Protein AF-0000000082578666 (afdb_homodimer)

InterPro domains:
  IPR001647 DNA-binding HTH domain, TetR-type [PF00440] (23-69)
  IPR001647 DNA-binding HTH domain, TetR-type [PR00455] (23-36)
  IPR001647 DNA-binding HTH domain, TetR-type [PR00455] (44-67)
  IPR001647 DNA-binding HTH domain, TetR-type [PS50977] (17-77)
  IPR009057 Homedomain-like superfamily [SSF46689] (11-92)
  IPR036271 Tetracyclin repressor-like, C-terminal domain superfamily [SSF48498] (89-206)
  IPR039536 Transcriptional regulator TetR, C-terminal, Proteobacteria type [PF14246] (96-207)
  IPR050109 HTH-type, TetR-like transcriptional regulator [PTHR30055] (8-208)

Foldseek 3Di:
DPPPPVPPVVVVVVVLVVLLVLLLVLLLVCCLVQFLVRDDLQVSCVVSDDDSCSSCVNPVDSLRSLLVNLLVLCVVVVVVLCVLLDPPDDPLSSQLVLLLSLLCSCQDPSNLSVVVRCVVCCVVPVVSVVSNCVRHVVVQLVSQLVSVVVCCVVQQWPDDRSSVLSVQLSVQSVVSSVVVNVPDDDDSVRSSVSSNVSSVVSCVVGGGD/DPPPPVPPVVVVVVVLVVLLVLLLVLLLVCCLVQFLVRDDLQVSCVVSDDDSCSSCVNPVDSLRSLLVNLLVLCVVVVVVLCVLLDPPDDPLSSQLVLLLSLLCSCQDPSNLSVVVRCVVCCVVPVVSVVSNCVRHVVVQLVSQLVSVVVCCVVQQWPDDRSSVLSVQLSVQSVVSSVVVNVPDDDDSVRSSVSSNVSSVVSCVVGGGD

Organism: NCBI:txid68569

Solvent-accessible surface area (backbone atoms only — not comparable to full-atom values): 21986 Å² total; per-residue (Å²): 132,80,75,71,78,74,69,64,62,56,56,55,49,46,51,51,49,51,50,50,51,52,51,38,55,51,45,44,52,42,35,65,72,47,23,70,86,65,42,47,69,66,60,48,35,62,71,68,48,80,63,76,59,56,54,44,74,78,32,83,40,67,67,54,42,51,48,48,32,48,45,60,73,39,44,67,56,52,54,52,48,53,64,50,54,37,89,88,54,56,65,70,59,30,46,30,51,48,34,39,53,48,41,52,52,50,56,28,74,67,32,45,44,48,51,38,42,44,44,67,40,17,86,82,37,50,62,56,18,51,48,46,38,65,59,47,57,46,53,53,32,50,55,44,11,55,41,47,38,52,35,24,74,70,55,67,24,38,84,70,60,32,57,57,53,24,48,51,52,50,13,42,42,48,36,56,39,49,46,40,46,40,57,50,85,69,52,73,68,53,47,45,52,49,16,50,51,44,30,50,42,48,49,44,38,36,39,49,128,133,80,74,75,78,72,72,63,62,56,57,54,48,47,51,50,50,52,49,51,51,52,51,38,54,51,44,45,52,41,35,65,73,48,24,70,84,66,42,48,68,66,61,50,36,62,71,67,49,79,63,79,57,55,55,43,73,77,33,82,41,65,67,54,42,51,48,48,34,48,45,61,73,38,47,68,57,51,54,53,48,51,64,51,53,37,88,87,53,58,64,70,61,31,46,30,50,47,33,40,53,49,40,52,50,50,56,28,73,68,32,46,44,48,52,39,42,44,45,67,39,17,85,84,38,52,63,56,17,52,50,47,37,65,58,46,57,47,54,54,31,50,54,45,11,55,41,46,40,53,35,25,75,68,53,68,25,38,81,71,60,31,58,57,54,25,49,51,52,49,14,44,42,48,35,57,40,50,46,40,47,38,57,52,83,69,52,74,68,53,48,47,52,50,15,49,51,44,31,50,42,46,49,45,38,36,39,48,128

Radius of gyration: 25.69 Å; Cα contacts (8 Å, |Δi|>4): 446; chains: 2; bounding box: 93×86×41 Å

Secondary structure (DSSP, 8-state):
-------THHHHHHHHHHHHHHHHHHHHHHHHHHHHHH--HHHHHHHH-S-HHHHHHH-SSHHHHHHHHHHHHHHHHHHHHHHHT-TT--HHHHHHHHHHHHHHHHTSHHHHHHHHHHHHHTTT-HHHHHHHHHHTHHHHHHHHHHHHHHHHHTTSS----HHHHHHHHHHHHHHHHHHHHTT----HHHHHHHHHHHHHHHHHHT---/-------THHHHHHHHHHHHHHHHHHHHHHHHHHHHHH--HHHHHHHH-S-HHHHHHH-SSHHHHHHHHHHHHHHHHHHHHHHHT-TT--HHHHHHHHHHHHHHHHTSHHHHHHHHHHHHHTTT-HHHHHHHHHHTHHHHHHHHHHHHHHHHHTTSS----HHHHHHHHHHHHHHHHHHHHTT----HHHHHHHHHHHHHHHHHHT---

Nearest PDB structures (foldseek):
  3bhq-assembly1_B  TM=8.590E-01  e=1.001E-10  Mesorhizobium japonicum MAFF 303099
  1jt0-assembly1_A  TM=7.264E-01  e=2.661E-06  Staphylococcus aureus
  3bqz-assembly1_A  TM=7.830E-01  e=5.805E-06  Staphylococcus aureus
  4kwa-assembly1_B  TM=7.191E-01  e=3.989E-05  Saccharomonospora viridis DSM 43017
  5n1i-assembly1_B  TM=6.750E-01  e=8.004E-06  Mycobacterium tuberculosis H37Rv

Structure (mmCIF, N/CA/C/O backbone):
data_AF-0000000082578666-model_v1
#
loop_
_entity.id
_entity.type
_entity.pdbx_description
1 polymer 'AcrR family transcriptional regulator'
#
loop_
_atom_site.group_PDB
_atom_site.id
_atom_site.type_symbol
_atom_site.label_atom_id
_atom_site.label_alt_id
_atom_site.label_comp_id
_atom_site.label_asym_id
_atom_site.label_entity_id
_atom_site.label_seq_id
_atom_site.pdbx_PDB_ins_code
_atom_site.Cartn_x
_atom_site.Cartn_y
_atom_site.Cartn_z
_atom_site.occupancy
_atom_site.B_iso_or_equiv
_atom_site.auth_seq_id
_atom_site.auth_comp_id
_atom_site.auth_asym_id
_atom_site.auth_atom_id
_atom_site.pdbx_PDB_model_num
ATOM 1 N N . MET A 1 1 ? 41.375 47.75 19.016 1 36.06 1 MET A N 1
ATOM 2 C CA . MET A 1 1 ? 40.188 47.219 19.656 1 36.06 1 MET A CA 1
ATOM 3 C C . MET A 1 1 ? 39.25 46.594 18.625 1 36.06 1 MET A C 1
ATOM 5 O O . MET A 1 1 ? 38.531 47.281 17.922 1 36.06 1 MET A O 1
ATOM 9 N N . GLU A 1 2 ? 39.656 45.625 17.891 1 39.06 2 GLU A N 1
ATOM 10 C CA . GLU A 1 2 ? 38.969 44.844 16.875 1 39.06 2 GLU A CA 1
ATOM 11 C C . GLU A 1 2 ? 37.656 44.312 17.422 1 39.06 2 GLU A C 1
ATOM 13 O O . GLU A 1 2 ? 37.625 43.562 18.391 1 39.06 2 GLU A O 1
ATOM 18 N N . LYS A 1 3 ? 36.625 45.219 17.547 1 43.5 3 LYS A N 1
ATOM 19 C CA . LYS A 1 3 ? 35.281 44.781 17.906 1 43.5 3 LYS A CA 1
ATOM 20 C C . LYS A 1 3 ? 34.938 43.438 17.297 1 43.5 3 LYS A C 1
ATOM 22 O O . LYS A 1 3 ? 34.969 43.281 16.062 1 43.5 3 LYS A O 1
ATOM 27 N N . ILE A 1 4 ? 35.375 42.375 17.906 1 41.72 4 ILE A N 1
ATOM 28 C CA . ILE A 1 4 ? 34.812 41.062 17.594 1 41.72 4 ILE A CA 1
ATOM 29 C C . ILE A 1 4 ? 33.312 41.188 17.359 1 41.72 4 ILE A C 1
ATOM 31 O O . ILE A 1 4 ? 32.562 41.469 18.281 1 41.72 4 ILE A O 1
ATOM 35 N N . LEU A 1 5 ? 32.781 41.906 16.344 1 41.94 5 LEU A N 1
ATOM 36 C CA . LEU A 1 5 ? 31.406 41.812 15.883 1 41.94 5 LEU A CA 1
ATOM 37 C C . LEU A 1 5 ? 30.828 40.438 16.203 1 41.94 5 LEU A C 1
ATOM 39 O O . LEU A 1 5 ? 31.078 39.469 15.477 1 41.94 5 LEU A O 1
ATOM 43 N N . ASP A 1 6 ? 30.906 39.875 17.406 1 46.56 6 ASP A N 1
ATOM 44 C CA . ASP A 1 6 ? 30.281 38.688 18.031 1 46.56 6 ASP A CA 1
ATOM 45 C C . ASP A 1 6 ? 28.891 38.438 17.453 1 46.56 6 ASP A C 1
ATOM 47 O O . ASP A 1 6 ? 28.016 39.312 17.531 1 46.56 6 ASP A O 1
ATOM 51 N N . ARG A 1 7 ? 28.531 37.688 16.438 1 50.59 7 ARG A N 1
ATOM 52 C CA . ARG A 1 7 ? 27.578 37.531 15.352 1 50.59 7 ARG A CA 1
ATOM 53 C C . ARG A 1 7 ? 26.141 37.406 15.891 1 50.59 7 ARG A C 1
ATOM 55 O O . ARG A 1 7 ? 25.781 36.406 16.484 1 50.59 7 ARG A O 1
ATOM 62 N N . PRO A 1 8 ? 25.172 38.219 16.562 1 56.28 8 PRO A N 1
ATOM 63 C CA . PRO A 1 8 ? 23.734 38.375 16.781 1 56.28 8 PRO A CA 1
ATOM 64 C C . PRO A 1 8 ? 22.891 37.562 15.789 1 56.28 8 PRO A C 1
ATOM 66 O O . PRO A 1 8 ? 21.797 37.094 16.141 1 56.28 8 PRO A O 1
ATOM 69 N N . SER A 1 9 ? 23.406 37.438 14.688 1 64.75 9 SER A N 1
ATOM 70 C CA . SER A 1 9 ? 22.781 36.719 13.578 1 64.75 9 SER A CA 1
ATOM 71 C C . SER A 1 9 ? 22.531 35.281 13.922 1 64.75 9 SER A C 1
ATOM 73 O O . SER A 1 9 ? 21.484 34.719 13.562 1 64.75 9 SER A O 1
ATOM 75 N N . GLY A 1 10 ? 23.328 34.75 14.805 1 72.44 10 GLY A N 1
ATOM 76 C CA . GLY A 1 10 ? 23.203 33.344 15.164 1 72.44 10 GLY A CA 1
ATOM 77 C C . GLY A 1 10 ? 22.016 33.031 16.062 1 72.44 10 GLY A C 1
ATOM 78 O O . GLY A 1 10 ? 21.312 32.062 15.875 1 72.44 10 GLY A O 1
ATOM 79 N N . LYS A 1 11 ? 21.922 33.969 17.047 1 79.94 11 LYS A N 1
ATOM 80 C CA . LYS A 1 11 ? 20.812 33.812 17.984 1 79.94 11 LYS A CA 1
ATOM 81 C C . LYS A 1 11 ? 19.469 34 17.297 1 79.94 11 LYS A C 1
ATOM 83 O O . LYS A 1 11 ? 18.516 33.25 17.531 1 79.94 11 LYS A O 1
ATOM 88 N N . ARG A 1 12 ? 19.391 35.156 16.562 1 83.94 12 ARG A N 1
ATOM 89 C CA . ARG A 1 12 ? 18.156 35.406 15.828 1 83.94 12 ARG A CA 1
ATOM 90 C C . ARG A 1 12 ? 17.828 34.25 14.891 1 83.94 12 ARG A C 1
ATOM 92 O O . ARG A 1 12 ? 16.672 33.844 14.781 1 83.94 12 ARG A O 1
ATOM 99 N N . GLU A 1 13 ? 18.891 33.844 14.266 1 86.38 13 GLU A N 1
ATOM 100 C CA . GLU A 1 13 ? 18.703 32.719 13.375 1 86.38 13 GLU A CA 1
ATOM 101 C C . GLU A 1 13 ? 18.266 31.469 14.148 1 86.38 13 GLU A C 1
ATOM 103 O O . GLU A 1 13 ? 17.422 30.719 13.68 1 86.38 13 GLU A O 1
ATOM 108 N N . ALA A 1 14 ? 18.812 31.312 15.273 1 87.06 14 ALA A N 1
ATOM 109 C CA . ALA A 1 14 ? 18.469 30.188 16.125 1 87.06 14 ALA A CA 1
ATOM 110 C C . ALA A 1 14 ? 17.016 30.281 16.594 1 87.06 14 ALA A C 1
ATOM 112 O O . ALA A 1 14 ? 16.312 29.281 16.641 1 87.06 14 ALA A O 1
ATOM 113 N N . ARG A 1 15 ? 16.625 31.406 16.953 1 86.44 15 ARG A N 1
ATOM 114 C CA . ARG A 1 15 ? 15.242 31.625 17.391 1 86.44 15 ARG A CA 1
ATOM 115 C C . ARG A 1 15 ? 14.266 31.391 16.25 1 86.44 15 ARG A C 1
ATOM 117 O O . ARG A 1 15 ? 13.172 30.859 16.453 1 86.44 15 ARG A O 1
ATOM 124 N N . LYS A 1 16 ? 14.664 31.828 15.078 1 89.44 16 LYS A N 1
ATOM 125 C CA . LYS A 1 16 ? 13.836 31.625 13.898 1 89.44 16 LYS A CA 1
ATOM 126 C C . LYS A 1 16 ? 13.68 30.141 13.578 1 89.44 16 LYS A C 1
ATOM 128 O O . LYS A 1 16 ? 12.578 29.688 13.258 1 89.44 16 LYS A O 1
ATOM 133 N N . GLU A 1 17 ? 14.789 29.484 13.742 1 91.25 17 GLU A N 1
ATOM 134 C CA . GLU A 1 17 ? 14.766 28.062 13.484 1 91.25 17 GLU A CA 1
ATOM 135 C C . GLU A 1 17 ? 13.938 27.312 14.531 1 91.25 17 GLU A C 1
ATOM 137 O O . GLU A 1 17 ? 13.211 26.375 14.211 1 91.25 17 GLU A O 1
ATOM 142 N N . GLU A 1 18 ? 14.055 27.703 15.68 1 91.62 18 GLU A N 1
ATOM 143 C CA . GLU A 1 18 ? 13.273 27.109 16.766 1 91.62 18 GLU A CA 1
ATOM 144 C C . GLU A 1 18 ? 11.781 27.328 16.547 1 91.62 18 GLU A C 1
ATOM 146 O O . GLU A 1 18 ? 10.969 26.422 16.797 1 91.62 18 GLU A O 1
ATOM 151 N N . ARG A 1 19 ? 11.461 28.531 16.125 1 91.62 19 ARG A N 1
ATOM 152 C CA . ARG A 1 19 ? 10.062 28.844 15.828 1 91.62 19 ARG A CA 1
ATOM 153 C C . ARG A 1 19 ? 9.555 28.031 14.648 1 91.62 19 ARG A C 1
ATOM 155 O O . ARG A 1 19 ? 8.43 27.516 14.68 1 91.62 19 ARG A O 1
ATOM 162 N N . ARG A 1 20 ? 10.336 27.938 13.68 1 94.88 20 ARG A N 1
ATOM 163 C CA . ARG A 1 20 ? 9.992 27.125 12.523 1 94.88 20 ARG A CA 1
ATOM 164 C C . ARG A 1 20 ? 9.711 25.688 12.938 1 94.88 20 ARG A C 1
ATOM 166 O O . ARG A 1 20 ? 8.711 25.094 12.516 1 94.88 20 ARG A O 1
ATOM 173 N N . GLU A 1 21 ? 10.57 25.141 13.789 1 95.06 21 GLU A N 1
ATOM 174 C CA . GLU A 1 21 ? 10.43 23.766 14.25 1 95.06 21 GLU A CA 1
ATOM 175 C C . GLU A 1 21 ? 9.164 23.594 15.086 1 95.06 21 GLU A C 1
ATOM 177 O O . GLU A 1 21 ? 8.492 22.562 14.992 1 95.06 21 GLU A O 1
ATOM 182 N N . ALA A 1 22 ? 8.852 24.531 15.852 1 94.25 22 ALA A N 1
ATOM 183 C CA . ALA A 1 22 ? 7.633 24.5 16.656 1 94.25 22 ALA A CA 1
ATOM 184 C C . ALA A 1 22 ? 6.391 24.484 15.773 1 94.25 22 ALA A C 1
ATOM 186 O O . ALA A 1 22 ? 5.438 23.734 16.047 1 94.25 22 ALA A O 1
ATOM 187 N N . ILE A 1 23 ? 6.414 25.297 14.734 1 95.81 23 ILE A N 1
ATOM 188 C CA . ILE A 1 23 ? 5.305 25.344 13.797 1 95.81 23 ILE A CA 1
ATOM 189 C C . ILE A 1 23 ? 5.141 23.984 13.117 1 95.81 23 ILE A C 1
ATOM 191 O O . ILE A 1 23 ? 4.031 23.453 13.031 1 95.81 23 ILE A O 1
ATOM 195 N N . LEU A 1 24 ? 6.234 23.406 12.719 1 97.25 24 LEU A N 1
ATOM 196 C CA . LEU A 1 24 ? 6.199 22.125 12.008 1 97.25 24 LEU A CA 1
ATOM 197 C C . LEU A 1 24 ? 5.676 21.016 12.914 1 97.25 24 LEU A C 1
ATOM 199 O O . LEU A 1 24 ? 4.914 20.156 12.461 1 97.25 24 LEU A O 1
ATOM 203 N N . ALA A 1 25 ? 6.059 21.031 14.164 1 96.5 25 ALA A N 1
ATOM 204 C CA . ALA A 1 25 ? 5.605 20.016 15.109 1 96.5 25 ALA A CA 1
ATOM 205 C C . ALA A 1 25 ? 4.094 20.094 15.312 1 96.5 25 ALA A C 1
ATOM 207 O O . ALA A 1 25 ? 3.406 19.078 15.297 1 96.5 25 ALA A O 1
ATOM 208 N N . ILE A 1 26 ? 3.59 21.281 15.414 1 96.25 26 ILE A N 1
ATOM 209 C CA . ILE A 1 26 ? 2.158 21.484 15.602 1 96.25 26 ILE A CA 1
ATOM 210 C C . ILE A 1 26 ? 1.408 21.094 14.336 1 96.25 26 ILE A C 1
ATOM 212 O O . ILE A 1 26 ? 0.396 20.391 14.391 1 96.25 26 ILE A O 1
ATOM 216 N N . ALA A 1 27 ? 1.903 21.594 13.234 1 97.31 27 ALA A N 1
ATOM 217 C CA . ALA A 1 27 ? 1.267 21.312 11.953 1 97.31 27 ALA A CA 1
ATOM 218 C C . ALA A 1 27 ? 1.213 19.797 11.695 1 97.31 27 ALA A C 1
ATOM 220 O O . ALA A 1 27 ? 0.194 19.281 11.234 1 97.31 27 ALA A O 1
ATOM 221 N N . LYS A 1 28 ? 2.361 19.109 12 1 97.19 28 LYS A N 1
ATOM 222 C CA . LYS A 1 28 ? 2.406 17.672 11.836 1 97.19 28 LYS A CA 1
ATOM 223 C C . LYS A 1 28 ? 1.288 16.984 12.617 1 97.19 28 LYS A C 1
ATOM 225 O O . LYS A 1 28 ? 0.558 16.156 12.078 1 97.19 28 LYS A O 1
ATOM 230 N N . ARG A 1 29 ? 1.166 17.344 13.812 1 96.38 29 ARG A N 1
ATOM 231 C CA . ARG A 1 29 ? 0.13 16.781 14.664 1 96.38 29 ARG A CA 1
ATOM 232 C C . ARG A 1 29 ? -1.261 17.078 14.109 1 96.38 29 ARG A C 1
ATOM 234 O O . ARG A 1 29 ? -2.105 16.172 14.031 1 96.38 29 ARG A O 1
ATOM 241 N N . VAL A 1 30 ? -1.518 18.312 13.664 1 96.19 30 VAL A N 1
ATOM 242 C CA . VAL A 1 30 ? -2.822 18.734 13.164 1 96.19 30 VAL A CA 1
ATOM 243 C C . VAL A 1 30 ? -3.148 17.969 11.883 1 96.19 30 VAL A C 1
ATOM 245 O O . VAL A 1 30 ? -4.254 17.453 11.727 1 96.19 30 VAL A O 1
ATOM 248 N N . PHE A 1 31 ? -2.195 17.875 10.961 1 96.75 31 PHE A N 1
ATOM 249 C CA . PHE A 1 31 ? -2.402 17.141 9.711 1 96.75 31 PHE A CA 1
ATOM 250 C C . PHE A 1 31 ? -2.697 15.672 9.977 1 96.75 31 PHE A C 1
ATOM 252 O O . PHE A 1 31 ? -3.596 15.094 9.367 1 96.75 31 PHE A O 1
ATOM 259 N N . LEU A 1 32 ? -1.945 15.07 10.906 1 95.19 32 LEU A N 1
ATOM 260 C CA . LEU A 1 32 ? -2.111 13.641 11.164 1 95.19 32 LEU A CA 1
ATOM 261 C C . LEU A 1 32 ? -3.412 13.375 11.914 1 95.19 32 LEU A C 1
ATOM 263 O O . LEU A 1 32 ? -4.055 12.344 11.703 1 95.19 32 LEU A O 1
ATOM 267 N N . ASP A 1 33 ? -3.846 14.328 12.727 1 93.06 33 ASP A N 1
ATOM 268 C CA . ASP A 1 33 ? -5.035 14.133 13.555 1 93.06 33 ASP A CA 1
ATOM 269 C C . ASP A 1 33 ? -6.305 14.469 12.781 1 93.06 33 ASP A C 1
ATOM 271 O O . ASP A 1 33 ? -7.316 13.781 12.906 1 93.06 33 ASP A O 1
ATOM 275 N N . GLN A 1 34 ? -6.199 15.539 11.914 1 93.31 34 GLN A N 1
ATOM 276 C CA . GLN A 1 34 ? -7.418 16.078 11.32 1 93.31 34 GLN A CA 1
ATOM 277 C C . GLN A 1 34 ? -7.449 15.844 9.812 1 93.31 34 GLN A C 1
ATOM 279 O O . GLN A 1 34 ? -8.477 16.062 9.172 1 93.31 34 GLN A O 1
ATOM 284 N N . GLY A 1 35 ? -6.328 15.367 9.328 1 94.38 35 GLY A N 1
ATOM 285 C CA . GLY A 1 35 ? -6.227 15.273 7.879 1 94.38 35 GLY A CA 1
ATOM 286 C C . GLY A 1 35 ? -5.867 16.594 7.219 1 94.38 35 GLY A C 1
ATOM 287 O O . GLY A 1 35 ? -5.789 17.625 7.891 1 94.38 35 GLY A O 1
ATOM 288 N N . TYR A 1 36 ? -5.586 16.5 5.98 1 95.12 36 TYR A N 1
ATOM 289 C CA . TYR A 1 36 ? -5.238 17.688 5.215 1 95.12 36 TYR A CA 1
ATOM 290 C C . TYR A 1 36 ? -6.449 18.594 5.043 1 95.12 36 TYR A C 1
ATOM 292 O O . TYR A 1 36 ? -6.355 19.812 5.238 1 95.12 36 TYR A O 1
ATOM 300 N N . SER A 1 37 ? -7.559 18 4.664 1 93.38 37 SER A N 1
ATOM 301 C CA . SER A 1 37 ? -8.789 18.75 4.449 1 93.38 37 SER A CA 1
ATOM 302 C C . SER A 1 37 ? -9.266 19.406 5.738 1 93.38 37 SER A C 1
ATOM 304 O O . SER A 1 37 ? -9.703 20.562 5.73 1 93.38 37 SER A O 1
ATOM 306 N N . GLY A 1 38 ? -9.109 18.75 6.816 1 93.88 38 GLY A N 1
ATOM 307 C CA . GLY A 1 38 ? -9.609 19.234 8.094 1 93.88 38 GLY A CA 1
ATOM 308 C C . GLY A 1 38 ? -8.703 20.266 8.734 1 93.88 38 GLY A C 1
ATOM 309 O O . GLY A 1 38 ? -9.133 21 9.641 1 93.88 38 GLY A O 1
ATOM 310 N N . ALA A 1 39 ? -7.512 20.328 8.289 1 95.25 39 ALA A N 1
ATOM 311 C CA . ALA A 1 39 ? -6.543 21.281 8.828 1 95.25 39 ALA A CA 1
ATOM 312 C C . ALA A 1 39 ? -6.676 22.641 8.156 1 95.25 39 ALA A C 1
ATOM 314 O O . ALA A 1 39 ? -6.984 22.719 6.961 1 95.25 39 ALA A O 1
ATOM 315 N N . SER A 1 40 ? -6.449 23.688 8.914 1 94.81 40 SER A N 1
ATOM 316 C CA . SER A 1 40 ? -6.434 25.031 8.359 1 94.81 40 SER A CA 1
ATOM 317 C C . SER A 1 40 ? -5.289 25.859 8.93 1 94.81 40 SER A C 1
ATOM 319 O O . SER A 1 40 ? -4.84 25.609 10.055 1 94.81 40 SER A O 1
ATOM 321 N N . MET A 1 41 ? -4.871 26.797 8.117 1 95.25 41 MET A N 1
ATOM 322 C CA . MET A 1 41 ? -3.822 27.703 8.57 1 95.25 41 MET A CA 1
ATOM 323 C C . MET A 1 41 ? -4.266 28.469 9.82 1 95.25 41 MET A C 1
ATOM 325 O O . MET A 1 41 ? -3.475 28.672 10.742 1 95.25 41 MET A O 1
ATOM 329 N N . SER A 1 42 ? -5.48 28.828 9.852 1 93.56 42 SER A N 1
ATOM 330 C CA . SER A 1 42 ? -6.027 29.578 10.984 1 93.56 42 SER A CA 1
ATOM 331 C C . SER A 1 42 ? -6.016 28.734 12.258 1 93.56 42 SER A C 1
ATOM 333 O O . SER A 1 42 ? -5.629 29.219 13.32 1 93.56 42 SER A O 1
ATOM 335 N N . ALA A 1 43 ? -6.398 27.484 12.156 1 91.56 43 ALA A N 1
ATOM 336 C CA . ALA A 1 43 ? -6.418 26.609 13.32 1 91.56 43 ALA A CA 1
ATOM 337 C C . ALA A 1 43 ? -5.004 26.359 13.844 1 91.56 43 ALA A C 1
ATOM 339 O O . ALA A 1 43 ? -4.777 26.344 15.055 1 91.56 43 ALA A O 1
ATOM 340 N N . ILE A 1 44 ? -4.066 26.141 12.906 1 94.62 44 ILE A N 1
ATOM 341 C CA . ILE A 1 44 ? -2.676 25.906 13.289 1 94.62 44 ILE A CA 1
ATOM 342 C C . ILE A 1 44 ? -2.098 27.156 13.93 1 94.62 44 ILE A C 1
ATOM 344 O O . ILE A 1 44 ? -1.391 27.078 14.938 1 94.62 44 ILE A O 1
ATOM 348 N N . SER A 1 45 ? -2.455 28.281 13.383 1 94.38 45 SER A N 1
ATOM 349 C CA . SER A 1 45 ? -2.014 29.562 13.93 1 94.38 45 SER A CA 1
ATOM 350 C C . SER A 1 45 ? -2.541 29.766 15.344 1 94.38 45 SER A C 1
ATOM 352 O O . SER A 1 45 ? -1.819 30.25 16.219 1 94.38 45 SER A O 1
ATOM 354 N N . ALA A 1 46 ? -3.719 29.375 15.555 1 91.88 46 ALA A N 1
ATOM 355 C CA . ALA A 1 46 ? -4.344 29.516 16.859 1 91.88 46 ALA A CA 1
ATOM 356 C C . ALA A 1 46 ? -3.623 28.672 17.906 1 91.88 46 ALA A C 1
ATOM 358 O O . ALA A 1 46 ? -3.463 29.094 19.062 1 91.88 46 ALA A O 1
ATOM 359 N N . GLU A 1 47 ? -3.188 27.531 17.562 1 91.12 47 GLU A N 1
ATOM 360 C CA . GLU A 1 47 ? -2.482 26.641 18.484 1 91.12 47 GLU A CA 1
ATOM 361 C C . GLU A 1 47 ? -1.077 27.156 18.781 1 91.12 47 GLU A C 1
ATOM 363 O O . GLU A 1 47 ? -0.544 26.938 19.859 1 91.12 47 GLU A O 1
ATOM 368 N N . LEU A 1 48 ? -0.419 27.641 17.797 1 88.31 48 LEU A N 1
ATOM 369 C CA . LEU A 1 48 ? 0.93 28.188 17.922 1 88.31 48 LEU A CA 1
ATOM 370 C C . LEU A 1 48 ? 0.958 29.328 18.938 1 88.31 48 LEU A C 1
ATOM 372 O O . LEU A 1 48 ? 1.938 29.484 19.672 1 88.31 48 LEU A O 1
ATOM 376 N N . GLY A 1 49 ? -0.084 29.953 18.953 1 83.38 49 GLY A N 1
ATOM 377 C CA . GLY A 1 49 ? -0.082 31.156 19.766 1 83.38 49 GLY A CA 1
ATOM 378 C C . GLY A 1 49 ? 0.728 32.281 19.156 1 83.38 49 GLY A C 1
ATOM 379 O O . GLY A 1 49 ? 1.504 32.062 18.234 1 83.38 49 GLY A O 1
ATOM 380 N N . GLY A 1 50 ? 0.445 33.438 19.562 1 75.5 50 GLY A N 1
ATOM 381 C CA . GLY A 1 50 ? 1.163 34.594 19.062 1 75.5 50 GLY A CA 1
ATOM 382 C C . GLY A 1 50 ? 0.402 35.375 18 1 75.5 50 GLY A C 1
ATOM 383 O O . GLY A 1 50 ? -0.821 35.25 17.891 1 75.5 50 GLY A O 1
ATOM 384 N N . SER A 1 51 ? 1.188 36.031 17.141 1 74.06 51 SER A N 1
ATOM 385 C CA . SER A 1 51 ? 0.556 36.875 16.125 1 74.06 51 SER A CA 1
ATOM 386 C C . SER A 1 51 ? 0.104 36.031 14.93 1 74.06 51 SER A C 1
ATOM 388 O O . SER A 1 51 ? 0.783 35.094 14.531 1 74.06 51 SER A O 1
ATOM 390 N N . LYS A 1 52 ? -1.035 36.25 14.375 1 72.94 52 LYS A N 1
ATOM 391 C CA . LYS A 1 52 ? -1.628 35.594 13.227 1 72.94 52 LYS A CA 1
ATOM 392 C C . LYS A 1 52 ? -0.686 35.625 12.023 1 72.94 52 LYS A C 1
ATOM 394 O O . LYS A 1 52 ? -0.636 34.656 11.242 1 72.94 52 LYS A O 1
ATOM 399 N N . GLY A 1 53 ? 0.165 36.531 12.078 1 86.12 53 GLY A N 1
ATOM 400 C CA . GLY A 1 53 ? 1.008 36.719 10.906 1 86.12 53 GLY A CA 1
ATOM 401 C C . GLY A 1 53 ? 2.258 35.875 10.93 1 86.12 53 GLY A C 1
ATOM 402 O O . GLY A 1 53 ? 2.877 35.656 9.883 1 86.12 53 GLY A O 1
ATOM 403 N N . THR A 1 54 ? 2.588 35.344 12.039 1 89.44 54 THR A N 1
ATOM 404 C CA . THR A 1 54 ? 3.854 34.625 12.188 1 89.44 54 THR A CA 1
ATOM 405 C C . THR A 1 54 ? 3.863 33.344 11.336 1 89.44 54 THR A C 1
ATOM 407 O O . THR A 1 54 ? 4.801 33.125 10.57 1 89.44 54 THR A O 1
ATOM 410 N N . LEU A 1 55 ? 2.785 32.594 11.375 1 94.75 55 LEU A N 1
ATOM 411 C CA . LEU A 1 55 ? 2.707 31.359 10.609 1 94.75 55 LEU A CA 1
ATOM 412 C C . LEU A 1 55 ? 2.869 31.625 9.117 1 94.75 55 LEU A C 1
ATOM 414 O O . LEU A 1 55 ? 3.637 30.938 8.438 1 94.75 55 LEU A O 1
ATOM 418 N N . TRP A 1 56 ? 2.279 32.719 8.688 1 95.19 56 TRP A N 1
ATOM 419 C CA . TRP A 1 56 ? 2.252 33.031 7.262 1 95.19 56 TRP A CA 1
ATOM 420 C C . TRP A 1 56 ? 3.596 33.562 6.793 1 95.19 56 TRP A C 1
ATOM 422 O O . TRP A 1 56 ? 3.945 33.469 5.617 1 95.19 56 TRP A O 1
ATOM 432 N N . SER A 1 57 ? 4.305 34.188 7.707 1 94.31 57 SER A N 1
ATOM 433 C CA . SER A 1 57 ? 5.633 34.688 7.352 1 94.31 57 SER A CA 1
ATOM 434 C C . SER A 1 57 ? 6.594 33.531 7.066 1 94.31 57 SER A C 1
ATOM 436 O O . SER A 1 57 ? 7.512 33.688 6.258 1 94.31 57 SER A O 1
ATOM 438 N N . TYR A 1 58 ? 6.328 32.406 7.695 1 95.31 58 TYR A N 1
ATOM 439 C CA . TYR A 1 58 ? 7.172 31.234 7.496 1 95.31 58 TYR A CA 1
ATOM 440 C C . TYR A 1 58 ? 6.652 30.375 6.348 1 95.31 58 TYR A C 1
ATOM 442 O O . TYR A 1 58 ? 7.434 29.859 5.543 1 95.31 58 TYR A O 1
ATOM 450 N N . PHE A 1 59 ? 5.281 30.234 6.328 1 97.19 59 PHE A N 1
ATOM 451 C CA . PHE A 1 59 ? 4.629 29.359 5.355 1 97.19 59 PHE A CA 1
ATOM 452 C C . PHE A 1 59 ? 3.404 30.047 4.754 1 97.19 59 PHE A C 1
ATOM 454 O O . PHE A 1 59 ? 2.311 29.969 5.32 1 97.19 59 PHE A O 1
ATOM 461 N N . PRO A 1 60 ? 3.541 30.531 3.584 1 96 60 PRO A N 1
ATOM 462 C CA . PRO A 1 60 ? 2.51 31.375 2.98 1 96 60 PRO A CA 1
ATOM 463 C C . PRO A 1 60 ? 1.239 30.594 2.633 1 96 60 PRO A C 1
ATOM 465 O O . PRO A 1 60 ? 0.186 31.203 2.414 1 96 60 PRO A O 1
ATOM 468 N N . SER A 1 61 ? 1.376 29.219 2.537 1 95.44 61 SER A N 1
ATOM 469 C CA . SER A 1 61 ? 0.198 28.438 2.184 1 95.44 61 SER A CA 1
ATOM 470 C C . SER A 1 61 ? 0.182 27.109 2.926 1 95.44 61 SER A C 1
ATOM 472 O O . SER A 1 61 ? 1.213 26.656 3.432 1 95.44 61 SER A O 1
ATOM 474 N N . LYS A 1 62 ? -0.94 26.5 2.971 1 95.94 62 LYS A N 1
ATOM 475 C CA . LYS A 1 62 ? -1.098 25.188 3.57 1 95.94 62 LYS A CA 1
ATOM 476 C C . LYS A 1 62 ? -0.252 24.141 2.838 1 95.94 62 LYS A C 1
ATOM 478 O O . LYS A 1 62 ? 0.332 23.25 3.465 1 95.94 62 LYS A O 1
ATOM 483 N N . GLU A 1 63 ? -0.158 24.312 1.513 1 96.19 63 GLU A N 1
ATOM 484 C CA . GLU A 1 63 ? 0.632 23.406 0.688 1 96.19 63 GLU A CA 1
ATOM 485 C C . GLU A 1 63 ? 2.113 23.484 1.05 1 96.19 63 GLU A C 1
ATOM 487 O O . GLU A 1 63 ? 2.773 22.453 1.187 1 96.19 63 GLU A O 1
ATOM 492 N N . GLU A 1 64 ? 2.549 24.625 1.233 1 96.94 64 GLU A N 1
ATOM 493 C CA . GLU A 1 64 ? 3.953 24.812 1.586 1 96.94 64 GLU A CA 1
ATOM 494 C C . GLU A 1 64 ? 4.242 24.297 2.992 1 96.94 64 GLU A C 1
ATOM 496 O O . GLU A 1 64 ? 5.312 23.734 3.246 1 96.94 64 GLU A O 1
ATOM 501 N N . LEU A 1 65 ? 3.266 24.578 3.871 1 97.25 65 LEU A N 1
ATOM 502 C CA . LEU A 1 65 ? 3.412 24.062 5.23 1 97.25 65 LEU A CA 1
ATOM 503 C C . LEU A 1 65 ? 3.424 22.531 5.234 1 97.25 65 LEU A C 1
ATOM 505 O O . LEU A 1 65 ? 4.262 21.922 5.895 1 97.25 65 LEU A O 1
ATOM 509 N N . PHE A 1 66 ? 2.566 21.953 4.461 1 97.44 66 PHE A N 1
ATOM 510 C CA . PHE A 1 66 ? 2.488 20.5 4.355 1 97.44 66 PHE A CA 1
ATOM 511 C C . PHE A 1 66 ? 3.789 19.922 3.805 1 97.44 66 PHE A C 1
ATOM 513 O O . PHE A 1 66 ? 4.324 18.953 4.348 1 97.44 66 PHE A O 1
ATOM 520 N N . ALA A 1 67 ? 4.316 20.547 2.77 1 97.38 67 ALA A N 1
ATOM 521 C CA . ALA A 1 67 ? 5.578 20.125 2.17 1 97.38 67 ALA A CA 1
ATOM 522 C C . ALA A 1 67 ? 6.719 20.203 3.184 1 97.38 67 ALA A C 1
ATOM 524 O O . ALA A 1 67 ? 7.539 19.281 3.264 1 97.38 67 ALA A O 1
ATOM 525 N N . ALA A 1 68 ? 6.688 21.188 3.939 1 97.31 68 ALA A N 1
ATOM 526 C CA . ALA A 1 68 ? 7.742 21.391 4.93 1 97.31 68 ALA A CA 1
ATOM 527 C C . ALA A 1 68 ? 7.648 20.359 6.047 1 97.31 68 ALA A C 1
ATOM 529 O O . ALA A 1 68 ? 8.672 19.891 6.559 1 97.31 68 ALA A O 1
ATOM 530 N N . VAL A 1 69 ? 6.461 20.062 6.465 1 97.19 69 VAL A N 1
ATOM 531 C CA . VAL A 1 69 ? 6.242 19.031 7.473 1 97.19 69 VAL A CA 1
ATOM 532 C C . VAL A 1 69 ? 6.789 17.703 6.969 1 97.19 69 VAL A C 1
ATOM 534 O O . VAL A 1 69 ? 7.473 16.984 7.703 1 97.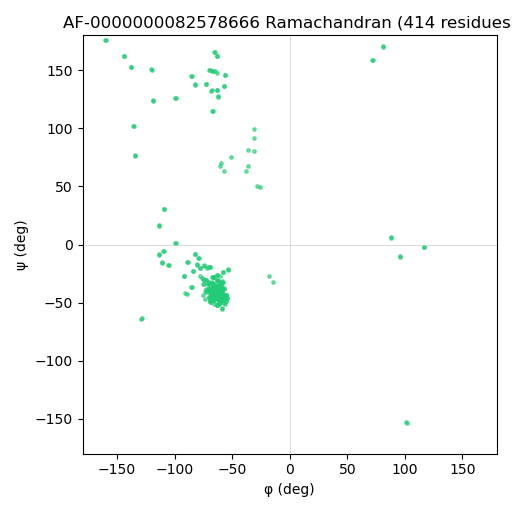19 69 VAL A O 1
ATOM 537 N N . LEU A 1 70 ? 6.582 17.359 5.695 1 96.62 70 LEU A N 1
ATOM 538 C CA . LEU A 1 70 ? 7.082 16.125 5.105 1 96.62 70 LEU A CA 1
ATOM 539 C C . LEU A 1 70 ? 8.609 16.109 5.059 1 96.62 70 LEU A C 1
ATOM 541 O O . LEU A 1 70 ? 9.242 15.109 5.391 1 96.62 70 LEU A O 1
ATOM 545 N N . ASP A 1 71 ? 9.133 17.234 4.668 1 95.81 71 ASP A N 1
ATOM 546 C CA . ASP A 1 71 ? 10.586 17.344 4.617 1 95.81 71 ASP A CA 1
ATOM 547 C C . ASP A 1 71 ? 11.203 17.109 5.992 1 95.81 71 ASP A C 1
ATOM 549 O O . ASP A 1 71 ? 12.188 16.375 6.117 1 95.81 71 ASP A O 1
ATOM 553 N N . ASP A 1 72 ? 10.57 17.719 6.93 1 94.12 72 ASP A N 1
ATOM 554 C CA . ASP A 1 72 ? 11.078 17.594 8.297 1 94.12 72 ASP A CA 1
ATOM 555 C C . ASP A 1 72 ? 10.945 16.156 8.805 1 94.12 72 ASP A C 1
ATOM 557 O O . ASP A 1 72 ? 11.852 15.633 9.461 1 94.12 72 ASP A O 1
ATOM 561 N N . ALA A 1 73 ? 9.898 15.539 8.453 1 92.5 73 ALA A N 1
ATOM 562 C CA . ALA A 1 73 ? 9.602 14.188 8.922 1 92.5 73 ALA A CA 1
ATOM 563 C C . ALA A 1 73 ? 10.531 13.164 8.273 1 92.5 73 ALA A C 1
ATOM 565 O O . ALA A 1 73 ? 10.664 12.047 8.766 1 92.5 73 ALA A O 1
ATOM 566 N N . THR A 1 74 ? 11.156 13.484 7.145 1 93.5 74 THR A N 1
ATOM 567 C CA . THR A 1 74 ? 11.969 12.516 6.418 1 93.5 74 THR A CA 1
ATOM 568 C C . THR A 1 74 ? 13.453 12.859 6.539 1 93.5 74 THR A C 1
ATOM 570 O O . THR A 1 74 ? 14.312 12.078 6.109 1 93.5 74 THR A O 1
ATOM 573 N N . LYS A 1 75 ? 13.75 13.938 7.121 1 91.44 75 LYS A N 1
ATOM 574 C CA . LYS A 1 75 ? 15.109 14.469 7.145 1 91.44 75 LYS A CA 1
ATOM 575 C C . LYS A 1 75 ? 16.078 13.484 7.793 1 91.44 75 LYS A C 1
ATOM 577 O O . LYS A 1 75 ? 17.094 13.125 7.203 1 91.44 75 LYS A O 1
ATOM 582 N N . GLU A 1 76 ? 15.727 13.094 8.977 1 91 76 GLU A N 1
ATOM 583 C CA . GLU A 1 76 ? 16.594 12.164 9.703 1 91 76 GLU A CA 1
ATOM 584 C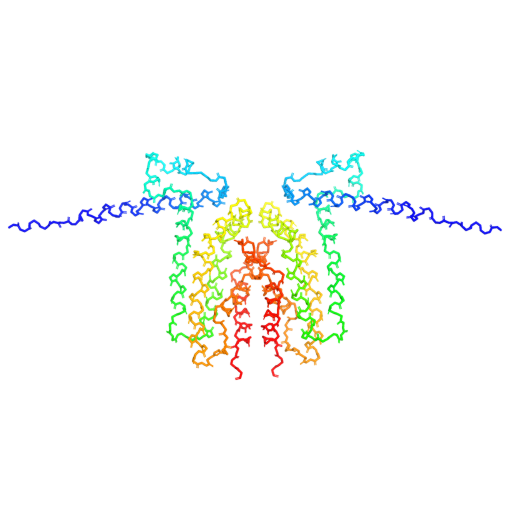 C . GLU A 1 76 ? 16.75 10.852 8.945 1 91 76 GLU A C 1
ATOM 586 O O . GLU A 1 76 ? 17.859 10.312 8.844 1 91 76 GLU A O 1
ATOM 591 N N . TYR A 1 77 ? 15.719 10.367 8.406 1 94.62 77 TYR A N 1
ATOM 592 C CA . TYR A 1 77 ? 15.742 9.109 7.668 1 94.62 77 TYR A CA 1
ATOM 593 C C . TYR A 1 77 ? 16.609 9.227 6.418 1 94.62 77 TYR A C 1
ATOM 595 O O . TYR A 1 77 ? 17.359 8.297 6.082 1 94.62 77 TYR A O 1
ATOM 603 N N . ARG A 1 78 ? 16.547 10.305 5.742 1 93.12 78 ARG A N 1
ATOM 604 C CA . ARG A 1 78 ? 17.344 10.523 4.551 1 93.12 78 ARG A CA 1
ATOM 605 C C . ARG A 1 78 ? 18.844 10.5 4.883 1 93.12 78 ARG A C 1
ATOM 607 O O . ARG A 1 78 ? 19.641 9.977 4.109 1 93.12 78 ARG A O 1
ATOM 614 N N . GLY A 1 79 ? 19.125 11.102 6.016 1 93.75 79 GLY A N 1
ATOM 615 C CA . GLY A 1 79 ? 20.5 11.039 6.465 1 93.75 79 GLY A CA 1
ATOM 616 C C . GLY A 1 79 ? 20.984 9.625 6.723 1 93.75 79 GLY A C 1
ATOM 617 O O . GLY A 1 79 ? 22.078 9.25 6.293 1 93.75 79 GLY A O 1
ATOM 618 N N . GLN A 1 80 ? 20.203 8.867 7.363 1 95.12 80 GLN A N 1
ATOM 619 C CA . GLN A 1 80 ? 20.516 7.465 7.629 1 95.12 80 GLN A CA 1
ATOM 620 C C . GLN A 1 80 ? 20.672 6.68 6.328 1 95.12 80 GLN A C 1
ATOM 622 O O . GLN A 1 80 ? 21.578 5.852 6.199 1 95.12 80 GLN A O 1
ATOM 627 N N . LEU A 1 81 ? 19.797 6.957 5.383 1 95.81 81 LEU A N 1
ATOM 628 C CA . LEU A 1 81 ? 19.812 6.27 4.098 1 95.81 81 LEU A CA 1
ATOM 629 C C . LEU A 1 81 ? 21.109 6.57 3.34 1 95.81 81 LEU A C 1
ATOM 631 O O . LEU A 1 81 ? 21.688 5.68 2.719 1 95.81 81 LEU A O 1
ATOM 635 N N . ALA A 1 82 ? 21.516 7.801 3.395 1 94.5 82 ALA A N 1
ATOM 636 C CA . ALA A 1 82 ? 22.75 8.211 2.729 1 94.5 82 ALA A CA 1
ATOM 637 C C . ALA A 1 82 ? 23.938 7.445 3.285 1 94.5 82 ALA A C 1
ATOM 639 O O . ALA A 1 82 ? 24.875 7.105 2.545 1 94.5 82 ALA A O 1
ATOM 640 N N . ASP A 1 83 ? 23.859 7.18 4.559 1 95.06 83 ASP A N 1
ATOM 641 C CA . ASP A 1 83 ? 24.938 6.441 5.203 1 95.06 83 ASP A CA 1
ATOM 642 C C . ASP A 1 83 ? 24.906 4.969 4.797 1 95.06 83 ASP A C 1
ATOM 644 O O . ASP A 1 83 ? 25.969 4.359 4.602 1 95.06 83 ASP A O 1
ATOM 648 N N . VAL A 1 84 ? 23.781 4.398 4.676 1 97.06 84 VAL A N 1
ATOM 649 C CA . VAL A 1 84 ? 23.578 2.994 4.336 1 97.06 84 VAL A CA 1
ATOM 650 C C . VAL A 1 84 ? 23.969 2.752 2.883 1 97.06 84 VAL A C 1
ATOM 652 O O . VAL A 1 84 ? 24.516 1.695 2.549 1 97.06 84 VAL A O 1
ATOM 655 N N . LEU A 1 85 ? 23.75 3.783 2.012 1 97.69 85 LEU A N 1
ATOM 656 C CA . LEU A 1 85 ? 23.906 3.617 0.57 1 97.69 85 LEU A CA 1
ATOM 657 C C . LEU A 1 85 ? 25.141 4.355 0.063 1 97.69 85 LEU A C 1
ATOM 659 O O . LEU A 1 85 ? 25.156 4.836 -1.071 1 97.69 85 LEU A O 1
ATOM 663 N N . LYS A 1 86 ? 26.062 4.422 0.901 1 94.75 86 LYS A N 1
ATOM 664 C CA . LYS A 1 86 ? 27.312 5.07 0.527 1 94.75 86 LYS A CA 1
ATOM 665 C C . LYS A 1 86 ? 28.078 4.242 -0.504 1 94.75 86 LYS A C 1
ATOM 667 O O . LYS A 1 86 ? 28 3.012 -0.495 1 94.75 86 LYS A O 1
ATOM 672 N N . PRO A 1 87 ? 28.828 4.965 -1.341 1 91.62 87 PRO A N 1
ATOM 673 C CA . PRO A 1 87 ? 29.688 4.234 -2.277 1 91.62 87 PRO A CA 1
ATOM 674 C C . PRO A 1 87 ? 30.656 3.285 -1.575 1 91.62 87 PRO A C 1
ATOM 676 O O . PRO A 1 87 ? 31.203 3.621 -0.519 1 91.62 87 PRO A O 1
ATOM 679 N N . GLY A 1 88 ? 30.781 2.127 -2.094 1 89.38 88 GLY A N 1
ATOM 680 C CA . GLY A 1 88 ? 31.766 1.188 -1.581 1 89.38 88 GLY A CA 1
ATOM 681 C C . GLY A 1 88 ? 31.188 0.206 -0.578 1 89.38 88 GLY A C 1
ATOM 682 O O . GLY A 1 88 ? 31.844 -0.77 -0.21 1 89.38 88 GLY A O 1
ATOM 683 N N . GLU A 1 89 ? 30 0.407 -0.138 1 92.44 89 GLU A N 1
ATOM 684 C CA . GLU A 1 89 ? 29.359 -0.528 0.779 1 92.44 89 GLU A CA 1
ATOM 685 C C . GLU A 1 89 ? 29.078 -1.861 0.096 1 92.44 89 GLU A C 1
ATOM 687 O O . GLU A 1 89 ? 28.844 -1.907 -1.114 1 92.44 89 GLU A O 1
ATOM 692 N N . ASP A 1 90 ? 29.109 -2.896 0.877 1 97.19 90 ASP A N 1
ATOM 693 C CA . ASP A 1 90 ? 28.703 -4.215 0.391 1 97.19 90 ASP A CA 1
ATOM 694 C C . ASP A 1 90 ? 27.25 -4.223 -0.037 1 97.19 90 ASP A C 1
ATOM 696 O O . ASP A 1 90 ? 26.375 -3.811 0.726 1 97.19 90 ASP A O 1
ATOM 700 N N . VAL A 1 91 ? 27.031 -4.66 -1.227 1 98.19 91 VAL A N 1
ATOM 701 C CA . VAL A 1 91 ? 25.703 -4.551 -1.839 1 98.19 91 VAL A CA 1
ATOM 702 C C . VAL A 1 91 ? 24.688 -5.34 -1.016 1 98.19 91 VAL A C 1
ATOM 704 O O . VAL A 1 91 ? 23.594 -4.84 -0.725 1 98.19 91 VAL A O 1
ATOM 707 N N . ARG A 1 92 ? 24.984 -6.566 -0.617 1 98.25 92 ARG A N 1
ATOM 708 C CA . ARG A 1 92 ? 24.078 -7.391 0.159 1 98.25 92 ARG A CA 1
ATOM 709 C C . ARG A 1 92 ? 23.75 -6.734 1.497 1 98.25 92 ARG A C 1
ATOM 711 O O . ARG A 1 92 ? 22.578 -6.668 1.894 1 98.25 92 ARG A O 1
ATOM 718 N N . ALA A 1 93 ? 24.75 -6.227 2.152 1 98.25 93 ALA A N 1
ATOM 719 C CA . ALA A 1 93 ? 24.562 -5.574 3.445 1 98.25 93 ALA A CA 1
ATOM 720 C C . ALA A 1 93 ? 23.734 -4.301 3.305 1 98.25 93 ALA A C 1
ATOM 722 O O . ALA A 1 93 ? 22.828 -4.039 4.113 1 98.25 93 ALA A O 1
ATOM 723 N N . ALA A 1 94 ? 24.031 -3.527 2.301 1 98.62 94 ALA A N 1
ATOM 724 C CA . ALA A 1 94 ? 23.328 -2.266 2.076 1 98.62 94 ALA A CA 1
ATOM 725 C C . ALA A 1 94 ? 21.859 -2.506 1.75 1 98.62 94 ALA A C 1
ATOM 727 O O . ALA A 1 94 ? 20.984 -1.803 2.258 1 98.62 94 ALA A O 1
ATOM 728 N N . VAL A 1 95 ? 21.578 -3.527 0.915 1 98.81 95 VAL A N 1
ATOM 729 C CA . VAL A 1 95 ? 20.203 -3.852 0.535 1 98.81 95 VAL A CA 1
ATOM 730 C C . VAL A 1 95 ? 19.422 -4.312 1.764 1 98.81 95 VAL A C 1
ATOM 732 O O . VAL A 1 95 ? 18.297 -3.885 1.98 1 98.81 95 VAL A O 1
ATOM 735 N N . LEU A 1 96 ? 20.062 -5.117 2.561 1 98.81 96 LEU A N 1
ATOM 736 C CA . LEU A 1 96 ? 19.406 -5.582 3.783 1 98.81 96 LEU A CA 1
ATOM 737 C C . LEU A 1 96 ? 19.141 -4.418 4.73 1 98.81 96 LEU A C 1
ATOM 739 O O . LEU A 1 96 ? 18.047 -4.305 5.281 1 98.81 96 LEU A O 1
ATOM 743 N N . GLN A 1 97 ? 20.078 -3.57 4.938 1 98.56 97 GLN A N 1
ATOM 744 C CA . GLN A 1 97 ? 19.922 -2.43 5.836 1 98.56 97 GLN A CA 1
ATOM 745 C C . GLN A 1 97 ? 18.875 -1.453 5.309 1 98.56 97 GLN A C 1
ATOM 747 O O . GLN A 1 97 ? 18.141 -0.854 6.09 1 98.56 97 GLN A O 1
ATOM 752 N N . PHE A 1 98 ? 18.875 -1.27 4.016 1 98.75 98 PHE A N 1
ATOM 753 C CA . PHE A 1 98 ? 17.812 -0.457 3.426 1 98.75 98 PHE A CA 1
ATOM 754 C C . PHE A 1 98 ? 16.438 -1.016 3.775 1 98.75 98 PHE A C 1
ATOM 756 O O . PHE A 1 98 ? 15.57 -0.286 4.254 1 98.75 98 PHE A O 1
ATOM 763 N N . CYS A 1 99 ? 16.25 -2.34 3.543 1 98.88 99 CYS A N 1
ATOM 764 C CA . CYS A 1 99 ? 14.961 -2.965 3.807 1 98.88 99 CYS A CA 1
ATOM 765 C C . CYS A 1 99 ? 14.562 -2.801 5.27 1 98.88 99 CYS A C 1
ATOM 767 O O . CYS A 1 99 ? 13.422 -2.436 5.57 1 98.88 99 CYS A O 1
ATOM 769 N N . ARG A 1 100 ? 15.469 -2.99 6.184 1 98.56 100 ARG A N 1
ATOM 770 C CA . ARG A 1 100 ? 15.195 -2.883 7.613 1 98.56 100 ARG A CA 1
ATOM 771 C C . ARG A 1 100 ? 14.781 -1.464 7.984 1 98.56 100 ARG A C 1
ATOM 773 O O . ARG A 1 100 ? 13.758 -1.263 8.641 1 98.56 100 ARG A O 1
ATOM 780 N N . GLY A 1 101 ? 15.594 -0.513 7.574 1 97.94 101 GLY A N 1
ATOM 781 C CA . GLY A 1 101 ? 15.32 0.881 7.879 1 97.94 101 GLY A CA 1
ATOM 782 C C . GLY A 1 101 ? 14.039 1.388 7.238 1 97.94 101 GLY A C 1
ATOM 783 O O . GLY A 1 101 ? 13.266 2.109 7.867 1 97.94 101 GLY A O 1
ATOM 784 N N . PHE A 1 102 ? 13.844 1.021 6.008 1 98.44 102 PHE A N 1
ATOM 785 C CA . PHE A 1 102 ? 12.688 1.49 5.258 1 98.44 102 PHE A CA 1
ATOM 786 C C . PHE A 1 102 ? 11.398 0.919 5.832 1 98.44 102 PHE A C 1
ATOM 788 O O . PHE A 1 102 ? 10.445 1.659 6.086 1 98.44 102 PHE A O 1
ATOM 795 N N . ILE A 1 103 ? 11.367 -0.395 6.078 1 98.5 103 ILE A N 1
ATOM 796 C CA . ILE A 1 103 ? 10.195 -1.023 6.676 1 98.5 103 ILE A CA 1
ATOM 797 C C . ILE A 1 103 ? 9.914 -0.398 8.039 1 98.5 103 ILE A C 1
ATOM 799 O O . ILE A 1 103 ? 8.766 -0.094 8.367 1 98.5 103 ILE A O 1
ATOM 803 N N . ALA A 1 104 ? 10.93 -0.18 8.828 1 97.5 104 ALA A N 1
ATOM 804 C CA . ALA A 1 104 ? 10.75 0.45 10.133 1 97.5 104 ALA A CA 1
ATOM 805 C C . ALA A 1 104 ? 10.141 1.842 9.992 1 97.5 104 ALA A C 1
ATOM 807 O O . ALA A 1 104 ? 9.242 2.211 10.758 1 97.5 104 ALA A O 1
ATOM 808 N N . LYS A 1 105 ? 10.586 2.602 9.023 1 97.31 105 LYS A N 1
ATOM 809 C CA . LYS A 1 105 ? 10.125 3.971 8.828 1 97.31 105 LYS A CA 1
ATOM 810 C C . LYS A 1 105 ? 8.672 3.996 8.367 1 97.31 105 LYS A C 1
ATOM 812 O O . LYS A 1 105 ? 7.832 4.668 8.977 1 97.31 105 LYS A O 1
ATOM 817 N N . ILE A 1 106 ? 8.336 3.234 7.383 1 97.12 106 ILE A N 1
ATOM 818 C CA . ILE A 1 106 ? 7.023 3.332 6.758 1 97.12 106 ILE A CA 1
ATOM 819 C C . ILE A 1 106 ? 5.984 2.629 7.629 1 97.12 106 ILE A C 1
ATOM 821 O O . ILE A 1 106 ? 4.781 2.863 7.48 1 97.12 106 ILE A O 1
ATOM 825 N N . SER A 1 107 ? 6.438 1.755 8.492 1 97 107 SER A N 1
ATOM 826 C CA . SER A 1 107 ? 5.52 1.018 9.352 1 97 107 SER A CA 1
ATOM 827 C C . SER A 1 107 ? 5.445 1.641 10.742 1 97 107 SER A C 1
ATOM 829 O O . SER A 1 107 ? 4.773 1.113 11.633 1 97 107 SER A O 1
ATOM 831 N N . SER A 1 108 ? 6.16 2.723 10.969 1 95.75 108 SER A N 1
ATOM 832 C CA . SER A 1 108 ? 6.039 3.443 12.227 1 95.75 108 SER A CA 1
ATOM 833 C C . SER A 1 108 ? 4.633 4.004 12.414 1 95.75 108 SER A C 1
ATOM 835 O O . SER A 1 108 ? 3.877 4.125 11.445 1 95.75 108 SER A O 1
ATOM 837 N N . PRO A 1 109 ? 4.285 4.359 13.633 1 94.06 109 PRO A N 1
ATOM 838 C CA . PRO A 1 109 ? 2.963 4.953 13.844 1 94.06 109 PRO A CA 1
ATOM 839 C C . PRO A 1 109 ? 2.719 6.18 12.969 1 94.06 109 PRO A C 1
ATOM 841 O O . PRO A 1 109 ? 1.67 6.289 12.328 1 94.06 109 PRO A O 1
ATOM 844 N N . ASP A 1 110 ? 3.674 7.066 12.836 1 95 110 ASP A N 1
ATOM 845 C CA . ASP A 1 110 ? 3.531 8.25 11.992 1 95 110 ASP A CA 1
ATOM 846 C C . ASP A 1 110 ? 3.496 7.867 10.516 1 95 110 ASP A C 1
ATOM 848 O O . ASP A 1 110 ? 2.781 8.484 9.727 1 95 110 ASP A O 1
ATOM 852 N N . GLY A 1 111 ? 4.32 6.844 10.156 1 95.81 111 GLY A N 1
ATOM 853 C CA . GLY A 1 111 ? 4.324 6.379 8.773 1 95.81 111 GLY A CA 1
ATOM 854 C C . GLY A 1 111 ? 2.982 5.828 8.328 1 95.81 111 GLY A C 1
ATOM 855 O O . GLY A 1 111 ? 2.508 6.137 7.238 1 95.81 111 GLY A O 1
ATOM 856 N N . LEU A 1 112 ? 2.381 5.082 9.18 1 95.81 112 LEU A N 1
ATOM 857 C CA . LEU A 1 112 ? 1.078 4.504 8.875 1 95.81 112 LEU A CA 1
ATOM 858 C C . LEU A 1 112 ? 0.003 5.582 8.812 1 95.81 112 LEU A C 1
ATOM 860 O O . LEU A 1 112 ? -0.849 5.562 7.922 1 95.81 112 LEU A O 1
ATOM 864 N N . ARG A 1 113 ? 0.041 6.531 9.727 1 95.25 113 ARG A N 1
ATOM 865 C CA . ARG A 1 113 ? -0.923 7.625 9.734 1 95.25 113 ARG A CA 1
ATOM 866 C C . ARG A 1 113 ? -0.774 8.492 8.492 1 95.25 113 ARG A C 1
ATOM 868 O O . ARG A 1 113 ? -1.768 8.953 7.926 1 95.25 113 ARG A O 1
ATOM 875 N N . LEU A 1 114 ? 0.459 8.711 8.125 1 95.69 114 LEU A N 1
ATOM 876 C CA . LEU A 1 114 ? 0.714 9.508 6.93 1 95.69 114 LEU A CA 1
ATOM 877 C C . LEU A 1 114 ? 0.179 8.805 5.688 1 95.69 114 LEU A C 1
ATOM 879 O O . LEU A 1 114 ? -0.429 9.438 4.82 1 95.69 114 LEU A O 1
ATOM 883 N N . HIS A 1 115 ? 0.428 7.508 5.574 1 95.38 115 HIS A N 1
ATOM 884 C CA . HIS A 1 115 ? -0.118 6.742 4.457 1 95.38 115 HIS A CA 1
ATOM 885 C C . HIS A 1 115 ? -1.633 6.898 4.375 1 95.38 115 HIS A C 1
ATOM 887 O O . HIS A 1 115 ? -2.176 7.137 3.293 1 95.38 115 HIS A O 1
ATOM 893 N N . ARG A 1 116 ? -2.281 6.785 5.477 1 95.12 116 ARG A N 1
ATOM 894 C CA . ARG A 1 116 ? -3.736 6.895 5.527 1 95.12 116 ARG A CA 1
ATOM 895 C C . ARG A 1 116 ? -4.195 8.289 5.121 1 95.12 116 ARG A C 1
ATOM 897 O O . ARG A 1 116 ? -5.18 8.438 4.395 1 95.12 116 ARG A O 1
ATOM 904 N N . LEU A 1 117 ? -3.484 9.25 5.637 1 95.31 117 LEU A N 1
ATOM 905 C CA . LEU A 1 117 ? -3.801 10.633 5.301 1 95.31 117 LEU A CA 1
ATOM 906 C C . LEU A 1 117 ? -3.723 10.859 3.797 1 95.31 117 LEU A C 1
ATOM 908 O O . LEU A 1 117 ? -4.656 11.398 3.195 1 95.31 117 LEU A O 1
ATOM 912 N N . ILE A 1 118 ? -2.678 10.398 3.168 1 95.94 118 ILE A N 1
ATOM 913 C CA . ILE A 1 118 ? -2.479 10.594 1.736 1 95.94 118 ILE A CA 1
ATOM 914 C C . ILE A 1 118 ? -3.557 9.844 0.956 1 95.94 118 ILE A C 1
ATOM 916 O O . ILE A 1 118 ? -4.199 10.414 0.073 1 95.94 118 ILE A O 1
ATOM 920 N N . ALA A 1 119 ? -3.783 8.625 1.305 1 95 119 ALA A N 1
ATOM 921 C CA . ALA A 1 119 ? -4.73 7.777 0.591 1 95 119 ALA A CA 1
ATOM 922 C C . ALA A 1 119 ? -6.137 8.367 0.629 1 95 119 ALA A C 1
ATOM 924 O O . ALA A 1 119 ? -6.887 8.266 -0.346 1 95 119 ALA A O 1
ATOM 925 N N . SER A 1 120 ? -6.461 8.984 1.724 1 92.62 120 SER A N 1
ATOM 926 C CA . SER A 1 120 ? -7.828 9.469 1.917 1 92.62 120 SER A CA 1
ATOM 927 C C . SER A 1 120 ? -8.031 10.828 1.266 1 92.62 120 SER A C 1
ATOM 929 O O . SER A 1 120 ? -9.156 11.188 0.895 1 92.62 120 SER A O 1
ATOM 931 N N . GLU A 1 121 ? -6.918 11.562 1.074 1 93.75 121 GLU A N 1
ATOM 932 C CA . GLU A 1 121 ? -7.074 12.969 0.707 1 93.75 121 GLU A CA 1
ATOM 933 C C . GLU A 1 121 ? -6.766 13.188 -0.771 1 93.75 121 GLU A C 1
ATOM 935 O O . GLU A 1 121 ? -7.176 14.195 -1.352 1 93.75 121 GLU A O 1
ATOM 940 N N . VAL A 1 122 ? -6.145 12.336 -1.377 1 94.44 122 VAL A N 1
ATOM 941 C CA . VAL A 1 122 ? -5.566 12.555 -2.699 1 94.44 122 VAL A CA 1
ATOM 942 C C . VAL A 1 122 ? -6.68 12.719 -3.729 1 94.44 122 VAL A C 1
ATOM 944 O O . VAL A 1 122 ? -6.531 13.461 -4.703 1 94.44 122 VAL A O 1
ATOM 947 N N . SER A 1 123 ? -7.77 12.055 -3.555 1 88.75 123 SER A N 1
ATOM 948 C CA . SER A 1 123 ? -8.867 12.164 -4.512 1 88.75 123 SER A CA 1
ATOM 949 C C . SER A 1 123 ? -9.445 13.57 -4.523 1 88.75 123 SER A C 1
ATOM 951 O O . SER A 1 123 ? -9.852 14.07 -5.574 1 88.75 123 SER A O 1
ATOM 953 N N . ARG A 1 124 ? -9.461 14.203 -3.426 1 91.06 124 ARG A N 1
ATOM 954 C CA . ARG A 1 124 ? -10.008 15.547 -3.291 1 91.06 124 ARG A CA 1
ATOM 955 C C . ARG A 1 124 ? -8.922 16.594 -3.484 1 91.06 124 ARG A C 1
ATOM 957 O O . ARG A 1 124 ? -9.195 17.703 -3.961 1 91.06 124 ARG A O 1
ATOM 964 N N . PHE A 1 125 ? -7.68 16.219 -3.178 1 93.81 125 PHE A N 1
ATOM 965 C CA . PHE A 1 125 ? -6.531 17.109 -3.252 1 93.81 125 PHE A CA 1
ATOM 966 C C . PHE A 1 125 ? -5.355 16.438 -3.943 1 93.81 125 PHE A C 1
ATOM 968 O O . PHE A 1 125 ? -4.359 16.094 -3.299 1 93.81 125 PHE A O 1
ATOM 975 N N . PRO A 1 126 ? -5.418 16.344 -5.223 1 91.56 126 PRO A N 1
ATOM 976 C CA . PRO A 1 126 ? -4.379 15.609 -5.949 1 91.56 126 PRO A CA 1
ATOM 977 C C . PRO A 1 126 ? -2.979 16.172 -5.699 1 91.56 126 PRO A C 1
ATOM 979 O O . PRO A 1 126 ? -1.996 15.422 -5.773 1 91.56 126 PRO A O 1
ATOM 982 N N . GLU A 1 127 ? -2.918 17.359 -5.336 1 92.06 127 GLU A N 1
ATOM 983 C CA . GLU A 1 127 ? -1.622 18 -5.121 1 92.06 127 GLU A CA 1
ATOM 984 C C . GLU A 1 127 ? -0.889 17.375 -3.938 1 92.06 127 GLU A C 1
ATOM 986 O O . GLU A 1 127 ? 0.343 17.359 -3.896 1 92.06 127 GLU A O 1
ATOM 991 N N . ILE A 1 128 ? -1.584 16.844 -2.986 1 94.06 128 ILE A N 1
ATOM 992 C CA . ILE A 1 128 ? -0.941 16.297 -1.797 1 94.06 128 ILE A CA 1
ATOM 993 C C . ILE A 1 128 ? -0.208 15.008 -2.156 1 94.06 128 ILE A C 1
ATOM 995 O O . ILE A 1 128 ? 0.858 14.719 -1.607 1 94.06 128 ILE A O 1
ATOM 999 N N . GLY A 1 129 ? -0.809 14.281 -3.111 1 94.5 129 GLY A N 1
ATOM 1000 C CA . GLY A 1 129 ? -0.116 13.102 -3.613 1 94.5 129 GLY A CA 1
ATOM 1001 C C . GLY A 1 129 ? 1.197 13.43 -4.297 1 94.5 129 GLY A C 1
ATOM 1002 O O . GLY A 1 129 ? 2.201 12.75 -4.086 1 94.5 129 GLY A O 1
ATOM 1003 N N . ASP A 1 130 ? 1.15 14.477 -5.023 1 94.56 130 ASP A N 1
ATOM 1004 C CA . ASP A 1 130 ? 2.348 14.922 -5.727 1 94.56 130 ASP A CA 1
ATOM 1005 C C . ASP A 1 130 ? 3.412 15.414 -4.75 1 94.56 130 ASP A C 1
ATOM 1007 O O . ASP A 1 130 ? 4.59 15.086 -4.891 1 94.56 130 ASP A O 1
ATOM 1011 N N . ILE A 1 131 ? 2.977 16.188 -3.805 1 95.5 131 ILE A N 1
ATOM 1012 C CA . ILE A 1 131 ? 3.889 16.703 -2.789 1 95.5 131 ILE A CA 1
ATOM 1013 C C . ILE A 1 131 ? 4.52 15.539 -2.025 1 95.5 131 ILE A C 1
ATOM 1015 O O . ILE A 1 131 ? 5.738 15.492 -1.847 1 95.5 131 ILE A O 1
ATOM 1019 N N . PHE A 1 132 ? 3.723 14.641 -1.637 1 96.62 132 PHE A N 1
ATOM 1020 C CA . PHE A 1 132 ? 4.203 13.484 -0.894 1 96.62 132 PHE A CA 1
ATOM 1021 C C . PHE A 1 132 ? 5.199 12.688 -1.725 1 96.62 132 PHE A C 1
ATOM 1023 O O . PHE A 1 132 ? 6.301 12.383 -1.26 1 96.62 132 PHE A O 1
ATOM 1030 N N . TYR A 1 133 ? 4.855 12.375 -2.984 1 95.38 133 TYR A N 1
ATOM 1031 C CA . TYR A 1 133 ? 5.715 11.57 -3.844 1 95.38 133 TYR A CA 1
ATOM 1032 C C . TYR A 1 133 ? 7.066 12.234 -4.047 1 95.38 133 TYR A C 1
ATOM 1034 O O . TYR A 1 133 ? 8.109 11.578 -3.955 1 95.38 133 TYR A O 1
ATOM 1042 N N . ARG A 1 134 ? 7.078 13.469 -4.238 1 94.5 134 ARG A N 1
ATOM 1043 C CA . ARG A 1 134 ? 8.297 14.211 -4.562 1 94.5 134 ARG A CA 1
ATOM 1044 C C . ARG A 1 134 ? 9.18 14.375 -3.334 1 94.5 134 ARG A C 1
ATOM 1046 O O . ARG A 1 134 ? 10.391 14.586 -3.455 1 94.5 134 ARG A O 1
ATOM 1053 N N . ARG A 1 135 ? 8.586 14.188 -2.162 1 94.5 135 ARG A N 1
ATOM 1054 C CA . ARG A 1 135 ? 9.359 14.523 -0.966 1 94.5 135 ARG A CA 1
ATOM 1055 C C . ARG A 1 135 ? 9.727 13.266 -0.184 1 94.5 135 ARG A C 1
ATOM 1057 O O . ARG A 1 135 ? 10.578 13.305 0.699 1 94.5 135 ARG A O 1
ATOM 1064 N N . ALA A 1 136 ? 9.078 12.219 -0.507 1 95.38 136 ALA A N 1
ATOM 1065 C CA . ALA A 1 136 ? 9.359 11.039 0.308 1 95.38 136 ALA A CA 1
ATOM 1066 C C . ALA A 1 136 ? 9.695 9.836 -0.567 1 95.38 136 ALA A C 1
ATOM 1068 O O . ALA A 1 136 ? 10.859 9.469 -0.71 1 95.38 136 ALA A O 1
ATOM 1069 N N . PRO A 1 137 ? 8.742 9.305 -1.438 1 96.44 137 PRO A N 1
ATOM 1070 C CA . PRO A 1 137 ? 9.086 8.125 -2.238 1 96.44 137 PRO A CA 1
ATOM 1071 C C . PRO A 1 137 ? 10.172 8.414 -3.275 1 96.44 137 PRO A C 1
ATOM 1073 O O . PRO A 1 137 ? 11.141 7.652 -3.389 1 96.44 137 PRO A O 1
ATOM 1076 N N . MET A 1 138 ? 10.055 9.445 -4.004 1 95.62 138 MET A N 1
ATOM 1077 C CA . MET A 1 138 ? 10.93 9.727 -5.137 1 95.62 138 MET A CA 1
ATOM 1078 C C . MET A 1 138 ? 12.375 9.906 -4.676 1 95.62 138 MET A C 1
ATOM 1080 O O . MET A 1 138 ? 13.281 9.258 -5.195 1 95.62 138 MET A O 1
ATOM 1084 N N . PRO A 1 139 ? 12.625 10.773 -3.684 1 96 139 PRO A N 1
ATOM 1085 C CA . PRO A 1 139 ? 14.016 10.914 -3.252 1 96 139 PRO A CA 1
ATOM 1086 C C . PRO A 1 139 ? 14.609 9.609 -2.721 1 96 139 PRO A C 1
ATOM 1088 O O . PRO A 1 139 ? 15.789 9.328 -2.936 1 96 139 PRO A O 1
ATOM 1091 N N . THR A 1 140 ? 13.828 8.836 -1.998 1 97.44 140 THR A N 1
ATOM 1092 C CA . THR A 1 140 ? 14.273 7.539 -1.504 1 97.44 140 THR A CA 1
ATOM 1093 C C . THR A 1 140 ? 14.672 6.629 -2.662 1 97.44 140 THR A C 1
ATOM 1095 O O . THR A 1 140 ? 15.758 6.043 -2.654 1 97.44 140 THR A O 1
ATOM 1098 N N . GLN A 1 141 ? 13.852 6.547 -3.662 1 97.5 141 GLN A N 1
ATOM 1099 C CA . GLN A 1 141 ? 14.086 5.691 -4.82 1 97.5 141 GLN A CA 1
ATOM 1100 C C . GLN A 1 141 ? 15.289 6.18 -5.629 1 97.5 141 GLN A C 1
ATOM 1102 O O . GLN A 1 141 ? 16.047 5.375 -6.16 1 97.5 141 GLN A O 1
ATOM 1107 N N . GLN A 1 142 ? 15.43 7.461 -5.703 1 97.31 142 GLN A N 1
ATOM 1108 C CA . GLN A 1 142 ? 16.547 8.023 -6.449 1 97.31 142 GLN A CA 1
ATOM 1109 C C . GLN A 1 142 ? 17.875 7.711 -5.766 1 97.31 142 GLN A C 1
ATOM 1111 O O . GLN A 1 142 ? 18.859 7.359 -6.434 1 97.31 142 GLN A O 1
ATOM 1116 N N . LEU A 1 143 ? 17.875 7.859 -4.457 1 97.06 143 LEU A N 1
ATOM 1117 C CA . LEU A 1 143 ? 19.078 7.512 -3.709 1 97.06 143 LEU A CA 1
ATOM 1118 C C . LEU A 1 143 ? 19.406 6.035 -3.875 1 97.06 143 LEU A C 1
ATOM 1120 O O . LEU A 1 143 ? 20.562 5.68 -4.129 1 97.06 143 LEU A O 1
ATOM 1124 N N . LEU A 1 144 ? 18.438 5.238 -3.748 1 98.5 144 LEU A N 1
ATOM 1125 C CA . LEU A 1 144 ? 18.609 3.801 -3.916 1 98.5 144 LEU A CA 1
ATOM 1126 C C . LEU A 1 144 ? 19.078 3.471 -5.332 1 98.5 144 LEU A C 1
ATOM 1128 O O . LEU A 1 144 ? 19.953 2.639 -5.527 1 98.5 144 LEU A O 1
ATOM 1132 N N . ALA A 1 145 ? 18.469 4.125 -6.312 1 98.62 145 ALA A N 1
ATOM 1133 C CA . ALA A 1 145 ? 18.797 3.908 -7.719 1 98.62 145 ALA A CA 1
ATOM 1134 C C . ALA A 1 145 ? 20.266 4.223 -7.984 1 98.62 145 ALA A C 1
ATOM 1136 O O . ALA A 1 145 ? 20.953 3.492 -8.719 1 98.62 145 ALA A O 1
ATOM 1137 N N . GLY A 1 146 ? 20.719 5.309 -7.441 1 98.25 146 GLY A N 1
ATOM 1138 C CA . GLY A 1 146 ? 22.125 5.645 -7.594 1 98.25 146 GLY A CA 1
ATOM 1139 C C . GLY A 1 146 ? 23.062 4.574 -7.059 1 98.25 146 GLY A C 1
ATOM 1140 O O . GLY A 1 146 ? 24.047 4.219 -7.707 1 98.25 146 GLY A O 1
ATOM 1141 N N . PHE A 1 147 ? 22.75 4.078 -5.914 1 98.5 147 PHE A N 1
ATOM 1142 C CA . PHE A 1 147 ? 23.531 3.008 -5.305 1 98.5 147 PHE A CA 1
ATOM 1143 C C . PHE A 1 147 ? 23.5 1.751 -6.168 1 98.5 147 PHE A C 1
ATOM 1145 O O . PHE A 1 147 ? 24.531 1.128 -6.414 1 98.5 147 PHE A O 1
ATOM 1152 N N . LEU A 1 148 ? 22.312 1.364 -6.648 1 98.69 148 LEU A N 1
ATOM 1153 C CA . LEU A 1 148 ? 22.125 0.156 -7.441 1 98.69 148 LEU A CA 1
ATOM 1154 C C . LEU A 1 148 ? 22.828 0.275 -8.789 1 98.69 148 LEU A C 1
ATOM 1156 O O . LEU A 1 148 ? 23.344 -0.713 -9.312 1 98.69 148 LEU A O 1
ATOM 1160 N N . GLU A 1 149 ? 22.781 1.461 -9.32 1 98.56 149 GLU A N 1
ATOM 1161 C CA . GLU A 1 149 ? 23.484 1.705 -10.578 1 98.56 149 GLU A CA 1
ATOM 1162 C C . GLU A 1 149 ? 24.969 1.404 -10.453 1 98.56 149 GLU A C 1
ATOM 1164 O O . GLU A 1 149 ? 25.562 0.761 -11.32 1 98.56 149 GLU A O 1
ATOM 1169 N N . ARG A 1 150 ? 25.578 1.847 -9.414 1 98.12 150 ARG A N 1
ATOM 1170 C CA . ARG A 1 150 ? 26.984 1.577 -9.18 1 98.12 150 ARG A CA 1
ATOM 1171 C C . ARG A 1 150 ? 27.25 0.081 -9.023 1 98.12 150 ARG A C 1
ATOM 1173 O O . ARG A 1 150 ? 28.25 -0.435 -9.516 1 98.12 150 ARG A O 1
ATOM 1180 N N . ALA A 1 151 ? 26.359 -0.573 -8.297 1 98.25 151 ALA A N 1
ATOM 1181 C CA . ALA A 1 151 ? 26.484 -2.02 -8.133 1 98.25 151 ALA A CA 1
ATOM 1182 C C . ALA A 1 151 ? 26.375 -2.734 -9.477 1 98.25 151 ALA A C 1
ATOM 1184 O O . ALA A 1 151 ? 27.047 -3.736 -9.711 1 98.25 151 ALA A O 1
ATOM 1185 N N . MET A 1 152 ? 25.484 -2.25 -10.367 1 98.31 152 MET A N 1
ATOM 1186 C CA . MET A 1 152 ? 25.328 -2.795 -11.711 1 98.31 152 MET A CA 1
ATOM 1187 C C . MET A 1 152 ? 26.594 -2.539 -12.547 1 98.31 152 MET A C 1
ATOM 1189 O O . MET A 1 152 ? 27.062 -3.43 -13.25 1 98.31 152 MET A O 1
ATOM 1193 N N . ASP A 1 153 ? 27.078 -1.337 -12.461 1 97.69 153 ASP A N 1
ATOM 1194 C CA . ASP A 1 153 ? 28.297 -0.975 -13.18 1 97.69 153 ASP A CA 1
ATOM 1195 C C . ASP A 1 153 ? 29.469 -1.854 -12.742 1 97.69 153 ASP A C 1
ATOM 1197 O O . ASP A 1 153 ? 30.328 -2.199 -13.562 1 97.69 153 ASP A O 1
ATOM 1201 N N . ALA A 1 154 ? 29.5 -2.197 -11.469 1 97 154 ALA A N 1
ATOM 1202 C CA . ALA A 1 154 ? 30.562 -3.018 -10.906 1 97 154 ALA A CA 1
ATOM 1203 C C . ALA A 1 154 ? 30.344 -4.496 -11.219 1 97 154 ALA A C 1
ATOM 1205 O O . ALA A 1 154 ? 31.203 -5.336 -10.906 1 97 154 ALA A O 1
ATOM 1206 N N . GLY A 1 155 ? 29.234 -4.863 -11.688 1 97.19 155 GLY A N 1
ATOM 1207 C CA . GLY A 1 155 ? 28.938 -6.234 -12.062 1 97.19 155 GLY A CA 1
ATOM 1208 C C . GLY A 1 155 ? 28.406 -7.066 -10.906 1 97.19 155 GLY A C 1
ATOM 1209 O O . GLY A 1 155 ? 28.234 -8.281 -11.039 1 97.19 155 GLY A O 1
ATOM 1210 N N . THR A 1 156 ? 28.156 -6.426 -9.758 1 97.38 156 THR A N 1
ATOM 1211 C CA . THR A 1 156 ? 27.625 -7.121 -8.594 1 97.38 156 THR A CA 1
ATOM 1212 C C . THR A 1 156 ? 26.141 -7.422 -8.766 1 97.38 156 THR A C 1
ATOM 1214 O O . THR A 1 156 ? 25.641 -8.422 -8.25 1 97.38 156 THR A O 1
ATOM 1217 N N . LEU A 1 157 ? 25.438 -6.586 -9.508 1 98.38 157 LEU A N 1
ATOM 1218 C CA . LEU A 1 157 ? 24.047 -6.793 -9.906 1 98.38 157 LEU A CA 1
ATOM 1219 C C . LEU A 1 157 ? 23.922 -6.824 -11.422 1 98.38 157 LEU A C 1
ATOM 1221 O O . LEU A 1 157 ? 24.719 -6.211 -12.133 1 98.38 157 LEU A O 1
ATOM 1225 N N . ARG A 1 158 ? 22.969 -7.52 -11.875 1 97.81 158 ARG A N 1
ATOM 1226 C CA . ARG A 1 158 ? 22.703 -7.527 -13.312 1 97.81 158 ARG A CA 1
ATOM 1227 C C . ARG A 1 158 ? 22.266 -6.148 -13.797 1 97.81 158 ARG A C 1
ATOM 1229 O O . ARG A 1 158 ? 21.547 -5.438 -13.102 1 97.81 158 ARG A O 1
ATOM 1236 N N . ARG A 1 159 ? 22.594 -5.848 -15.031 1 97.62 159 ARG A N 1
ATOM 1237 C CA . ARG A 1 159 ? 22.219 -4.562 -15.609 1 97.62 159 ARG A CA 1
ATOM 1238 C C . ARG A 1 159 ? 20.719 -4.465 -15.797 1 97.62 159 ARG A C 1
ATOM 1240 O O . ARG A 1 159 ? 20.078 -5.406 -16.266 1 97.62 159 ARG A O 1
ATOM 1247 N N . ALA A 1 160 ? 20.156 -3.371 -15.375 1 98.12 160 ALA A N 1
ATOM 1248 C CA . ALA A 1 160 ? 18.75 -2.988 -15.508 1 98.12 160 ALA A CA 1
ATOM 1249 C C . ALA A 1 160 ? 18.578 -1.48 -15.352 1 98.12 160 ALA A C 1
ATOM 1251 O O . ALA A 1 160 ? 19.562 -0.749 -15.195 1 98.12 160 ALA A O 1
ATOM 1252 N N . ASP A 1 161 ? 17.375 -1.036 -15.531 1 98.44 161 ASP A N 1
ATOM 1253 C CA . ASP A 1 161 ? 17.078 0.341 -15.156 1 98.44 161 ASP A CA 1
ATOM 1254 C C . ASP A 1 161 ? 17.156 0.523 -13.641 1 98.44 161 ASP A C 1
ATOM 1256 O O . ASP A 1 161 ? 16.359 -0.054 -12.898 1 98.44 161 ASP A O 1
ATOM 1260 N N . PRO A 1 162 ? 18.109 1.323 -13.164 1 98.69 162 PRO A N 1
ATOM 1261 C CA . PRO A 1 162 ? 18.312 1.446 -11.719 1 98.69 162 PRO A CA 1
ATOM 1262 C C . PRO A 1 162 ? 17.078 1.944 -10.984 1 98.69 162 PRO A C 1
ATOM 1264 O O . PRO A 1 162 ? 16.812 1.529 -9.852 1 98.69 162 PRO A O 1
ATOM 1267 N N . LEU A 1 163 ? 16.344 2.855 -11.555 1 98.5 163 LEU A N 1
ATOM 1268 C CA . LEU A 1 163 ? 15.133 3.359 -10.914 1 98.5 163 LEU A CA 1
ATOM 1269 C C . LEU A 1 163 ? 14.07 2.271 -10.828 1 98.5 163 LEU A C 1
ATOM 1271 O O . LEU A 1 163 ? 13.336 2.186 -9.836 1 98.5 163 LEU A O 1
ATOM 1275 N N . PHE A 1 164 ? 14 1.457 -11.852 1 98.12 164 PHE A N 1
ATOM 1276 C CA . PHE A 1 164 ? 13.102 0.309 -11.805 1 98.12 164 PHE A CA 1
ATOM 1277 C C . PHE A 1 164 ? 13.492 -0.644 -10.68 1 98.12 164 PHE A C 1
ATOM 1279 O O . PHE A 1 164 ? 12.641 -1.079 -9.906 1 98.12 164 PHE A O 1
ATOM 1286 N N . ALA A 1 165 ? 14.75 -0.932 -10.609 1 98.81 165 ALA A N 1
ATOM 1287 C CA . ALA A 1 165 ? 15.234 -1.822 -9.555 1 98.81 165 ALA A CA 1
ATOM 1288 C C . ALA A 1 165 ? 14.914 -1.259 -8.172 1 98.81 165 ALA A C 1
ATOM 1290 O O . ALA A 1 165 ? 14.523 -2 -7.273 1 98.81 165 ALA A O 1
ATOM 1291 N N . ALA A 1 166 ? 15.094 0.047 -8.023 1 98.81 166 ALA A N 1
ATOM 1292 C CA . ALA A 1 166 ? 14.781 0.708 -6.762 1 98.81 166 ALA A CA 1
ATOM 1293 C C . ALA A 1 166 ? 13.297 0.571 -6.43 1 98.81 166 ALA A C 1
ATOM 1295 O O . ALA A 1 166 ? 12.93 0.303 -5.281 1 98.81 166 ALA A O 1
ATOM 1296 N N . ARG A 1 167 ? 12.422 0.712 -7.426 1 98.19 167 ARG A N 1
ATOM 1297 C CA . ARG A 1 167 ? 10.977 0.587 -7.227 1 98.19 167 ARG A CA 1
ATOM 1298 C C . ARG A 1 167 ? 10.602 -0.841 -6.848 1 98.19 167 ARG A C 1
ATOM 1300 O O . ARG A 1 167 ? 9.695 -1.056 -6.035 1 98.19 167 ARG A O 1
ATOM 1307 N N . VAL A 1 168 ? 11.281 -1.782 -7.449 1 98.81 168 VAL A N 1
ATOM 1308 C CA . VAL A 1 168 ? 11.039 -3.186 -7.133 1 98.81 168 VAL A CA 1
ATOM 1309 C C . VAL A 1 168 ? 11.328 -3.438 -5.652 1 98.81 168 VAL A C 1
ATOM 1311 O O . VAL A 1 168 ? 10.492 -3.992 -4.938 1 98.81 168 VAL A O 1
ATOM 1314 N N . LEU A 1 169 ? 12.492 -2.994 -5.191 1 98.88 169 LEU A N 1
ATOM 1315 C CA . LEU A 1 169 ? 12.867 -3.225 -3.801 1 98.88 169 LEU A CA 1
ATOM 1316 C C . LEU A 1 169 ? 11.906 -2.51 -2.854 1 98.88 169 LEU A C 1
ATOM 1318 O O . LEU A 1 169 ? 11.484 -3.078 -1.844 1 98.88 169 LEU A O 1
ATOM 1322 N N . ALA A 1 170 ? 11.57 -1.309 -3.188 1 98.62 170 ALA A N 1
ATOM 1323 C CA . ALA A 1 170 ? 10.609 -0.561 -2.379 1 98.62 170 ALA A CA 1
ATOM 1324 C C . ALA A 1 170 ? 9.266 -1.274 -2.33 1 98.62 170 ALA A C 1
ATOM 1326 O O . ALA A 1 170 ? 8.633 -1.354 -1.271 1 98.62 170 ALA A O 1
ATOM 1327 N N . SER A 1 171 ? 8.836 -1.824 -3.475 1 98.5 171 SER A N 1
ATOM 1328 C CA . SER A 1 171 ? 7.551 -2.518 -3.553 1 98.5 171 SER A CA 1
ATOM 1329 C C . SER A 1 171 ? 7.535 -3.75 -2.654 1 98.5 171 SER A C 1
ATOM 1331 O O . SER A 1 171 ? 6.539 -4.02 -1.981 1 98.5 171 SER A O 1
ATOM 1333 N N . LEU A 1 172 ? 8.602 -4.449 -2.648 1 98.81 172 LEU A N 1
ATOM 1334 C CA . LEU A 1 172 ? 8.719 -5.609 -1.772 1 98.81 172 LEU A CA 1
ATOM 1335 C C . LEU A 1 172 ? 8.539 -5.207 -0.312 1 98.81 172 LEU A C 1
ATOM 1337 O O . LEU A 1 172 ? 7.789 -5.848 0.427 1 98.81 172 LEU A O 1
ATOM 1341 N N . CYS A 1 173 ? 9.148 -4.113 0.072 1 98.69 173 CYS A N 1
ATOM 1342 C CA . CYS A 1 173 ? 9.055 -3.627 1.444 1 98.69 173 CYS A CA 1
ATOM 1343 C C . CYS A 1 173 ? 7.664 -3.08 1.737 1 98.69 173 CYS A C 1
ATOM 1345 O O . CYS A 1 173 ? 7.137 -3.271 2.834 1 98.69 173 CYS A O 1
ATOM 1347 N N . LEU A 1 174 ? 7.098 -2.414 0.768 1 98.06 174 LEU A N 1
ATOM 1348 C CA . LEU A 1 174 ? 5.762 -1.844 0.93 1 98.06 174 LEU A CA 1
ATOM 1349 C C . LEU A 1 174 ? 4.727 -2.939 1.143 1 98.06 174 LEU A C 1
ATOM 1351 O O . LEU A 1 174 ? 3.689 -2.707 1.771 1 98.06 174 LEU A O 1
ATOM 1355 N N . GLY A 1 175 ? 5.035 -4.102 0.635 1 97.56 175 GLY A N 1
ATOM 1356 C CA . GLY A 1 175 ? 4.156 -5.23 0.899 1 97.56 175 GLY A CA 1
ATOM 1357 C C . GLY A 1 175 ? 4 -5.531 2.379 1 97.56 175 GLY A C 1
ATOM 1358 O O . GLY A 1 175 ? 2.924 -5.934 2.824 1 97.56 175 GLY A O 1
ATOM 1359 N N . VAL A 1 176 ? 5 -5.312 3.113 1 97.25 176 VAL A N 1
ATOM 1360 C CA . VAL A 1 176 ? 4.973 -5.52 4.559 1 97.25 176 VAL A CA 1
ATOM 1361 C C . VAL A 1 176 ? 4.09 -4.457 5.215 1 97.25 176 VAL A C 1
ATOM 1363 O O . VAL A 1 176 ? 3.254 -4.773 6.059 1 97.25 176 VAL A O 1
ATOM 1366 N N . GLN A 1 177 ? 4.293 -3.217 4.785 1 97.44 177 GLN A N 1
ATOM 1367 C CA . GLN A 1 177 ? 3.469 -2.137 5.316 1 97.44 177 GLN A CA 1
ATOM 1368 C C . GLN A 1 177 ? 1.989 -2.385 5.035 1 97.44 177 GLN A C 1
ATOM 1370 O O . GLN A 1 177 ? 1.134 -2.088 5.871 1 97.44 177 GLN A O 1
ATOM 1375 N N . GLN A 1 178 ? 1.686 -2.891 3.824 1 96.62 178 GLN A N 1
ATOM 1376 C CA . GLN A 1 178 ? 0.3 -3.115 3.428 1 96.62 178 GLN A CA 1
ATOM 1377 C C . GLN A 1 178 ? -0.398 -4.07 4.391 1 96.62 178 GLN A C 1
ATOM 1379 O O . GLN A 1 178 ? -1.561 -3.863 4.746 1 96.62 178 GLN A O 1
ATOM 1384 N N . ARG A 1 179 ? 0.285 -5.082 4.828 1 95.44 179 ARG A N 1
ATOM 1385 C CA . ARG A 1 179 ? -0.289 -6.012 5.797 1 95.44 179 ARG A CA 1
ATOM 1386 C C . ARG A 1 179 ? -0.654 -5.297 7.09 1 95.44 179 ARG 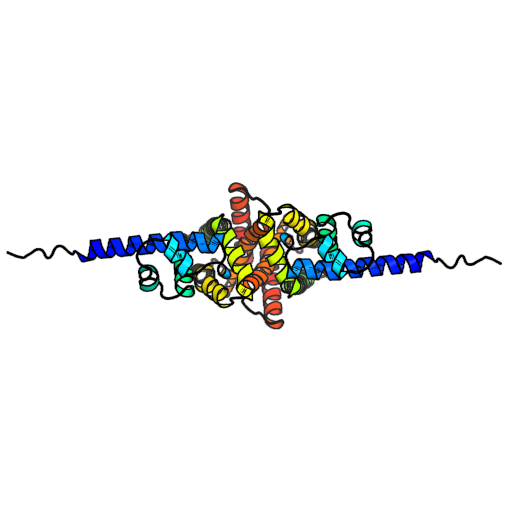A C 1
ATOM 1388 O O . ARG A 1 179 ? -1.698 -5.574 7.684 1 95.44 179 ARG A O 1
ATOM 1395 N N . MET A 1 180 ? 0.142 -4.379 7.449 1 95.19 180 MET A N 1
ATOM 1396 C CA . MET A 1 180 ? -0.105 -3.627 8.68 1 95.19 180 MET A CA 1
ATOM 1397 C C . MET A 1 180 ? -1.244 -2.631 8.484 1 95.19 180 MET A C 1
ATOM 1399 O O . MET A 1 180 ? -2.002 -2.357 9.414 1 95.19 180 MET A O 1
ATOM 1403 N N . ILE A 1 181 ? -1.331 -2.102 7.297 1 95.25 181 ILE A N 1
ATOM 1404 C CA . ILE A 1 181 ? -2.441 -1.22 6.953 1 95.25 181 ILE A CA 1
ATOM 1405 C C . ILE A 1 181 ? -3.76 -1.98 7.066 1 95.25 181 ILE A C 1
ATOM 1407 O O . ILE A 1 181 ? -4.781 -1.41 7.461 1 95.25 181 ILE A O 1
ATOM 1411 N N . TRP A 1 182 ? -3.703 -3.285 6.789 1 93.56 182 TRP A N 1
ATOM 1412 C CA . TRP A 1 182 ? -4.891 -4.125 6.879 1 93.56 182 TRP A CA 1
ATOM 1413 C C . TRP A 1 182 ? -5.145 -4.555 8.32 1 93.56 182 TRP A C 1
ATOM 1415 O O . TRP A 1 182 ? -6.133 -5.238 8.602 1 93.56 182 TRP A O 1
ATOM 1425 N N . GLY A 1 183 ? -4.184 -4.27 9.258 1 92.06 183 GLY A N 1
ATOM 1426 C CA . GLY A 1 183 ? -4.469 -4.504 10.664 1 92.06 183 GLY A CA 1
ATOM 1427 C C . GLY A 1 183 ? -3.572 -5.555 11.289 1 92.06 183 GLY A C 1
ATOM 1428 O O . GLY A 1 183 ? -3.676 -5.836 12.484 1 92.06 183 GLY A O 1
ATOM 1429 N N . GLN A 1 184 ? -2.703 -6.117 10.461 1 93.44 184 GLN A N 1
ATOM 1430 C CA . GLN A 1 184 ? -1.775 -7.09 11.031 1 93.44 184 GLN A CA 1
ATOM 1431 C C . GLN A 1 184 ? -0.71 -6.406 11.883 1 93.44 184 GLN A C 1
ATOM 1433 O O . GLN A 1 184 ? -0.197 -5.348 11.508 1 93.44 184 GLN A O 1
ATOM 1438 N N . GLU A 1 185 ? -0.455 -7.02 12.984 1 92.56 185 GLU A N 1
ATOM 1439 C CA . GLU A 1 185 ? 0.628 -6.531 13.828 1 92.56 185 GLU A CA 1
ATOM 1440 C C . GLU A 1 185 ? 1.9 -7.348 13.625 1 92.56 185 GLU A C 1
ATOM 1442 O O . GLU A 1 185 ? 1.871 -8.578 13.672 1 92.56 185 GLU A O 1
ATOM 1447 N N . LEU A 1 186 ? 2.922 -6.715 13.344 1 96.06 186 LEU A N 1
ATOM 1448 C CA . LEU A 1 186 ? 4.23 -7.344 13.211 1 96.06 186 LEU A CA 1
ATOM 1449 C C . LEU A 1 186 ? 5.211 -6.785 14.234 1 96.06 186 LEU A C 1
ATOM 1451 O O . LEU A 1 186 ? 5.391 -5.566 14.328 1 96.06 186 LEU A O 1
ATOM 1455 N N . SER A 1 187 ? 5.777 -7.664 15.016 1 96.75 187 SER A N 1
ATOM 1456 C CA . SER A 1 187 ? 6.816 -7.266 15.961 1 96.75 187 SER A CA 1
ATOM 1457 C C . SER A 1 187 ? 8.062 -6.773 15.242 1 96.75 187 SER A C 1
ATOM 1459 O O . SER A 1 187 ? 8.188 -6.941 14.023 1 96.75 187 SER A O 1
ATOM 1461 N N . ALA A 1 188 ? 8.938 -6.125 16 1 96.12 188 ALA A N 1
ATOM 1462 C CA . ALA A 1 188 ? 10.211 -5.688 15.43 1 96.12 188 ALA A CA 1
ATOM 1463 C C . ALA A 1 188 ? 10.984 -6.867 14.852 1 96.12 188 ALA A C 1
ATOM 1465 O O . ALA A 1 188 ? 11.602 -6.754 13.789 1 96.12 188 ALA A O 1
ATOM 1466 N N . ALA A 1 189 ? 10.914 -7.969 15.516 1 97.31 189 ALA A N 1
ATOM 1467 C CA . ALA A 1 189 ? 11.609 -9.172 15.062 1 97.31 189 ALA A CA 1
ATOM 1468 C C . ALA A 1 189 ? 11 -9.703 13.766 1 97.31 189 ALA A C 1
ATOM 1470 O O . ALA A 1 189 ? 11.719 -10.102 12.852 1 97.31 189 ALA A O 1
ATOM 1471 N N . GLU A 1 190 ? 9.695 -9.695 13.672 1 97.62 190 GLU A N 1
ATOM 1472 C CA . GLU A 1 190 ? 9.008 -10.141 12.461 1 97.62 190 GLU A CA 1
ATOM 1473 C C . GLU A 1 190 ? 9.312 -9.219 11.281 1 97.62 190 GLU A C 1
ATOM 1475 O O . GLU A 1 190 ? 9.539 -9.695 10.164 1 97.62 190 GLU A O 1
ATOM 1480 N N . ARG A 1 191 ? 9.352 -7.922 11.57 1 98.06 191 ARG A N 1
ATOM 1481 C CA . ARG A 1 191 ? 9.688 -6.961 10.523 1 98.06 191 ARG A CA 1
ATOM 1482 C C . ARG A 1 191 ? 11.125 -7.16 10.047 1 98.06 191 ARG A C 1
ATOM 1484 O O . ARG A 1 191 ? 11.406 -7.039 8.852 1 98.06 191 ARG A O 1
ATOM 1491 N N . GLY A 1 192 ? 11.977 -7.422 10.992 1 98 192 GLY A N 1
ATOM 1492 C CA . GLY A 1 192 ? 13.359 -7.727 10.633 1 98 192 GLY A CA 1
ATOM 1493 C C . GLY A 1 192 ? 13.492 -8.961 9.758 1 98 192 GLY A C 1
ATOM 1494 O O . GLY A 1 192 ? 14.266 -8.969 8.805 1 98 192 GLY A O 1
ATOM 1495 N N . HIS A 1 193 ? 12.719 -9.969 10.117 1 98.12 193 HIS A N 1
ATOM 1496 C CA . HIS A 1 193 ? 12.703 -11.195 9.32 1 98.12 193 HIS A CA 1
ATOM 1497 C C . HIS A 1 193 ? 12.18 -10.93 7.91 1 98.12 193 HIS A C 1
ATOM 1499 O O . HIS A 1 193 ? 12.758 -11.406 6.93 1 98.12 193 HIS A O 1
ATOM 1505 N N . GLU A 1 194 ? 11.117 -10.18 7.797 1 98.06 194 GLU A N 1
ATOM 1506 C CA . GLU A 1 194 ? 10.578 -9.805 6.492 1 98.06 194 GLU A CA 1
ATOM 1507 C C . GLU A 1 194 ? 11.602 -9.039 5.664 1 98.06 194 GLU A C 1
ATOM 1509 O O . GLU A 1 194 ? 11.758 -9.297 4.469 1 98.06 194 GLU A O 1
ATOM 1514 N N . ALA A 1 195 ? 12.297 -8.141 6.332 1 98.75 195 ALA A N 1
ATOM 1515 C CA . ALA A 1 195 ? 13.305 -7.34 5.641 1 98.75 195 ALA A CA 1
ATOM 1516 C C . ALA A 1 195 ? 14.375 -8.234 5.012 1 98.75 195 ALA A C 1
ATOM 1518 O O . ALA A 1 195 ? 14.766 -8.031 3.859 1 98.75 195 ALA A O 1
ATOM 1519 N N . ALA A 1 196 ? 14.812 -9.188 5.754 1 98.81 196 ALA A N 1
ATOM 1520 C CA . ALA A 1 196 ? 15.828 -10.117 5.266 1 98.81 196 ALA A CA 1
ATOM 1521 C C . ALA A 1 196 ? 15.312 -10.922 4.074 1 98.81 196 ALA A C 1
ATOM 1523 O O . ALA A 1 196 ? 16.047 -11.141 3.105 1 98.81 196 ALA A O 1
ATOM 1524 N N . GLN A 1 197 ? 14.086 -11.32 4.141 1 98.62 197 GLN A N 1
ATOM 1525 C CA . GLN A 1 197 ? 13.484 -12.102 3.064 1 98.62 197 GLN A CA 1
ATOM 1526 C C . GLN A 1 197 ? 13.336 -11.266 1.796 1 98.62 197 GLN A C 1
ATOM 1528 O O . GLN A 1 197 ? 13.617 -11.742 0.695 1 98.62 197 GLN A O 1
ATOM 1533 N N . MET A 1 198 ? 12.898 -10.023 1.958 1 98.81 198 MET A N 1
ATOM 1534 C CA . MET A 1 198 ? 12.734 -9.156 0.799 1 98.81 198 MET A CA 1
ATOM 1535 C C . MET A 1 198 ? 14.078 -8.844 0.153 1 98.81 198 MET A C 1
ATOM 1537 O O . MET A 1 198 ? 14.188 -8.812 -1.074 1 98.81 198 MET A O 1
ATOM 1541 N N . ALA A 1 199 ? 15.047 -8.609 1.038 1 98.88 199 ALA A N 1
ATOM 1542 C CA . ALA A 1 199 ? 16.391 -8.367 0.522 1 98.88 199 ALA A CA 1
ATOM 1543 C C . ALA A 1 199 ? 16.891 -9.555 -0.301 1 98.88 199 ALA A C 1
ATOM 1545 O O . ALA A 1 199 ? 17.453 -9.375 -1.386 1 98.88 199 ALA A O 1
ATOM 1546 N N . GLU A 1 200 ? 16.672 -10.727 0.167 1 98.56 200 GLU A N 1
ATOM 1547 C CA . GLU A 1 200 ? 17.109 -11.938 -0.524 1 98.56 200 GLU A CA 1
ATOM 1548 C C . GLU A 1 200 ? 16.406 -12.102 -1.865 1 98.56 200 GLU A C 1
ATOM 1550 O O . GLU A 1 200 ? 17.031 -12.445 -2.867 1 98.56 200 GLU A O 1
ATOM 1555 N N . VAL A 1 201 ? 15.109 -11.875 -1.882 1 98.75 201 VAL A N 1
ATOM 1556 C CA . VAL A 1 201 ? 14.328 -11.969 -3.109 1 98.75 201 VAL A CA 1
ATOM 1557 C C . VAL A 1 201 ? 14.875 -10.984 -4.145 1 98.75 201 VAL A C 1
ATOM 1559 O O . VAL A 1 201 ? 15.078 -11.344 -5.305 1 98.75 201 VAL A O 1
ATOM 1562 N N . PHE A 1 202 ? 15.102 -9.773 -3.699 1 98.88 202 PHE A N 1
ATOM 1563 C CA . PHE A 1 202 ? 15.609 -8.734 -4.594 1 98.88 202 PHE A CA 1
ATOM 1564 C C . PHE A 1 202 ? 16.969 -9.125 -5.16 1 98.88 202 PHE A C 1
ATOM 1566 O O . PHE A 1 202 ? 17.203 -9.023 -6.367 1 98.88 202 PHE A O 1
ATOM 1573 N N . LEU A 1 203 ? 17.844 -9.57 -4.262 1 98.69 203 LEU A N 1
ATOM 1574 C CA . LEU A 1 203 ? 19.203 -9.906 -4.672 1 98.69 203 LEU A CA 1
ATOM 1575 C C . LEU A 1 203 ? 19.203 -11.078 -5.645 1 98.69 203 LEU A C 1
ATOM 1577 O O . LEU A 1 203 ? 20 -11.109 -6.582 1 98.69 203 LEU A O 1
ATOM 1581 N N . ARG A 1 204 ? 18.328 -12.008 -5.477 1 98.12 204 ARG A N 1
ATOM 1582 C CA . ARG A 1 204 ? 18.219 -13.117 -6.418 1 98.12 204 ARG A CA 1
ATOM 1583 C C . ARG A 1 204 ? 17.703 -12.633 -7.77 1 98.12 204 ARG A C 1
ATOM 1585 O O . ARG A 1 204 ? 18.203 -13.047 -8.812 1 98.12 204 ARG A O 1
ATOM 1592 N N . ALA A 1 205 ? 16.688 -11.773 -7.746 1 98.56 205 ALA A N 1
ATOM 1593 C CA . ALA A 1 205 ? 16.062 -11.289 -8.977 1 98.56 205 ALA A CA 1
ATOM 1594 C C . ALA A 1 205 ? 17.062 -10.5 -9.82 1 98.56 205 ALA A C 1
ATOM 1596 O O . ALA A 1 205 ? 16.984 -10.484 -11.047 1 98.56 205 ALA A O 1
ATOM 1597 N N . PHE A 1 206 ? 17.984 -9.875 -9.102 1 98.5 206 PHE A N 1
ATOM 1598 C CA . PHE A 1 206 ? 18.922 -9.008 -9.812 1 98.5 206 PHE A CA 1
ATOM 1599 C C . PHE A 1 206 ? 20.328 -9.562 -9.742 1 98.5 206 PHE A C 1
ATOM 1601 O O . PHE A 1 206 ? 21.297 -8.82 -9.93 1 98.5 206 PHE A O 1
ATOM 1608 N N . ALA A 1 207 ? 20.469 -10.805 -9.383 1 96.31 207 ALA A N 1
ATOM 1609 C CA . ALA A 1 207 ? 21.781 -11.461 -9.383 1 96.31 207 ALA A CA 1
ATOM 1610 C C . ALA A 1 207 ? 22.438 -11.383 -10.758 1 96.31 207 ALA A C 1
ATOM 1612 O O . ALA A 1 207 ? 21.75 -11.438 -11.781 1 96.31 207 ALA A O 1
ATOM 1613 N N . PRO A 1 208 ? 23.719 -11.273 -10.703 1 92.38 208 PRO A N 1
ATOM 1614 C CA . PRO A 1 208 ? 24.422 -11.25 -11.992 1 92.38 208 PRO A CA 1
ATOM 1615 C C . PRO A 1 208 ? 24.25 -12.555 -12.766 1 92.38 208 PRO A C 1
ATOM 1617 O O . PRO A 1 208 ? 24.062 -13.617 -12.164 1 92.38 208 PRO A O 1
ATOM 1620 N N . GLY A 1 209 ? 23.922 -12.539 -14.086 1 77.5 209 GLY A N 1
ATOM 1621 C CA . GLY A 1 209 ? 23.859 -13.727 -14.93 1 77.5 209 GLY A CA 1
ATOM 1622 C C . GLY A 1 209 ? 25.172 -14.492 -14.969 1 77.5 209 GLY A C 1
ATOM 1623 O O . GLY A 1 209 ? 26.234 -13.953 -14.625 1 77.5 209 GLY A O 1
ATOM 1624 N N . MET B 1 1 ? -52.781 -39.75 -12.289 1 36.25 1 MET B N 1
ATOM 1625 C CA . MET B 1 1 ? -52.656 -38.312 -12.461 1 36.25 1 MET B CA 1
ATOM 1626 C C . MET B 1 1 ? -51.469 -37.781 -11.648 1 36.25 1 MET B C 1
ATOM 1628 O O . MET B 1 1 ? -51.562 -37.688 -10.422 1 36.25 1 MET B O 1
ATOM 1632 N N . GLU B 1 2 ? -50.25 -38.062 -11.891 1 32.75 2 GLU B N 1
ATOM 1633 C CA . GLU B 1 2 ? -48.969 -37.75 -11.266 1 32.75 2 GLU B CA 1
ATOM 1634 C C . GLU B 1 2 ? -48.75 -36.219 -11.234 1 32.75 2 GLU B C 1
ATOM 1636 O O . GLU B 1 2 ? -48.719 -35.594 -12.281 1 32.75 2 GLU B O 1
ATOM 1641 N N . LYS B 1 3 ? -49.562 -35.531 -10.359 1 42 3 LYS B N 1
ATOM 1642 C CA . LYS B 1 3 ? -49.344 -34.125 -10.125 1 42 3 LYS B CA 1
ATOM 1643 C C . LYS B 1 3 ? -47.875 -33.75 -10.25 1 42 3 LYS B C 1
ATOM 1645 O O . LYS B 1 3 ? -47.031 -34.312 -9.531 1 42 3 LYS B O 1
ATOM 1650 N N . ILE B 1 4 ? -47.375 -33.562 -11.445 1 39 4 ILE B N 1
ATOM 1651 C CA . ILE B 1 4 ? -46.062 -32.938 -11.656 1 39 4 ILE B CA 1
ATOM 1652 C C . ILE B 1 4 ? -45.844 -31.844 -10.617 1 39 4 ILE B C 1
ATOM 1654 O O . ILE B 1 4 ? -46.531 -30.828 -10.625 1 39 4 ILE B O 1
ATOM 1658 N N . LEU B 1 5 ? -45.688 -32.031 -9.359 1 43.03 5 LEU B N 1
ATOM 1659 C CA . LEU B 1 5 ? -45.188 -31.109 -8.336 1 43.03 5 LEU B CA 1
ATOM 1660 C C . LEU B 1 5 ? -44.219 -30.109 -8.922 1 43.03 5 LEU B C 1
ATOM 1662 O O . LEU B 1 5 ? -43.031 -30.438 -9.133 1 43.03 5 LEU B O 1
ATOM 1666 N N . ASP B 1 6 ? -44.438 -29.375 -10 1 46.62 6 ASP B N 1
ATOM 1667 C CA . ASP B 1 6 ? -43.75 -28.25 -10.641 1 46.62 6 ASP B CA 1
ATOM 1668 C C . ASP B 1 6 ? -43.031 -27.391 -9.609 1 46.62 6 ASP B C 1
ATOM 1670 O O . ASP B 1 6 ? -43.625 -26.922 -8.641 1 46.62 6 ASP B O 1
ATOM 1674 N N . ARG B 1 7 ? -41.75 -27.438 -9.328 1 49.34 7 ARG B N 1
ATOM 1675 C CA . ARG B 1 7 ? -40.844 -27.094 -8.242 1 49.34 7 ARG B CA 1
ATOM 1676 C C . ARG B 1 7 ? -40.969 -25.609 -7.883 1 49.34 7 ARG B C 1
ATOM 1678 O O . ARG B 1 7 ? -40.531 -24.75 -8.656 1 49.34 7 ARG B O 1
ATOM 1685 N N . PRO B 1 8 ? -41.875 -24.688 -7.395 1 55.06 8 PRO B N 1
ATOM 1686 C CA . PRO B 1 8 ? -42.094 -23.406 -6.734 1 55.06 8 PRO B CA 1
ATOM 1687 C C . PRO B 1 8 ? -40.875 -22.875 -6.008 1 55.06 8 PRO B C 1
ATOM 1689 O O . PRO B 1 8 ? -40.719 -21.656 -5.859 1 55.06 8 PRO B O 1
ATOM 1692 N N . SER B 1 9 ? -40.062 -23.734 -5.613 1 64.94 9 SER B N 1
ATOM 1693 C CA . SER B 1 9 ? -38.844 -23.484 -4.84 1 64.94 9 SER B CA 1
ATOM 1694 C C . SER B 1 9 ? -37.812 -22.703 -5.656 1 64.94 9 SER B C 1
ATOM 1696 O O . SER B 1 9 ? -37.156 -21.812 -5.133 1 64.94 9 SER B O 1
ATOM 1698 N N . GLY B 1 10 ? -37.906 -22.906 -6.988 1 74.31 10 GLY B N 1
ATOM 1699 C CA . GLY B 1 10 ? -36.906 -22.234 -7.828 1 74.31 10 GLY B CA 1
ATOM 1700 C C . GLY B 1 10 ? -37.156 -20.75 -7.949 1 74.31 10 GLY B C 1
ATOM 1701 O O . GLY B 1 10 ? -36.188 -19.969 -7.887 1 74.31 10 GLY B O 1
ATOM 1702 N N . LYS B 1 11 ? -38.469 -20.5 -8.219 1 74.25 11 LYS B N 1
ATOM 1703 C CA . LYS B 1 11 ? -38.781 -19.078 -8.367 1 74.25 11 LYS B CA 1
ATOM 1704 C C . LYS B 1 11 ? -38.531 -18.312 -7.066 1 74.25 11 LYS B C 1
ATOM 1706 O O . LYS B 1 11 ? -38.031 -17.203 -7.086 1 74.25 11 LYS B O 1
ATOM 1711 N N . ARG B 1 12 ? -39 -18.891 -5.977 1 83.44 12 ARG B N 1
ATOM 1712 C CA . ARG B 1 12 ? -38.812 -18.266 -4.668 1 83.44 12 ARG B CA 1
ATOM 1713 C C . ARG B 1 12 ? -37.312 -18.094 -4.371 1 83.44 12 ARG B C 1
ATOM 1715 O O . ARG B 1 12 ? -36.906 -17.062 -3.848 1 83.44 12 ARG B O 1
ATOM 1722 N N . GLU B 1 13 ? -36.656 -19.172 -4.719 1 86.25 13 GLU B N 1
ATOM 1723 C CA . GLU B 1 13 ? -35.219 -19.109 -4.523 1 86.25 13 GLU B CA 1
ATOM 1724 C C . GLU B 1 13 ? -34.594 -18.031 -5.406 1 86.25 13 GLU B C 1
ATOM 1726 O O . GLU B 1 13 ? -33.719 -17.312 -4.973 1 86.25 13 GLU B O 1
ATOM 1731 N N . ALA B 1 14 ? -35.062 -17.922 -6.551 1 87 14 ALA B N 1
ATOM 1732 C CA . ALA B 1 14 ? -34.594 -16.906 -7.484 1 87 14 ALA B CA 1
ATOM 1733 C C . ALA B 1 14 ? -34.906 -15.5 -6.992 1 87 14 ALA B C 1
ATOM 1735 O O . ALA B 1 14 ? -34.094 -14.594 -7.102 1 87 14 ALA B O 1
ATOM 1736 N N . ARG B 1 15 ? -36.031 -15.328 -6.512 1 86.5 15 ARG B N 1
ATOM 1737 C CA . ARG B 1 15 ? -36.438 -14.031 -5.977 1 86.5 15 ARG B CA 1
ATOM 1738 C C . ARG B 1 15 ? -35.625 -13.664 -4.746 1 86.5 15 ARG B C 1
ATOM 1740 O O . ARG B 1 15 ? -35.281 -12.5 -4.551 1 86.5 15 ARG B O 1
ATOM 1747 N N . LYS B 1 16 ? -35.344 -14.656 -3.963 1 89.44 16 LYS B N 1
ATOM 1748 C CA . LYS B 1 16 ? -34.531 -14.453 -2.779 1 89.44 16 LYS B CA 1
ATOM 1749 C C . LYS B 1 16 ? -33.094 -14.039 -3.168 1 89.44 16 LYS B C 1
ATOM 1751 O O . LYS B 1 16 ? -32.531 -13.133 -2.555 1 89.44 16 LYS B O 1
ATOM 1756 N N . GLU B 1 17 ? -32.656 -14.711 -4.176 1 91.19 17 GLU B N 1
ATOM 1757 C CA . GLU B 1 17 ? -31.312 -14.391 -4.652 1 91.19 17 GLU B CA 1
ATOM 1758 C C . GLU B 1 17 ? -31.266 -13 -5.277 1 91.19 17 GLU B C 1
ATOM 1760 O O . GLU B 1 17 ? -30.297 -12.266 -5.098 1 91.19 17 GLU B O 1
ATOM 1765 N N . GLU B 1 18 ? -32.219 -12.672 -5.98 1 91.62 18 GLU B N 1
ATOM 1766 C CA . GLU B 1 18 ? -32.281 -11.344 -6.582 1 91.62 18 GLU B CA 1
ATOM 1767 C C . GLU B 1 18 ? -32.344 -10.258 -5.512 1 91.62 18 GLU B C 1
ATOM 1769 O O . GLU B 1 18 ? -31.719 -9.203 -5.664 1 91.62 18 GLU B O 1
ATOM 1774 N N . ARG B 1 19 ? -33.094 -10.539 -4.477 1 91.62 19 ARG B N 1
ATOM 1775 C CA . ARG B 1 19 ? -33.188 -9.594 -3.371 1 91.62 19 ARG B CA 1
ATOM 1776 C C . ARG B 1 19 ? -31.859 -9.477 -2.65 1 91.62 19 ARG B C 1
ATOM 1778 O O . ARG B 1 19 ? -31.422 -8.375 -2.293 1 91.62 19 ARG B O 1
ATOM 1785 N N . ARG B 1 20 ? -31.266 -10.562 -2.441 1 94.88 20 ARG B N 1
ATOM 1786 C CA . ARG B 1 20 ? -29.938 -10.57 -1.826 1 94.88 20 ARG B CA 1
ATOM 1787 C C . ARG B 1 20 ? -28.953 -9.727 -2.631 1 94.88 20 ARG B C 1
ATOM 1789 O O . ARG B 1 20 ? -28.219 -8.914 -2.068 1 94.88 20 ARG B O 1
ATOM 1796 N N . GLU B 1 21 ? -28.984 -9.891 -3.939 1 95.06 21 GLU B N 1
ATOM 1797 C CA . GLU B 1 21 ? -28.078 -9.156 -4.824 1 95.06 21 GLU B CA 1
ATOM 1798 C C . GLU B 1 21 ? -28.375 -7.66 -4.797 1 95.06 21 GLU B C 1
ATOM 1800 O O . GLU B 1 21 ? -27.453 -6.84 -4.84 1 95.06 21 GLU B O 1
ATOM 1805 N N . ALA B 1 22 ? -29.578 -7.312 -4.727 1 94.25 22 ALA B N 1
ATOM 1806 C CA . ALA B 1 22 ? -29.969 -5.91 -4.641 1 94.25 22 ALA B CA 1
ATOM 1807 C C . ALA B 1 22 ? -29.453 -5.27 -3.354 1 94.25 22 ALA B C 1
ATOM 1809 O O . ALA B 1 22 ? -28.984 -4.137 -3.363 1 94.25 22 ALA B O 1
ATOM 1810 N N . ILE B 1 23 ? -29.562 -6.008 -2.275 1 95.81 23 ILE B N 1
ATOM 1811 C CA . ILE B 1 23 ? -29.078 -5.527 -0.987 1 95.81 23 ILE B CA 1
ATOM 1812 C C . ILE B 1 23 ? -27.562 -5.309 -1.057 1 95.81 23 ILE B C 1
ATOM 1814 O O . ILE B 1 23 ? -27.062 -4.266 -0.634 1 95.81 23 ILE B O 1
ATOM 1818 N N . LEU B 1 24 ? -26.875 -6.25 -1.64 1 97.19 24 LEU B N 1
ATOM 1819 C CA . LEU B 1 24 ? -25.422 -6.18 -1.717 1 97.19 24 LEU B CA 1
ATOM 1820 C C . LEU B 1 24 ? -24.969 -5 -2.576 1 97.19 24 LEU B C 1
ATOM 1822 O O . LEU B 1 24 ? -24 -4.32 -2.252 1 97.19 24 LEU B O 1
ATOM 1826 N N . ALA B 1 25 ? -25.672 -4.738 -3.654 1 96.5 25 ALA B N 1
ATOM 1827 C CA . ALA B 1 25 ? -25.344 -3.623 -4.535 1 96.5 25 ALA B CA 1
ATOM 1828 C C . ALA B 1 25 ? -25.5 -2.285 -3.818 1 96.5 25 ALA B C 1
ATOM 1830 O O . ALA B 1 25 ? -24.625 -1.42 -3.904 1 96.5 25 ALA B O 1
ATOM 1831 N N . ILE B 1 26 ? -26.547 -2.158 -3.062 1 96.25 26 ILE B N 1
ATOM 1832 C CA . ILE B 1 26 ? -26.797 -0.936 -2.312 1 96.25 26 ILE B CA 1
ATOM 1833 C C . ILE B 1 26 ? -25.766 -0.786 -1.197 1 96.25 26 ILE B C 1
ATOM 1835 O O . ILE B 1 26 ? -25.203 0.293 -1.008 1 96.25 26 ILE B O 1
ATOM 1839 N N . ALA B 1 27 ? -25.594 -1.85 -0.478 1 97.31 27 ALA B N 1
ATOM 1840 C CA . ALA B 1 27 ? -24.641 -1.829 0.63 1 97.31 27 ALA B CA 1
ATOM 1841 C C . ALA B 1 27 ? -23.234 -1.47 0.144 1 97.31 27 ALA B C 1
ATOM 1843 O O . ALA B 1 27 ? -22.531 -0.683 0.783 1 97.31 27 ALA B O 1
ATOM 1844 N N . LYS B 1 28 ? -22.844 -2.094 -1.013 1 97.25 28 LYS B N 1
ATOM 1845 C CA . LYS B 1 28 ? -21.547 -1.785 -1.593 1 97.25 28 LYS B CA 1
ATOM 1846 C C . LYS B 1 28 ? -21.391 -0.287 -1.846 1 97.25 28 LYS B C 1
ATOM 1848 O O . LYS B 1 28 ? -20.391 0.317 -1.456 1 97.25 28 LYS B O 1
ATOM 1853 N N . ARG B 1 29 ? -22.344 0.265 -2.445 1 96.44 29 ARG B N 1
ATOM 1854 C CA . ARG B 1 29 ? -22.328 1.695 -2.736 1 96.44 29 ARG B CA 1
ATOM 1855 C C . ARG B 1 29 ? -22.25 2.514 -1.451 1 96.44 29 ARG B C 1
ATOM 1857 O O . ARG B 1 29 ? -21.453 3.445 -1.35 1 96.44 29 ARG B O 1
ATOM 1864 N N . VAL B 1 30 ? -23.047 2.158 -0.419 1 96.25 30 VAL B N 1
ATOM 1865 C CA . VAL B 1 30 ? -23.094 2.896 0.838 1 96.25 30 VAL B CA 1
ATOM 1866 C C . VAL B 1 30 ? -21.75 2.793 1.558 1 96.25 30 VAL B C 1
ATOM 1868 O O . VAL B 1 30 ? -21.219 3.797 2.029 1 96.25 30 VAL B O 1
ATOM 1871 N N . PHE B 1 31 ? -21.172 1.592 1.63 1 96.81 31 PHE B N 1
ATOM 1872 C CA . PHE B 1 31 ? -19.875 1.392 2.279 1 96.81 31 PHE B CA 1
ATOM 1873 C C . PHE B 1 31 ? -18.797 2.188 1.572 1 96.81 31 PHE B C 1
ATOM 1875 O O . PHE B 1 31 ? -17.953 2.818 2.223 1 96.81 31 PHE B O 1
ATOM 1882 N N . LEU B 1 32 ? -18.797 2.17 0.234 1 95.31 32 LEU B N 1
ATOM 1883 C CA . LEU B 1 32 ? -17.75 2.842 -0.519 1 95.31 32 LEU B CA 1
ATOM 1884 C C . LEU B 1 32 ? -17.922 4.355 -0.454 1 95.31 32 LEU B C 1
ATOM 1886 O O . LEU B 1 32 ? -16.922 5.094 -0.44 1 95.31 32 LEU B O 1
ATOM 1890 N N . ASP B 1 33 ? -19.156 4.832 -0.34 1 93.19 33 ASP B N 1
ATOM 1891 C CA . ASP B 1 33 ? -19.422 6.266 -0.354 1 93.19 33 ASP B CA 1
ATOM 1892 C C . ASP B 1 33 ? -19.266 6.871 1.04 1 93.19 33 ASP B C 1
ATOM 1894 O O . ASP B 1 33 ? -18.734 7.977 1.188 1 93.19 33 ASP B O 1
ATOM 1898 N N . GLN B 1 34 ? -19.688 6.074 2.086 1 93.5 34 GLN B N 1
ATOM 1899 C CA . GLN B 1 34 ? -19.812 6.664 3.416 1 93.5 34 GLN B CA 1
ATOM 1900 C C . GLN B 1 34 ? -18.781 6.062 4.375 1 93.5 34 GLN B C 1
ATOM 1902 O O . GLN B 1 34 ? -18.594 6.559 5.488 1 93.5 34 GLN B O 1
ATOM 1907 N N . GLY B 1 35 ? -18.125 5.02 3.881 1 94.5 35 GLY B N 1
ATOM 1908 C CA . GLY B 1 35 ? -17.25 4.293 4.793 1 94.5 35 GLY B CA 1
ATOM 1909 C C . GLY B 1 35 ? -18 3.307 5.668 1 94.5 35 GLY B C 1
ATOM 1910 O O . GLY B 1 35 ? -19.234 3.258 5.645 1 94.5 35 GLY B O 1
ATOM 1911 N N . TYR B 1 36 ? -17.25 2.518 6.336 1 95.25 36 TYR B N 1
ATOM 1912 C CA . TYR B 1 36 ? -17.828 1.528 7.234 1 95.25 36 TYR B CA 1
ATOM 1913 C C . TYR B 1 36 ? -18.469 2.199 8.438 1 95.25 36 TYR B C 1
ATOM 1915 O O . TYR B 1 36 ? -19.594 1.856 8.82 1 95.25 36 TYR B O 1
ATOM 1923 N N . SER B 1 37 ? -17.766 3.133 9.023 1 93.56 37 SER B N 1
ATOM 1924 C CA . SER B 1 37 ? -18.25 3.85 10.195 1 93.56 37 SER B CA 1
ATOM 1925 C C . SER B 1 37 ? -19.516 4.652 9.859 1 93.56 37 SER B C 1
ATOM 1927 O O . SER B 1 37 ? -20.453 4.68 10.648 1 93.56 37 SER B O 1
ATOM 1929 N N . GLY B 1 38 ? -19.547 5.223 8.711 1 94.06 38 GLY B N 1
ATOM 1930 C CA . GLY B 1 38 ? -20.641 6.094 8.32 1 94.06 38 GLY B CA 1
ATOM 1931 C C . GLY B 1 38 ? -21.859 5.336 7.855 1 94.06 38 GLY B C 1
ATOM 1932 O O . GLY B 1 38 ? -22.953 5.895 7.789 1 94.06 38 GLY B O 1
ATOM 1933 N N . ALA B 1 39 ? -21.688 4.102 7.547 1 95.38 39 ALA B N 1
ATOM 1934 C CA . ALA B 1 39 ? -22.781 3.266 7.082 1 95.38 39 ALA B CA 1
ATOM 1935 C C . ALA B 1 39 ? -23.547 2.662 8.258 1 95.38 39 ALA B C 1
ATOM 1937 O O . ALA B 1 39 ? -22.953 2.336 9.289 1 95.38 39 ALA B O 1
ATOM 1938 N N . SER B 1 40 ? -24.844 2.52 8.102 1 94.94 40 SER B N 1
ATOM 1939 C CA . SER B 1 40 ? -25.672 1.854 9.109 1 94.94 40 SER B CA 1
ATOM 1940 C C . SER B 1 40 ? -26.688 0.922 8.461 1 94.94 40 SER B C 1
ATOM 1942 O O . SER B 1 40 ? -27.109 1.144 7.324 1 94.94 40 SER B O 1
ATOM 1944 N N . MET B 1 41 ? -27.031 -0.073 9.234 1 95.25 41 MET B N 1
ATOM 1945 C CA . MET B 1 41 ? -28.047 -1.003 8.766 1 95.25 41 MET B CA 1
ATOM 1946 C C . MET B 1 41 ? -29.375 -0.277 8.5 1 95.25 41 MET B C 1
ATOM 1948 O O . MET B 1 41 ? -30.047 -0.564 7.512 1 95.25 41 MET B O 1
ATOM 1952 N N . SER B 1 42 ? -29.672 0.656 9.305 1 93.44 42 SER B N 1
ATOM 1953 C CA . SER B 1 42 ? -30.906 1.42 9.164 1 93.44 42 SER B CA 1
ATOM 1954 C C . SER B 1 42 ? -30.906 2.242 7.879 1 93.44 42 SER B C 1
ATOM 1956 O O . SER B 1 42 ? -31.906 2.268 7.152 1 93.44 42 SER B O 1
ATOM 1958 N N . ALA B 1 43 ? -29.812 2.883 7.578 1 91.56 43 ALA B N 1
ATOM 1959 C CA . ALA B 1 43 ? -29.703 3.693 6.367 1 91.56 43 ALA B CA 1
ATOM 1960 C C . ALA B 1 43 ? -29.812 2.826 5.117 1 91.56 43 ALA B C 1
ATOM 1962 O O . ALA B 1 43 ? -30.469 3.197 4.148 1 91.56 43 ALA B O 1
ATOM 1963 N N . ILE B 1 44 ? -29.125 1.671 5.148 1 94.56 44 ILE B N 1
ATOM 1964 C CA . ILE B 1 44 ? -29.156 0.749 4.02 1 94.56 44 ILE B CA 1
ATOM 1965 C C . ILE B 1 44 ? -30.562 0.197 3.838 1 94.56 44 ILE B C 1
ATOM 1967 O O . ILE B 1 44 ? -31.062 0.095 2.713 1 94.56 44 ILE B O 1
ATOM 1971 N N . SER B 1 45 ? -31.188 -0.083 4.926 1 94.19 45 SER B N 1
ATOM 1972 C CA . SER B 1 45 ? -32.562 -0.571 4.898 1 94.19 45 SER B CA 1
ATOM 1973 C C . SER B 1 45 ? -33.5 0.468 4.301 1 94.19 45 SER B C 1
ATOM 1975 O O . SER B 1 45 ? -34.406 0.127 3.529 1 94.19 45 SER B O 1
ATOM 1977 N N . ALA B 1 46 ? -33.281 1.666 4.621 1 91.81 46 ALA B N 1
ATOM 1978 C CA . ALA B 1 46 ? -34.125 2.758 4.121 1 91.81 46 ALA B CA 1
ATOM 1979 C C . ALA B 1 46 ? -34 2.891 2.605 1 91.81 46 ALA B C 1
ATOM 1981 O O . ALA B 1 46 ? -35 3.166 1.917 1 91.81 46 ALA B O 1
ATOM 1982 N N . GLU B 1 47 ? -32.875 2.697 2.088 1 91 47 GLU B N 1
ATOM 1983 C CA . GLU B 1 47 ? -32.656 2.795 0.65 1 91 47 GLU B CA 1
ATOM 1984 C C . GLU B 1 47 ? -33.25 1.607 -0.088 1 91 47 GLU B C 1
ATOM 1986 O O . GLU B 1 47 ? -33.688 1.734 -1.24 1 91 47 GLU B O 1
ATOM 1991 N N . LEU B 1 48 ? -33.125 0.462 0.457 1 88.2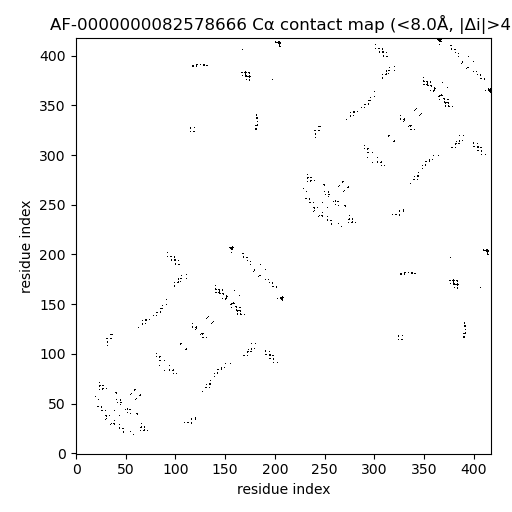5 48 LEU B N 1
ATOM 1992 C CA . LEU B 1 48 ? -33.656 -0.759 -0.128 1 88.25 48 LEU B CA 1
ATOM 1993 C C . LEU B 1 48 ? -35.156 -0.648 -0.31 1 88.25 48 LEU B C 1
ATOM 1995 O O . LEU B 1 48 ? -35.719 -1.175 -1.278 1 88.25 48 LEU B O 1
ATOM 1999 N N . GLY B 1 49 ? -35.688 0.053 0.539 1 83 49 GLY B N 1
ATOM 2000 C CA . GLY B 1 49 ? -37.156 0.076 0.538 1 83 49 GLY B CA 1
ATOM 2001 C C . GLY B 1 49 ? -37.75 -1.218 1.036 1 83 49 GLY B C 1
ATOM 2002 O O . GLY B 1 49 ? -37.062 -2.232 1.161 1 83 49 GLY B O 1
ATOM 2003 N N . GLY B 1 50 ? -38.938 -1.144 1.45 1 75.31 50 GLY B N 1
ATOM 2004 C CA . GLY B 1 50 ? -39.625 -2.316 1.934 1 75.31 50 GLY B CA 1
ATOM 2005 C C . GLY B 1 50 ? -39.688 -2.402 3.447 1 75.31 50 GLY B C 1
ATOM 2006 O O . GLY B 1 50 ? -39.5 -1.396 4.137 1 75.31 50 GLY B O 1
ATOM 2007 N N . SER B 1 51 ? -39.781 -3.646 3.938 1 73.88 51 SER B N 1
ATOM 2008 C CA . SER B 1 51 ? -39.938 -3.836 5.379 1 73.88 51 SER B CA 1
ATOM 2009 C C . SER B 1 51 ? -38.594 -3.77 6.074 1 73.88 51 SER B C 1
ATOM 2011 O O . SER B 1 51 ? -37.562 -4.242 5.543 1 73.88 51 SER B O 1
ATOM 2013 N N . LYS B 1 52 ? -38.438 -3.129 7.199 1 73.06 52 LYS B N 1
ATOM 2014 C CA . LYS B 1 52 ? -37.25 -2.959 8.016 1 73.06 52 LYS B CA 1
ATOM 2015 C C . LYS B 1 52 ? -36.625 -4.305 8.352 1 73.06 52 LYS B C 1
ATOM 2017 O O . LYS B 1 52 ? -35.375 -4.422 8.422 1 73.06 52 LYS B O 1
ATOM 2022 N N . GLY B 1 53 ? -37.438 -5.285 8.25 1 85.81 53 GLY B N 1
ATOM 2023 C CA . GLY B 1 53 ? -36.938 -6.582 8.695 1 85.81 53 GLY B CA 1
ATOM 2024 C C . GLY B 1 53 ? -36.25 -7.371 7.602 1 85.81 53 GLY B C 1
ATOM 2025 O O . GLY B 1 53 ? -35.5 -8.312 7.883 1 85.81 53 GLY B O 1
ATOM 2026 N N . THR B 1 54 ? -36.438 -6.984 6.395 1 89.31 54 THR B N 1
ATOM 2027 C CA . THR B 1 54 ? -35.938 -7.77 5.27 1 89.31 54 THR B CA 1
ATOM 2028 C C . THR B 1 54 ? -34.406 -7.809 5.266 1 89.31 54 THR B C 1
ATOM 2030 O O . THR B 1 54 ? -33.812 -8.883 5.18 1 89.31 54 THR B O 1
ATOM 2033 N N . LEU B 1 55 ? -33.781 -6.652 5.461 1 94.62 55 LEU B N 1
ATOM 2034 C CA . LEU B 1 55 ? -32.312 -6.578 5.461 1 94.62 55 LEU B CA 1
ATOM 2035 C C . LEU B 1 55 ? -31.734 -7.484 6.535 1 94.62 55 LEU B C 1
ATOM 2037 O O . LEU B 1 55 ? -30.797 -8.25 6.27 1 94.62 55 LEU B O 1
ATOM 2041 N N . TRP B 1 56 ? -32.406 -7.523 7.668 1 95.19 56 TRP B N 1
ATOM 2042 C CA . TRP B 1 56 ? -31.875 -8.25 8.812 1 95.19 56 TRP B CA 1
ATOM 2043 C C . TRP B 1 56 ? -32.094 -9.75 8.664 1 95.19 56 TRP B C 1
ATOM 2045 O O . TRP B 1 56 ? -31.359 -10.555 9.234 1 95.19 56 TRP B O 1
ATOM 2055 N N . SER B 1 57 ? -33.125 -10.102 7.918 1 94.31 57 SER B N 1
ATOM 2056 C CA . SER B 1 57 ? -33.344 -11.523 7.664 1 94.31 57 SER B CA 1
ATOM 2057 C C . SER B 1 57 ? -32.25 -12.117 6.801 1 94.31 57 SER B C 1
ATOM 2059 O O . SER B 1 57 ? -31.938 -13.305 6.926 1 94.31 57 SER B O 1
ATOM 2061 N N . TYR B 1 58 ? -31.672 -11.289 5.984 1 95.25 58 TYR B N 1
ATOM 2062 C CA . TYR B 1 58 ? -30.578 -11.742 5.117 1 95.25 58 TYR B CA 1
ATOM 2063 C C . TYR B 1 58 ? -29.234 -11.594 5.801 1 95.25 58 TYR B C 1
ATOM 2065 O O . TYR B 1 58 ? -28.375 -12.469 5.695 1 95.25 58 TYR B O 1
ATOM 2073 N N . PHE B 1 59 ? -29.062 -10.406 6.5 1 97.19 59 PHE B N 1
ATOM 2074 C CA . PHE B 1 59 ? -27.797 -10.055 7.125 1 97.19 59 PHE B CA 1
ATOM 2075 C C . PHE B 1 59 ? -28.016 -9.5 8.531 1 97.19 59 PHE B C 1
ATOM 2077 O O . PHE B 1 59 ? -28.25 -8.305 8.703 1 97.19 59 PHE B O 1
ATOM 2084 N N . PRO B 1 60 ? -27.781 -10.305 9.492 1 96 60 PRO B N 1
ATOM 2085 C CA . PRO B 1 60 ? -28.141 -9.969 10.875 1 96 60 PRO B CA 1
ATOM 2086 C C . PRO B 1 60 ? -27.297 -8.844 11.453 1 96 60 PRO B C 1
ATOM 2088 O O . PRO B 1 60 ? -27.672 -8.242 12.461 1 96 60 PRO B O 1
ATOM 2091 N N . SER B 1 61 ? -26.094 -8.602 10.805 1 95.56 61 SER B N 1
ATOM 2092 C 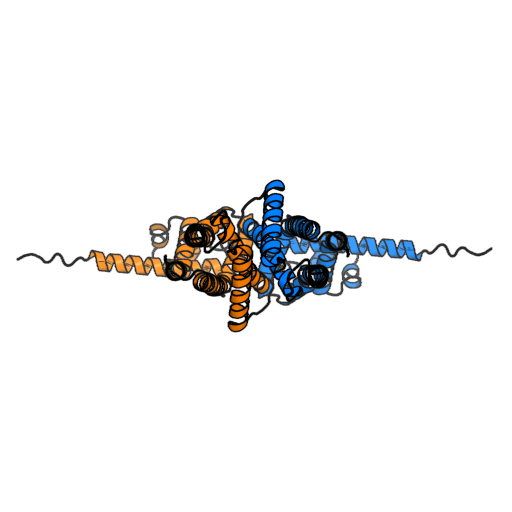CA . SER B 1 61 ? -25.234 -7.551 11.328 1 95.56 61 SER B CA 1
ATOM 2093 C C . SER B 1 61 ? -24.516 -6.805 10.203 1 95.56 61 SER B C 1
ATOM 2095 O O . SER B 1 61 ? -24.438 -7.305 9.086 1 95.56 61 SER B O 1
ATOM 2097 N N . LYS B 1 62 ? -24.031 -5.664 10.516 1 96 62 LYS B N 1
ATOM 2098 C CA . LYS B 1 62 ? -23.25 -4.875 9.57 1 96 62 LYS B CA 1
ATOM 2099 C C . LYS B 1 62 ? -21.984 -5.621 9.133 1 96 62 LYS B C 1
ATOM 2101 O O . LYS B 1 62 ? -21.609 -5.566 7.965 1 96 62 LYS B O 1
ATOM 2106 N N . GLU B 1 63 ? -21.422 -6.375 10.086 1 96.25 63 GLU B N 1
ATOM 2107 C CA . GLU B 1 63 ? -20.219 -7.156 9.805 1 96.25 63 GLU B CA 1
ATOM 2108 C C . GLU B 1 63 ? -20.5 -8.25 8.773 1 96.25 63 GLU B C 1
ATOM 2110 O O . GLU B 1 63 ? -19.719 -8.438 7.84 1 96.25 63 GLU B O 1
ATOM 2115 N N . GLU B 1 64 ? -21.562 -8.852 8.938 1 97 64 GLU B N 1
ATOM 2116 C CA . GLU B 1 64 ? -21.938 -9.922 8.008 1 97 64 GLU B CA 1
ATOM 2117 C C . GLU B 1 64 ? -22.266 -9.359 6.633 1 97 64 GLU B C 1
ATOM 2119 O O . GLU B 1 64 ? -21.969 -9.977 5.609 1 97 64 GLU B O 1
ATOM 2124 N N . LEU B 1 65 ? -22.969 -8.219 6.68 1 97.25 65 LEU B N 1
ATOM 2125 C CA . LEU B 1 65 ? -23.281 -7.559 5.418 1 97.25 65 LEU B CA 1
ATOM 2126 C C . LEU B 1 65 ? -22.016 -7.121 4.699 1 97.25 65 LEU B C 1
ATOM 2128 O O . LEU B 1 65 ? -21.875 -7.34 3.494 1 97.25 65 LEU B O 1
ATOM 2132 N N . PHE B 1 66 ? -21.094 -6.598 5.43 1 97.56 66 PHE B N 1
ATOM 2133 C CA . PHE B 1 66 ? -19.812 -6.156 4.871 1 97.56 66 PHE B CA 1
ATOM 2134 C C . PHE B 1 66 ? -19.047 -7.332 4.277 1 97.56 66 PHE B C 1
ATOM 2136 O O . PHE B 1 66 ? -18.547 -7.246 3.156 1 97.56 66 PHE B O 1
ATOM 2143 N N . ALA B 1 67 ? -19.016 -8.438 4.996 1 97.44 67 ALA B N 1
ATOM 2144 C CA . ALA B 1 67 ? -18.359 -9.648 4.527 1 97.44 67 ALA B CA 1
ATOM 2145 C C . ALA B 1 67 ? -18.984 -10.148 3.229 1 97.44 67 ALA B C 1
ATOM 2147 O O . ALA B 1 67 ? -18.266 -10.531 2.295 1 97.44 67 ALA B O 1
ATOM 2148 N N . ALA B 1 68 ? -20.219 -10.078 3.18 1 97.38 68 ALA B N 1
ATOM 2149 C CA . ALA B 1 68 ? -20.938 -10.562 2.002 1 97.38 68 ALA B CA 1
ATOM 2150 C C . ALA B 1 68 ? -20.688 -9.656 0.797 1 97.38 68 ALA B C 1
ATOM 2152 O O . ALA B 1 68 ? -20.594 -10.141 -0.335 1 97.38 68 ALA B O 1
ATOM 2153 N N . VAL B 1 69 ? -20.656 -8.383 1.032 1 97.19 69 VAL B N 1
ATOM 2154 C CA . VAL B 1 69 ? -20.328 -7.43 -0.03 1 97.19 69 VAL B CA 1
ATOM 2155 C C . VAL B 1 69 ? -18.953 -7.734 -0.598 1 97.19 69 VAL B C 1
ATOM 2157 O O . VAL B 1 69 ? -18.766 -7.754 -1.817 1 97.19 69 VAL B O 1
ATOM 2160 N N . LEU B 1 70 ? -17.969 -8.062 0.24 1 96.75 70 LEU B N 1
ATOM 2161 C CA . LEU B 1 70 ? -16.625 -8.391 -0.193 1 96.75 70 LEU B CA 1
ATOM 2162 C C . LEU B 1 70 ? -16.609 -9.688 -0.997 1 96.75 70 LEU B C 1
ATOM 2164 O O . LEU B 1 70 ? -15.953 -9.766 -2.043 1 96.75 70 LEU B O 1
ATOM 2168 N N . ASP B 1 71 ? -17.328 -10.625 -0.509 1 95.88 71 ASP B N 1
ATOM 2169 C CA . ASP B 1 71 ? -17.422 -11.898 -1.217 1 95.88 71 ASP B CA 1
ATOM 2170 C C . ASP B 1 71 ? -17.984 -11.703 -2.627 1 95.88 71 ASP B C 1
ATOM 2172 O O . ASP B 1 71 ? -17.453 -12.25 -3.592 1 95.88 71 ASP B O 1
ATOM 2176 N N . ASP B 1 72 ? -19 -10.914 -2.654 1 94.19 72 ASP B N 1
ATOM 2177 C CA . ASP B 1 72 ? -19.641 -10.664 -3.939 1 94.19 72 ASP B CA 1
ATOM 2178 C C . ASP B 1 72 ? -18.719 -9.898 -4.883 1 94.19 72 ASP B C 1
ATOM 2180 O O . ASP B 1 72 ? -18.656 -10.195 -6.078 1 94.19 72 ASP B O 1
ATOM 2184 N N . ALA B 1 73 ? -18 -9 -4.332 1 92.5 73 ALA B N 1
ATOM 2185 C CA . ALA B 1 73 ? -17.125 -8.141 -5.121 1 92.5 73 ALA B CA 1
ATOM 2186 C C . ALA B 1 73 ? -15.93 -8.922 -5.652 1 92.5 73 ALA B C 1
ATOM 2188 O O . ALA B 1 73 ? -15.266 -8.484 -6.594 1 92.5 73 ALA B O 1
ATOM 2189 N N . THR B 1 74 ? -15.602 -10.078 -5.074 1 93.56 74 THR B N 1
ATOM 2190 C CA . THR B 1 74 ? -14.398 -10.812 -5.457 1 93.56 74 THR B CA 1
ATOM 2191 C C . THR B 1 74 ? -14.766 -12.094 -6.199 1 93.56 74 THR B C 1
ATOM 2193 O O . THR B 1 74 ? -13.891 -12.781 -6.73 1 93.56 74 THR B O 1
ATOM 2196 N N . LYS B 1 75 ? -15.992 -12.383 -6.266 1 91.44 75 LYS B N 1
ATOM 2197 C CA . LYS B 1 75 ? -16.469 -13.664 -6.781 1 91.44 75 LYS B CA 1
ATOM 2198 C C . LYS B 1 75 ? -16 -13.883 -8.219 1 91.44 75 LYS B C 1
ATOM 2200 O O . LYS B 1 75 ? -15.398 -14.906 -8.531 1 91.44 75 LYS B O 1
ATOM 2205 N N . GLU B 1 76 ? -16.328 -12.93 -9.031 1 90.94 76 GLU B N 1
ATOM 2206 C CA . GLU B 1 76 ? -15.961 -13.055 -10.438 1 90.94 76 GLU B CA 1
ATOM 2207 C C . GLU B 1 76 ? -14.453 -13.148 -10.617 1 90.94 76 GLU B C 1
ATOM 2209 O O . GLU B 1 76 ? -13.953 -13.961 -11.391 1 90.94 76 GLU B O 1
ATOM 2214 N N . TYR B 1 77 ? -13.727 -12.398 -9.898 1 94.56 77 TYR B N 1
ATOM 2215 C CA . TYR B 1 77 ? -12.273 -12.383 -9.984 1 94.56 77 TYR B CA 1
ATOM 2216 C C . TYR B 1 77 ? -11.695 -13.719 -9.531 1 94.56 77 TYR B C 1
ATOM 2218 O O . TYR B 1 77 ? -10.742 -14.227 -10.133 1 94.56 77 TYR B O 1
ATOM 2226 N N . ARG B 1 78 ? -12.227 -14.297 -8.531 1 93.19 78 ARG B N 1
ATOM 2227 C CA . ARG B 1 78 ? -11.766 -15.594 -8.047 1 93.19 78 ARG B CA 1
ATOM 2228 C C . ARG B 1 78 ? -11.945 -16.672 -9.102 1 93.19 78 ARG B C 1
ATOM 2230 O O . ARG B 1 78 ? -11.094 -17.547 -9.25 1 93.19 78 ARG B O 1
ATOM 2237 N N . GLY B 1 79 ? -13.078 -16.578 -9.758 1 93.81 79 GLY B N 1
ATOM 2238 C CA . GLY B 1 79 ? -13.281 -17.5 -10.859 1 93.81 79 GLY B CA 1
ATOM 2239 C C . GLY B 1 79 ? -12.25 -17.375 -11.961 1 93.81 79 GLY B C 1
ATOM 2240 O O . GLY B 1 79 ? -11.711 -18.375 -12.438 1 93.81 79 GLY B O 1
ATOM 2241 N N . GLN B 1 80 ? -11.961 -16.203 -12.32 1 95.12 80 GLN B N 1
ATOM 2242 C CA . GLN B 1 80 ? -10.938 -15.938 -13.328 1 95.12 80 GLN B CA 1
ATOM 2243 C C . GLN B 1 80 ? -9.57 -16.438 -12.867 1 95.12 80 GLN B C 1
ATOM 2245 O O . GLN B 1 80 ? -8.82 -17.016 -13.656 1 95.12 80 GLN B O 1
ATOM 2250 N N . LEU B 1 81 ? -9.266 -16.234 -11.602 1 95.88 81 LEU B N 1
ATOM 2251 C CA . LEU B 1 81 ? -7.988 -16.641 -11.031 1 95.88 81 LEU B CA 1
ATOM 2252 C C . LEU B 1 81 ? -7.84 -18.156 -11.078 1 95.88 81 LEU B C 1
ATOM 2254 O O . LEU B 1 81 ? -6.762 -18.672 -11.375 1 95.88 81 LEU B O 1
ATOM 2258 N N . ALA B 1 82 ? -8.906 -18.828 -10.773 1 94.56 82 ALA B N 1
ATOM 2259 C CA . ALA B 1 82 ? -8.891 -20.297 -10.797 1 94.56 82 ALA B CA 1
ATOM 2260 C C . ALA B 1 82 ? -8.57 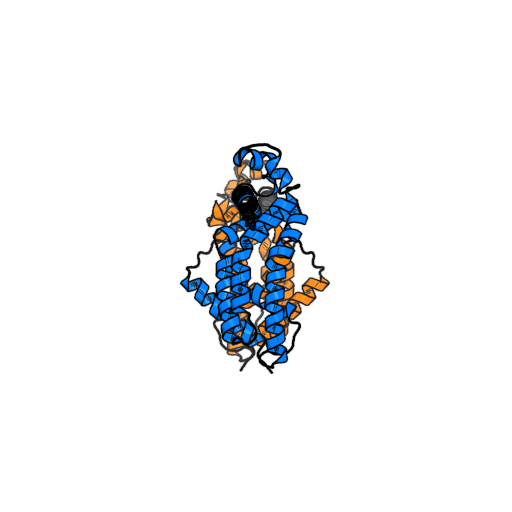-20.812 -12.195 1 94.56 82 ALA B C 1
ATOM 2262 O O . ALA B 1 82 ? -7.887 -21.828 -12.352 1 94.56 82 ALA B O 1
ATOM 2263 N N . ASP B 1 83 ? -9.062 -20.078 -13.164 1 95.06 83 ASP B N 1
ATOM 2264 C CA . ASP B 1 83 ? -8.805 -20.453 -14.547 1 95.06 83 ASP B CA 1
ATOM 2265 C C . ASP B 1 83 ? -7.352 -20.203 -14.93 1 95.06 83 ASP B C 1
ATOM 2267 O O . ASP B 1 83 ? -6.746 -21 -15.648 1 95.06 83 ASP B O 1
ATOM 2271 N N . VAL B 1 84 ? -6.793 -19.141 -14.492 1 97.06 84 VAL B N 1
ATOM 2272 C CA . VAL B 1 84 ? -5.43 -18.719 -14.805 1 97.06 84 VAL B CA 1
ATOM 2273 C C . VAL B 1 84 ? -4.434 -19.656 -14.117 1 97.06 84 VAL B C 1
ATOM 2275 O O . VAL B 1 84 ? -3.377 -19.953 -14.672 1 97.06 84 VAL B O 1
ATOM 2278 N N . LEU B 1 85 ? -4.824 -20.188 -12.906 1 97.69 85 LEU B N 1
ATOM 2279 C CA . LEU B 1 85 ? -3.895 -20.922 -12.062 1 97.69 85 LEU B CA 1
ATOM 2280 C C . LEU B 1 85 ? -4.25 -22.406 -12.047 1 97.69 85 LEU B C 1
ATOM 2282 O O . LEU B 1 85 ? -4.023 -23.094 -11.039 1 97.69 85 LEU B O 1
ATOM 2286 N N . LYS B 1 86 ? -4.77 -22.812 -13.109 1 94.75 86 LYS B N 1
ATOM 2287 C CA . LYS B 1 86 ? -5.121 -24.219 -13.227 1 94.75 86 LYS B CA 1
ATOM 2288 C C . LYS B 1 86 ? -3.873 -25.094 -13.312 1 94.75 86 LYS B C 1
ATOM 2290 O O . LYS B 1 86 ? -2.85 -24.672 -13.852 1 94.75 86 LYS B O 1
ATOM 2295 N N . PRO B 1 87 ? -4.035 -26.312 -12.812 1 91.62 87 PRO B N 1
ATOM 2296 C CA . PRO B 1 87 ? -2.922 -27.25 -12.977 1 91.62 87 PRO B CA 1
ATOM 2297 C C . PRO B 1 87 ? -2.525 -27.453 -14.43 1 91.62 87 PRO B C 1
ATOM 2299 O O . PRO B 1 87 ? -3.391 -27.531 -15.312 1 91.62 87 PRO B O 1
ATOM 2302 N N . GLY B 1 88 ? -1.253 -27.469 -14.68 1 89.38 88 GLY B N 1
ATOM 2303 C CA . GLY B 1 88 ? -0.764 -27.781 -16.016 1 89.38 88 GLY B CA 1
ATOM 2304 C C . GLY B 1 88 ? -0.487 -26.547 -16.844 1 89.38 88 GLY B C 1
ATOM 2305 O O . GLY B 1 88 ? 0.117 -26.641 -17.922 1 89.38 88 GLY B O 1
ATOM 2306 N N . GLU B 1 89 ? -0.896 -25.406 -16.406 1 92.31 89 GLU B N 1
ATOM 2307 C CA . GLU B 1 89 ? -0.61 -24.172 -17.125 1 92.31 89 GLU B CA 1
ATOM 2308 C C . GLU B 1 89 ? 0.883 -23.859 -17.109 1 92.31 89 GLU B C 1
ATOM 2310 O O . GLU B 1 89 ? 1.588 -24.219 -16.172 1 92.31 89 GLU B O 1
ATOM 2315 N N . ASP B 1 90 ? 1.317 -23.219 -18.156 1 97.12 90 ASP B N 1
ATOM 2316 C CA . ASP B 1 90 ? 2.691 -22.734 -18.203 1 97.12 90 ASP B CA 1
ATOM 2317 C C . ASP B 1 90 ? 2.951 -21.703 -17.109 1 97.12 90 ASP B C 1
ATOM 2319 O O . ASP B 1 90 ? 2.203 -20.734 -16.969 1 97.12 90 ASP B O 1
ATOM 2323 N N . VAL B 1 91 ? 3.967 -21.938 -16.375 1 98.19 91 VAL B N 1
ATOM 2324 C CA . VAL B 1 91 ? 4.23 -21.156 -15.172 1 98.19 91 VAL B CA 1
ATOM 2325 C C . VAL B 1 91 ? 4.449 -19.703 -15.547 1 98.19 91 VAL B C 1
ATOM 2327 O O . VAL B 1 91 ? 3.885 -18.797 -14.922 1 98.19 91 VAL B O 1
ATOM 2330 N N . ARG B 1 92 ? 5.258 -19.406 -16.562 1 98.25 92 ARG B N 1
ATOM 2331 C CA . ARG B 1 92 ? 5.535 -18.031 -16.984 1 98.25 92 ARG B CA 1
ATOM 2332 C C . ARG B 1 92 ? 4.258 -17.328 -17.422 1 98.25 92 ARG B C 1
ATOM 2334 O O . ARG B 1 92 ? 3.996 -16.188 -17.031 1 98.25 92 ARG B O 1
ATOM 2341 N N . ALA B 1 93 ? 3.459 -18.016 -18.203 1 98.25 93 ALA B N 1
ATOM 2342 C CA . ALA B 1 93 ? 2.207 -17.438 -18.688 1 98.25 93 ALA B CA 1
ATOM 2343 C C . ALA B 1 93 ? 1.229 -17.188 -17.547 1 98.25 93 ALA B C 1
ATOM 2345 O O . ALA B 1 93 ? 0.579 -16.141 -17.5 1 98.25 93 ALA B O 1
ATOM 2346 N N . ALA B 1 94 ? 1.134 -18.141 -16.656 1 98.62 94 ALA B N 1
ATOM 2347 C CA . ALA B 1 94 ? 0.211 -18.031 -15.539 1 98.62 94 ALA B CA 1
ATOM 2348 C C . ALA B 1 94 ? 0.608 -16.875 -14.617 1 98.62 94 ALA B C 1
ATOM 2350 O O . ALA B 1 94 ? -0.247 -16.109 -14.164 1 98.62 94 ALA B O 1
ATOM 2351 N N . VAL B 1 95 ? 1.922 -16.734 -14.344 1 98.81 95 VAL B N 1
ATOM 2352 C CA . VAL B 1 95 ? 2.418 -15.672 -13.477 1 98.81 95 VAL B CA 1
ATOM 2353 C C . VAL B 1 95 ? 2.139 -14.312 -14.117 1 98.81 95 VAL B C 1
ATOM 2355 O O . VAL B 1 95 ? 1.676 -13.391 -13.445 1 98.81 95 VAL B O 1
ATOM 2358 N N . LEU B 1 96 ? 2.369 -14.234 -15.398 1 98.75 96 LEU B N 1
ATOM 2359 C CA . LEU B 1 96 ? 2.096 -12.992 -16.109 1 98.75 96 LEU B CA 1
ATOM 2360 C C . LEU B 1 96 ? 0.605 -12.664 -16.078 1 98.75 96 LEU B C 1
ATOM 2362 O O . LEU B 1 96 ? 0.22 -11.523 -15.805 1 98.75 96 LEU B O 1
ATOM 2366 N N . GLN B 1 97 ? -0.23 -13.602 -16.344 1 98.5 97 GLN B N 1
ATOM 2367 C CA . GLN B 1 97 ? -1.674 -13.391 -16.359 1 98.5 97 GLN B CA 1
ATOM 2368 C C . GLN B 1 97 ? -2.189 -13.047 -14.961 1 98.5 97 GLN B C 1
ATOM 2370 O O . GLN B 1 97 ? -3.109 -12.234 -14.82 1 98.5 97 GLN B O 1
ATOM 2375 N N . PHE B 1 98 ? -1.641 -13.695 -13.977 1 98.75 98 PHE B N 1
ATOM 2376 C CA . PHE B 1 98 ? -1.982 -13.32 -12.609 1 98.75 98 PHE B CA 1
ATOM 2377 C C . PHE B 1 98 ? -1.691 -11.852 -12.359 1 98.75 98 PHE B C 1
ATOM 2379 O O . PHE B 1 98 ? -2.557 -11.109 -11.883 1 98.75 98 PHE B O 1
ATOM 2386 N N . CYS B 1 99 ? -0.455 -11.406 -12.703 1 98.88 99 CYS B N 1
ATOM 2387 C CA . CYS B 1 99 ? -0.062 -10.023 -12.461 1 98.88 99 CYS B CA 1
ATOM 2388 C C . CYS B 1 99 ? -0.997 -9.062 -13.188 1 98.88 99 CYS B C 1
ATOM 2390 O O . CYS B 1 99 ? -1.45 -8.07 -12.609 1 98.88 99 CYS B O 1
ATOM 2392 N N . ARG B 1 100 ? -1.344 -9.344 -14.414 1 98.56 100 ARG B N 1
ATOM 2393 C CA . ARG B 1 100 ? -2.217 -8.484 -15.211 1 98.56 100 ARG B CA 1
ATOM 2394 C C . ARG B 1 100 ? -3.602 -8.383 -14.578 1 98.56 100 ARG B C 1
ATOM 2396 O O . ARG B 1 100 ? -4.117 -7.281 -14.375 1 98.56 100 ARG B O 1
ATOM 2403 N N . GLY B 1 101 ? -4.172 -9.539 -14.305 1 97.94 101 GLY B N 1
ATOM 2404 C CA . GLY B 1 101 ? -5.504 -9.57 -13.711 1 97.94 101 GLY B CA 1
ATOM 2405 C C . GLY B 1 101 ? -5.559 -8.945 -12.336 1 97.94 101 GLY B C 1
ATOM 2406 O O . GLY B 1 101 ? -6.5 -8.219 -12.008 1 97.94 101 GLY B O 1
ATOM 2407 N N . PHE B 1 102 ? -4.59 -9.227 -11.539 1 98.44 102 PHE B N 1
ATOM 2408 C CA . PHE B 1 102 ? -4.555 -8.75 -10.156 1 98.44 102 PHE B CA 1
ATOM 2409 C C . PHE B 1 102 ? -4.375 -7.238 -10.117 1 98.44 102 PHE B C 1
ATOM 2411 O O . PHE B 1 102 ? -5.121 -6.539 -9.43 1 98.44 102 PHE B O 1
ATOM 2418 N N . ILE B 1 103 ? -3.402 -6.723 -10.891 1 98.5 103 ILE B N 1
ATOM 2419 C CA . ILE B 1 103 ? -3.188 -5.281 -10.953 1 98.5 103 ILE B CA 1
ATOM 2420 C C . ILE B 1 103 ? -4.453 -4.594 -11.461 1 98.5 103 ILE B C 1
ATOM 2422 O O . ILE B 1 103 ? -4.871 -3.568 -10.914 1 98.5 103 ILE B O 1
ATOM 2426 N N . ALA B 1 104 ? -5.086 -5.141 -12.453 1 97.44 104 ALA B N 1
ATOM 2427 C CA . ALA B 1 104 ? -6.324 -4.566 -12.977 1 97.44 104 ALA B CA 1
ATOM 2428 C C . ALA B 1 104 ? -7.402 -4.523 -11.898 1 97.44 104 ALA B C 1
ATOM 2430 O O . ALA B 1 104 ? -8.117 -3.525 -11.766 1 97.44 104 ALA B O 1
ATOM 2431 N N . LYS B 1 105 ? -7.508 -5.566 -11.117 1 97.31 105 LYS B N 1
ATOM 2432 C CA . LYS B 1 105 ? -8.539 -5.668 -10.086 1 97.31 105 LYS B CA 1
ATOM 2433 C C . LYS B 1 105 ? -8.289 -4.672 -8.961 1 97.31 105 LYS B C 1
ATOM 2435 O O . LYS B 1 105 ? -9.172 -3.885 -8.609 1 97.31 105 LYS B O 1
ATOM 2440 N N . ILE B 1 106 ? -7.105 -4.633 -8.445 1 97.12 106 ILE B N 1
ATOM 2441 C CA . ILE B 1 106 ? -6.828 -3.854 -7.242 1 97.12 106 ILE B CA 1
ATOM 2442 C C . ILE B 1 106 ? -6.699 -2.375 -7.605 1 97.12 106 ILE B C 1
ATOM 2444 O O . ILE B 1 106 ? -6.797 -1.505 -6.734 1 97.12 106 ILE B O 1
ATOM 2448 N N . SER B 1 107 ? -6.449 -2.1 -8.859 1 97 107 SER B N 1
ATOM 2449 C CA . SER B 1 107 ? -6.297 -0.717 -9.297 1 97 107 SER B CA 1
ATOM 2450 C C . SER B 1 107 ? -7.578 -0.193 -9.938 1 97 107 SER B C 1
ATOM 2452 O O . SER B 1 107 ? -7.617 0.937 -10.43 1 97 107 SER B O 1
ATOM 2454 N N . SER B 1 108 ? -8.617 -1.004 -9.984 1 95.69 108 SER B N 1
ATOM 2455 C CA . SER B 1 108 ? -9.906 -0.527 -10.461 1 95.69 108 SER B CA 1
ATOM 2456 C C . SER B 1 108 ? -10.461 0.571 -9.562 1 95.69 108 SER B C 1
ATOM 2458 O O . SER B 1 108 ? -10.023 0.72 -8.414 1 95.69 108 SER B O 1
ATOM 2460 N N . PRO B 1 109 ? -11.422 1.324 -10.055 1 94 109 PRO B N 1
ATOM 2461 C CA . PRO B 1 109 ? -12.023 2.357 -9.203 1 94 109 PRO B CA 1
ATOM 2462 C C . PRO B 1 109 ? -12.562 1.801 -7.887 1 94 109 PRO B C 1
ATOM 2464 O O . PRO B 1 109 ? -12.289 2.354 -6.82 1 94 109 PRO B O 1
ATOM 2467 N N . ASP B 1 110 ? -13.242 0.676 -7.914 1 95 110 ASP B N 1
ATOM 2468 C CA . ASP B 1 110 ? -13.766 0.059 -6.699 1 95 110 ASP B CA 1
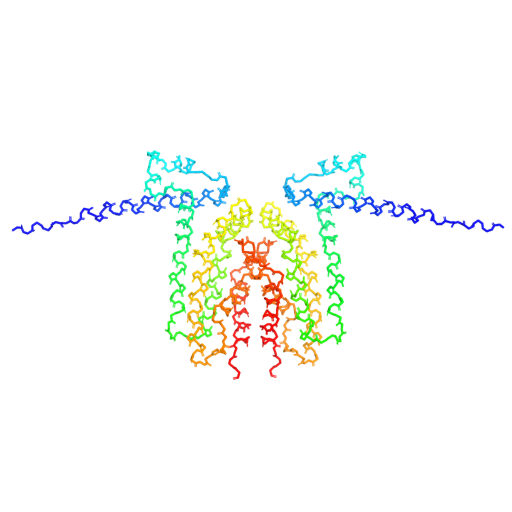ATOM 2469 C C . ASP B 1 110 ? -12.633 -0.485 -5.828 1 95 110 ASP B C 1
ATOM 2471 O O . ASP B 1 110 ? -12.711 -0.432 -4.598 1 95 110 ASP B O 1
ATOM 2475 N N . GLY B 1 111 ? -11.602 -1.04 -6.496 1 95.81 111 GLY B N 1
ATOM 2476 C CA . GLY B 1 111 ? -10.461 -1.545 -5.754 1 95.81 111 GLY B CA 1
ATOM 2477 C C . GLY B 1 111 ? -9.734 -0.468 -4.965 1 95.81 111 GLY B C 1
ATOM 2478 O O . GLY B 1 111 ? -9.391 -0.67 -3.801 1 95.81 111 GLY B O 1
ATOM 2479 N N . LEU B 1 112 ? -9.57 0.646 -5.566 1 95.81 112 LEU B N 1
ATOM 2480 C CA . LEU B 1 112 ? -8.898 1.765 -4.914 1 95.81 112 LEU B CA 1
ATOM 2481 C C . LEU B 1 112 ? -9.758 2.32 -3.777 1 95.81 112 LEU B C 1
ATOM 2483 O O . LEU B 1 112 ? -9.242 2.625 -2.699 1 95.81 112 LEU B O 1
ATOM 2487 N N . ARG B 1 113 ? -11.047 2.436 -4 1 95.31 113 ARG B N 1
ATOM 2488 C CA . ARG B 1 113 ? -11.953 2.928 -2.969 1 95.31 113 ARG B CA 1
ATOM 2489 C C . ARG B 1 113 ? -12 1.973 -1.781 1 95.31 113 ARG B C 1
ATOM 2491 O O . ARG B 1 113 ? -12.062 2.408 -0.629 1 95.31 113 ARG B O 1
ATOM 2498 N N . LEU B 1 114 ? -12 0.71 -2.102 1 95.69 114 LEU B N 1
ATOM 2499 C CA . LEU B 1 114 ? -12.008 -0.291 -1.041 1 95.69 114 LEU B CA 1
ATOM 2500 C C . LEU B 1 114 ? -10.734 -0.218 -0.209 1 95.69 114 LEU B C 1
ATOM 2502 O O . LEU B 1 114 ? -10.789 -0.298 1.021 1 95.69 114 LEU B O 1
ATOM 2506 N N . HIS B 1 115 ? -9.602 -0.103 -0.873 1 95.44 115 HIS B N 1
ATOM 2507 C CA . HIS B 1 115 ? -8.344 0.06 -0.153 1 95.44 115 HIS B CA 1
ATOM 2508 C C . HIS B 1 115 ? -8.406 1.24 0.811 1 95.44 115 HIS B C 1
ATOM 2510 O O . HIS B 1 115 ? -8.008 1.122 1.971 1 95.44 115 HIS B O 1
ATOM 2516 N N . ARG B 1 116 ? -8.898 2.34 0.354 1 95.12 116 ARG B N 1
ATOM 2517 C CA . ARG B 1 116 ? -9 3.549 1.166 1 95.12 116 ARG B CA 1
ATOM 2518 C C . ARG B 1 116 ? -9.938 3.336 2.35 1 95.12 116 ARG B C 1
ATOM 2520 O O . ARG B 1 116 ? -9.648 3.775 3.465 1 95.12 116 ARG B O 1
ATOM 2527 N N . LEU B 1 117 ? -11.031 2.689 2.045 1 95.38 117 LEU B N 1
ATOM 2528 C CA . LEU B 1 117 ? -12.008 2.396 3.094 1 95.38 117 LEU B CA 1
ATOM 2529 C C . LEU B 1 117 ? -11.375 1.564 4.203 1 95.38 117 LEU B C 1
ATOM 2531 O O . LEU B 1 117 ? -11.477 1.911 5.383 1 95.38 117 LEU B O 1
ATOM 2535 N N . ILE B 1 118 ? -10.656 0.541 3.846 1 96 118 ILE B N 1
ATOM 2536 C CA . ILE B 1 118 ? -10.039 -0.351 4.824 1 96 118 ILE B CA 1
ATOM 2537 C C . ILE B 1 118 ? -8.977 0.406 5.613 1 96 118 ILE B C 1
ATOM 2539 O O . ILE B 1 118 ? -8.961 0.368 6.848 1 96 118 ILE B O 1
ATOM 2543 N N . ALA B 1 119 ? -8.141 1.111 4.938 1 94.94 119 ALA B N 1
ATOM 2544 C CA . ALA B 1 119 ? -7.027 1.82 5.559 1 94.94 119 ALA B CA 1
ATOM 2545 C C . ALA B 1 119 ? -7.523 2.842 6.574 1 94.94 119 ALA B C 1
ATOM 2547 O O . ALA B 1 119 ? -6.902 3.045 7.621 1 94.94 119 ALA B O 1
ATOM 2548 N N . SER B 1 120 ? -8.633 3.455 6.285 1 92.69 120 SER B N 1
ATOM 2549 C CA . SER B 1 120 ? -9.125 4.547 7.117 1 92.69 120 SER B CA 1
ATOM 2550 C C . SER B 1 120 ? -9.906 4.023 8.312 1 92.69 120 SER B C 1
ATOM 2552 O O . SER B 1 120 ? -9.992 4.691 9.352 1 92.69 120 SER B O 1
ATOM 2554 N N . GLU B 1 121 ? -10.43 2.789 8.18 1 93.81 121 GLU B N 1
ATOM 2555 C CA . GLU B 1 121 ? -11.406 2.344 9.172 1 93.81 121 GLU B CA 1
ATOM 2556 C C . GLU B 1 121 ? -10.789 1.332 10.133 1 93.81 121 GLU B C 1
ATOM 2558 O O . GLU B 1 121 ? -11.305 1.114 11.227 1 93.81 121 GLU B O 1
ATOM 2563 N N . VAL B 1 122 ? -9.75 0.772 9.812 1 94.5 122 VAL B N 1
ATOM 2564 C CA . VAL B 1 122 ? -9.227 -0.392 10.516 1 94.5 122 VAL B CA 1
ATOM 2565 C C . VAL B 1 122 ? -8.781 0.011 11.922 1 94.5 122 VAL B C 1
ATOM 2567 O O . VAL B 1 122 ? -8.875 -0.784 12.859 1 94.5 122 VAL B O 1
ATOM 2570 N N . SER B 1 123 ? -8.312 1.188 12.094 1 88.94 123 SER B N 1
ATOM 2571 C CA . SER B 1 123 ? -7.863 1.628 13.414 1 88.94 123 SER B CA 1
ATOM 2572 C C . SER B 1 123 ? -9.023 1.704 14.398 1 88.94 123 SER B C 1
ATOM 2574 O O . SER B 1 123 ? -8.859 1.403 15.586 1 88.94 123 SER B O 1
ATOM 2576 N N . ARG B 1 124 ? -10.141 2.047 13.945 1 91.12 124 ARG B N 1
ATOM 2577 C CA . ARG B 1 124 ? -11.336 2.174 14.773 1 91.12 124 ARG B CA 1
ATOM 2578 C C . ARG B 1 124 ? -12.125 0.869 14.805 1 91.12 124 ARG B C 1
ATOM 2580 O O . ARG B 1 124 ? -12.781 0.559 15.797 1 91.12 124 ARG B O 1
ATOM 2587 N N . PHE B 1 125 ? -11.977 0.081 13.727 1 93.88 125 PHE B N 1
ATOM 2588 C CA . PHE B 1 125 ? -12.703 -1.174 13.562 1 93.88 125 PHE B CA 1
ATOM 2589 C C . PHE B 1 125 ? -11.766 -2.279 13.086 1 93.88 125 PHE B C 1
ATOM 2591 O O . PHE B 1 125 ? -11.852 -2.717 11.938 1 93.88 125 PHE B O 1
ATOM 2598 N N . PRO B 1 126 ? -11 -2.791 13.969 1 91.75 126 PRO B N 1
ATOM 2599 C CA . PRO B 1 126 ? -10 -3.783 13.57 1 91.75 126 PRO B CA 1
ATOM 2600 C C . PRO B 1 126 ? -10.617 -5 12.883 1 91.75 126 PRO B C 1
ATOM 2602 O O . PRO B 1 126 ? -9.969 -5.641 12.047 1 91.75 126 PRO B O 1
ATOM 2605 N N . GLU B 1 127 ? -11.82 -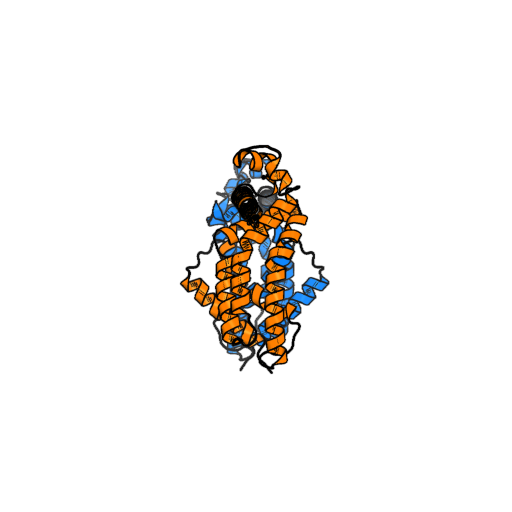5.234 13.148 1 92.12 127 GLU B N 1
ATOM 2606 C CA . GLU B 1 127 ? -12.484 -6.406 12.578 1 92.12 127 GLU B CA 1
ATOM 2607 C C . GLU B 1 127 ? -12.617 -6.293 11.062 1 92.12 127 GLU B C 1
ATOM 2609 O O . GLU B 1 127 ? -12.641 -7.305 10.359 1 92.12 127 GLU B O 1
ATOM 2614 N N . ILE B 1 128 ? -12.695 -5.125 10.539 1 94.19 128 ILE B N 1
ATOM 2615 C CA . ILE B 1 128 ? -12.898 -4.961 9.102 1 94.19 128 ILE B CA 1
ATOM 2616 C C . ILE B 1 128 ? -11.625 -5.363 8.359 1 94.19 128 ILE B C 1
ATOM 2618 O O . ILE B 1 128 ? -11.695 -5.914 7.258 1 94.19 128 ILE B O 1
ATOM 2622 N N . GLY B 1 129 ? -10.484 -5.078 9.008 1 94.62 129 GLY B N 1
ATOM 2623 C CA . GLY B 1 129 ? -9.234 -5.547 8.438 1 94.62 129 GLY B CA 1
ATOM 2624 C C . GLY B 1 129 ? -9.148 -7.059 8.344 1 94.62 129 GLY B C 1
ATOM 2625 O O . GLY B 1 129 ? -8.711 -7.598 7.324 1 94.62 129 GLY B O 1
ATOM 2626 N N . ASP B 1 130 ? -9.633 -7.656 9.352 1 94.56 130 ASP B N 1
ATOM 2627 C CA . ASP B 1 130 ? -9.633 -9.117 9.391 1 94.56 130 ASP B CA 1
ATOM 2628 C C . ASP B 1 130 ? -10.594 -9.695 8.352 1 94.56 130 ASP B C 1
ATOM 2630 O O . ASP B 1 130 ? -10.258 -10.648 7.648 1 94.56 130 ASP B O 1
ATOM 2634 N N . ILE B 1 131 ? -11.742 -9.125 8.289 1 95.56 131 ILE B N 1
ATOM 2635 C CA . ILE B 1 131 ? -12.734 -9.562 7.32 1 95.56 131 ILE B CA 1
ATOM 2636 C C . ILE B 1 131 ? -12.195 -9.398 5.906 1 95.56 131 ILE B C 1
ATOM 2638 O O . ILE B 1 131 ? -12.266 -10.32 5.09 1 95.56 131 ILE B O 1
ATOM 2642 N N . PHE B 1 132 ? -11.664 -8.297 5.668 1 96.69 132 PHE B N 1
ATOM 2643 C CA . PHE B 1 132 ? -11.109 -8.016 4.352 1 96.69 132 PHE B CA 1
ATOM 2644 C C . PHE B 1 132 ? -9.992 -9 4.012 1 96.69 132 PHE B C 1
ATOM 2646 O O . PHE B 1 132 ? -10.008 -9.617 2.945 1 96.69 132 PHE B O 1
ATOM 2653 N N . TYR B 1 133 ? -9.039 -9.195 4.926 1 95.5 133 TYR B N 1
ATOM 2654 C CA . TYR B 1 133 ? -7.902 -10.078 4.68 1 95.5 133 TYR B CA 1
ATOM 2655 C C . TYR B 1 133 ? -8.367 -11.5 4.383 1 95.5 133 TYR B C 1
ATOM 2657 O O . TYR B 1 133 ? -7.879 -12.133 3.445 1 95.5 133 TYR B O 1
ATOM 2665 N N . ARG B 1 134 ? -9.289 -11.961 5.086 1 94.62 134 ARG B N 1
ATOM 2666 C CA . ARG B 1 134 ? -9.75 -13.344 4.988 1 94.62 134 ARG B CA 1
ATOM 2667 C C . ARG B 1 134 ? -10.57 -13.555 3.721 1 94.62 134 ARG B C 1
ATOM 2669 O O . ARG B 1 134 ? -10.695 -14.688 3.242 1 94.62 134 ARG B O 1
ATOM 2676 N N . ARG B 1 135 ? -11.039 -12.477 3.141 1 94.56 135 ARG B N 1
ATOM 2677 C CA . ARG B 1 135 ? -11.977 -12.656 2.039 1 94.56 135 ARG B CA 1
ATOM 2678 C C . ARG B 1 135 ? -11.359 -12.234 0.713 1 94.56 135 ARG B C 1
ATOM 2680 O O . ARG B 1 135 ? -11.891 -12.547 -0.355 1 94.56 135 ARG B O 1
ATOM 2687 N N . ALA B 1 136 ? -10.312 -11.523 0.814 1 95.38 136 ALA B N 1
ATOM 2688 C CA . ALA B 1 136 ? -9.773 -11.039 -0.454 1 95.38 136 ALA B CA 1
ATOM 2689 C C . ALA B 1 136 ? -8.289 -11.367 -0.586 1 95.38 136 ALA B C 1
ATOM 2691 O O . ALA B 1 136 ? -7.918 -12.305 -1.298 1 95.38 136 ALA B O 1
ATOM 2692 N N . PRO B 1 137 ? -7.355 -10.828 0.284 1 96.5 137 PRO B N 1
ATOM 2693 C CA . PRO B 1 137 ? -5.938 -11.141 0.109 1 96.5 137 PRO B CA 1
ATOM 2694 C C . PRO B 1 137 ? -5.617 -12.609 0.367 1 96.5 137 PRO B C 1
ATOM 2696 O O . PRO B 1 137 ? -4.926 -13.25 -0.435 1 96.5 137 PRO B O 1
ATOM 2699 N N . MET B 1 138 ? -6.086 -13.164 1.416 1 95.62 138 MET B N 1
ATOM 2700 C CA . MET B 1 138 ? -5.711 -14.5 1.852 1 95.62 138 MET B CA 1
ATOM 2701 C C . MET B 1 138 ? -6.137 -15.547 0.823 1 95.62 138 MET B C 1
ATOM 2703 O O . MET B 1 138 ? -5.316 -16.359 0.384 1 95.62 138 MET B O 1
ATOM 2707 N N . PRO B 1 139 ? -7.402 -15.547 0.395 1 95.94 139 PRO B N 1
ATOM 2708 C CA . PRO B 1 139 ? -7.773 -16.547 -0.603 1 95.94 139 PRO B CA 1
ATOM 2709 C C . PRO B 1 139 ? -6.98 -16.422 -1.901 1 95.94 139 PRO B C 1
ATOM 2711 O O . PRO B 1 139 ? -6.645 -17.422 -2.531 1 95.94 139 PRO B O 1
ATOM 2714 N N . THR B 1 140 ? -6.719 -15.203 -2.328 1 97.44 140 THR B N 1
ATOM 2715 C CA . THR B 1 140 ? -5.91 -14.969 -3.518 1 97.44 140 THR B CA 1
ATOM 2716 C C . THR B 1 140 ? -4.52 -15.578 -3.354 1 97.44 140 THR B C 1
ATOM 2718 O O . THR B 1 140 ? -4.047 -16.312 -4.227 1 97.44 140 THR B O 1
ATOM 2721 N N . GLN B 1 141 ? -3.895 -15.336 -2.248 1 97.56 141 GLN B N 1
ATOM 2722 C CA . GLN B 1 141 ? -2.547 -15.82 -1.969 1 97.56 141 GLN B CA 1
ATOM 2723 C C . GLN B 1 141 ? -2.527 -17.344 -1.837 1 97.56 141 GLN B C 1
ATOM 2725 O O . GLN B 1 141 ? -1.573 -18 -2.266 1 97.56 141 GLN B O 1
ATOM 2730 N N . GLN B 1 142 ? -3.566 -17.859 -1.281 1 97.31 142 GLN B N 1
ATOM 2731 C CA . GLN B 1 142 ? -3.643 -19.312 -1.115 1 97.31 142 GLN B CA 1
ATOM 2732 C C . GLN B 1 142 ? -3.768 -20.016 -2.465 1 97.31 142 GLN B C 1
ATOM 2734 O O . GLN B 1 142 ? -3.123 -21.031 -2.701 1 97.31 142 GLN B O 1
ATOM 2739 N N . LEU B 1 143 ? -4.617 -19.453 -3.305 1 97.06 143 LEU B N 1
ATOM 2740 C CA . LEU B 1 143 ? -4.746 -20.016 -4.645 1 97.06 143 LEU B CA 1
ATOM 2741 C C . LEU B 1 143 ? -3.424 -19.938 -5.398 1 97.06 143 LEU B C 1
ATOM 2743 O O . LEU B 1 143 ? -3.002 -20.922 -6.02 1 97.06 143 LEU B O 1
ATOM 2747 N N . LEU B 1 144 ? -2.816 -18.828 -5.324 1 98.5 144 LEU B N 1
ATOM 2748 C CA . LEU B 1 144 ? -1.522 -18.641 -5.969 1 98.5 144 LEU B CA 1
ATOM 2749 C C . LEU B 1 144 ? -0.475 -19.578 -5.383 1 98.5 144 LEU B C 1
ATOM 2751 O O . LEU B 1 144 ? 0.316 -20.172 -6.125 1 98.5 144 LEU B O 1
ATOM 2755 N N . ALA B 1 145 ? -0.483 -19.719 -4.062 1 98.62 145 ALA B N 1
ATOM 2756 C CA . ALA B 1 145 ? 0.465 -20.594 -3.375 1 98.62 145 ALA B CA 1
ATOM 2757 C C . ALA B 1 145 ? 0.329 -22.031 -3.85 1 98.62 145 ALA B C 1
ATOM 2759 O O . ALA B 1 145 ? 1.331 -22.734 -4.051 1 98.62 145 ALA B O 1
ATOM 2760 N N . GLY B 1 146 ? -0.877 -22.484 -3.979 1 98.25 146 GLY B N 1
ATOM 2761 C CA . GLY B 1 146 ? -1.093 -23.828 -4.488 1 98.25 146 GLY B CA 1
ATOM 2762 C C . GLY B 1 146 ? -0.501 -24.031 -5.871 1 98.25 146 GLY B C 1
ATOM 2763 O O . GLY B 1 146 ? 0.138 -25.062 -6.125 1 98.25 146 GLY B O 1
ATOM 2764 N N . PHE B 1 147 ? -0.72 -23.109 -6.723 1 98.5 147 PHE B N 1
ATOM 2765 C CA . PHE B 1 147 ? -0.169 -23.172 -8.07 1 98.5 147 PHE B CA 1
ATOM 2766 C C . PHE B 1 147 ? 1.355 -23.172 -8.039 1 98.5 147 PHE B C 1
ATOM 2768 O O . PHE B 1 147 ? 2 -23.969 -8.719 1 98.5 147 PHE B O 1
ATOM 2775 N N . LEU B 1 148 ? 1.958 -22.281 -7.223 1 98.69 148 LEU B N 1
ATOM 2776 C CA . LEU B 1 148 ? 3.406 -22.141 -7.129 1 98.69 148 LEU B CA 1
ATOM 2777 C C . LEU B 1 148 ? 4.039 -23.391 -6.527 1 98.69 148 LEU B C 1
ATOM 2779 O O . LEU B 1 148 ? 5.145 -23.781 -6.906 1 98.69 148 LEU B O 1
ATOM 2783 N N . GLU B 1 149 ? 3.348 -23.938 -5.586 1 98.56 149 GLU B N 1
ATOM 2784 C CA . GLU B 1 149 ? 3.824 -25.188 -4.98 1 98.56 149 GLU B CA 1
ATOM 2785 C C . GLU B 1 149 ? 3.988 -26.281 -6.027 1 98.56 149 GLU B C 1
ATOM 2787 O O . GLU B 1 149 ? 5 -26.984 -6.043 1 98.56 149 GLU B O 1
ATOM 2792 N N . ARG B 1 150 ? 3.041 -26.453 -6.879 1 98.12 150 ARG B N 1
ATOM 2793 C CA . ARG B 1 150 ? 3.119 -27.438 -7.945 1 98.12 150 ARG B CA 1
ATOM 2794 C C . ARG B 1 150 ? 4.285 -27.141 -8.883 1 98.12 150 ARG B C 1
ATOM 2796 O O . ARG B 1 150 ? 4.973 -28.062 -9.336 1 98.12 150 ARG B O 1
ATOM 2803 N N . ALA B 1 151 ? 4.445 -25.875 -9.211 1 98.25 151 ALA B N 1
ATOM 2804 C CA . ALA B 1 151 ? 5.562 -25.484 -10.055 1 98.25 151 ALA B CA 1
ATOM 2805 C C . ALA B 1 151 ? 6.898 -25.797 -9.391 1 98.25 151 ALA B C 1
ATOM 2807 O O . ALA B 1 151 ? 7.859 -26.188 -10.07 1 98.25 151 ALA B O 1
ATOM 2808 N N . MET B 1 152 ? 6.992 -25.609 -8.062 1 98.31 152 MET B N 1
ATOM 2809 C CA . MET B 1 152 ? 8.188 -25.953 -7.301 1 98.31 152 MET B CA 1
ATOM 2810 C C . MET B 1 152 ? 8.414 -27.453 -7.293 1 98.31 152 MET B C 1
ATOM 2812 O O . MET B 1 152 ? 9.539 -27.922 -7.48 1 98.31 152 MET B O 1
ATOM 2816 N N . ASP B 1 153 ? 7.359 -28.188 -7.062 1 97.69 153 ASP B N 1
ATOM 2817 C CA . ASP B 1 153 ? 7.438 -29.641 -7.066 1 97.69 153 ASP B CA 1
ATOM 2818 C C . ASP B 1 153 ? 7.922 -30.156 -8.414 1 97.69 153 ASP B C 1
ATOM 2820 O O . ASP B 1 153 ? 8.648 -31.156 -8.477 1 97.69 153 ASP B O 1
ATOM 2824 N N . ALA B 1 154 ? 7.504 -29.5 -9.477 1 97 154 ALA B N 1
ATOM 2825 C CA . ALA B 1 154 ? 7.867 -29.891 -10.836 1 97 154 ALA B CA 1
ATOM 2826 C C . ALA B 1 154 ? 9.273 -29.422 -11.188 1 97 154 ALA B C 1
ATOM 2828 O O . ALA B 1 154 ? 9.797 -29.75 -12.258 1 97 154 ALA B O 1
ATOM 2829 N N . GLY B 1 155 ? 9.852 -28.594 -10.414 1 97.19 155 GLY B N 1
ATOM 2830 C CA . GLY B 1 155 ? 11.211 -28.125 -10.633 1 97.19 155 GLY B CA 1
ATOM 2831 C C . GLY B 1 155 ? 11.281 -26.906 -11.523 1 97.19 155 GLY B C 1
ATOM 2832 O O . GLY B 1 155 ? 12.367 -26.453 -11.906 1 97.19 155 GLY B O 1
ATOM 2833 N N . THR B 1 156 ? 10.117 -26.359 -11.898 1 97.38 156 THR B N 1
ATOM 2834 C CA . THR B 1 156 ? 10.062 -25.156 -12.734 1 97.38 156 THR B CA 1
ATOM 2835 C C . THR B 1 156 ? 10.43 -23.922 -11.938 1 97.38 156 THR B C 1
ATOM 2837 O O . THR B 1 156 ? 10.984 -22.969 -12.492 1 97.38 156 THR B O 1
ATOM 2840 N N . LEU B 1 157 ? 10.141 -23.906 -10.648 1 98.38 157 LEU B N 1
ATOM 2841 C CA . LEU B 1 157 ? 10.547 -22.859 -9.703 1 98.38 157 LEU B CA 1
ATOM 2842 C C . LEU B 1 157 ? 11.414 -23.453 -8.594 1 98.38 157 LEU B C 1
ATOM 2844 O O . LEU B 1 157 ? 11.281 -24.625 -8.25 1 98.38 157 LEU B O 1
ATOM 2848 N N . ARG B 1 158 ? 12.266 -22.672 -8.094 1 97.81 158 ARG B N 1
ATOM 2849 C CA . ARG B 1 158 ? 13.062 -23.094 -6.949 1 97.81 158 ARG B CA 1
ATOM 2850 C C . ARG B 1 158 ? 12.18 -23.359 -5.734 1 97.81 158 ARG B C 1
ATOM 2852 O O . ARG B 1 158 ? 11.219 -22.641 -5.488 1 97.81 158 ARG B O 1
ATOM 2859 N N . ARG B 1 159 ? 12.586 -24.297 -4.918 1 97.69 159 ARG B N 1
ATOM 2860 C CA . ARG B 1 159 ? 11.836 -24.625 -3.715 1 97.69 159 ARG B CA 1
ATOM 2861 C C . ARG B 1 159 ? 11.867 -23.484 -2.711 1 97.69 159 ARG B C 1
ATOM 2863 O O . ARG B 1 159 ? 12.93 -22.906 -2.467 1 97.69 159 ARG B O 1
ATOM 2870 N N . ALA B 1 160 ? 10.734 -23.156 -2.191 1 98.12 160 ALA B N 1
ATOM 2871 C CA . ALA B 1 160 ? 10.508 -22.156 -1.147 1 98.12 160 ALA B CA 1
ATOM 2872 C C . ALA B 1 160 ? 9.164 -22.375 -0.458 1 98.12 160 ALA B C 1
ATOM 2874 O O . ALA B 1 160 ? 8.453 -23.344 -0.766 1 98.12 160 ALA B O 1
ATOM 2875 N N . ASP B 1 161 ? 8.906 -21.578 0.542 1 98.44 161 ASP B N 1
ATOM 2876 C CA . ASP B 1 161 ? 7.547 -21.547 1.083 1 98.44 161 ASP B CA 1
ATOM 2877 C C . ASP B 1 161 ? 6.566 -20.969 0.07 1 98.44 161 ASP B C 1
ATOM 2879 O O . ASP B 1 161 ? 6.652 -19.797 -0.279 1 98.44 161 ASP B O 1
ATOM 2883 N N . PRO B 1 162 ? 5.625 -21.781 -0.41 1 98.69 162 PRO B N 1
ATOM 2884 C CA . PRO B 1 162 ? 4.727 -21.328 -1.473 1 98.69 162 PRO B CA 1
ATOM 2885 C C . PRO B 1 162 ? 3.924 -20.094 -1.07 1 98.69 162 PRO B C 1
ATOM 2887 O O . PRO B 1 162 ? 3.652 -19.219 -1.907 1 98.69 162 PRO B O 1
ATOM 2890 N N . LEU B 1 163 ? 3.482 -20 0.153 1 98.5 163 LEU B N 1
ATOM 2891 C CA . LEU B 1 163 ? 2.723 -18.844 0.604 1 98.5 163 LEU B CA 1
ATOM 2892 C C . LEU B 1 163 ? 3.598 -17.594 0.624 1 98.5 163 LEU B C 1
ATOM 2894 O O . LEU B 1 163 ? 3.133 -16.5 0.295 1 98.5 163 LEU B O 1
ATOM 2898 N N . PHE B 1 164 ? 4.836 -17.781 0.993 1 98.19 164 PHE B N 1
ATOM 2899 C CA . PHE B 1 164 ? 5.785 -16.672 0.926 1 98.19 164 PHE B CA 1
ATOM 2900 C C . PHE B 1 164 ? 5.961 -16.203 -0.512 1 98.19 164 PHE B C 1
ATOM 2902 O O . PHE B 1 164 ? 5.906 -15 -0.784 1 98.19 164 PHE B O 1
ATOM 2909 N N . ALA B 1 165 ? 6.152 -17.141 -1.387 1 98.81 165 ALA B N 1
ATOM 2910 C CA . ALA B 1 165 ? 6.316 -16.781 -2.797 1 98.81 165 ALA B CA 1
ATOM 2911 C C . ALA B 1 165 ? 5.09 -16.047 -3.322 1 98.81 165 ALA B C 1
ATOM 2913 O O . ALA B 1 165 ? 5.219 -15.078 -4.078 1 98.81 165 ALA B O 1
ATOM 2914 N N . ALA B 1 166 ? 3.918 -16.516 -2.928 1 98.81 166 ALA B N 1
ATOM 2915 C CA . ALA B 1 166 ? 2.676 -15.852 -3.326 1 98.81 166 ALA B CA 1
ATOM 2916 C C . ALA B 1 166 ? 2.623 -14.422 -2.807 1 98.81 166 ALA B C 1
ATOM 2918 O O . ALA B 1 166 ? 2.221 -13.508 -3.529 1 98.81 166 ALA B O 1
ATOM 2919 N N . ARG B 1 167 ? 3.057 -14.18 -1.562 1 98.19 167 ARG B N 1
ATOM 2920 C CA . ARG B 1 167 ? 3.068 -12.852 -0.968 1 98.19 167 ARG B CA 1
ATOM 2921 C C . ARG B 1 167 ? 4.059 -11.938 -1.685 1 98.19 167 ARG B C 1
ATOM 2923 O O . ARG B 1 167 ? 3.803 -10.742 -1.852 1 98.19 167 ARG B O 1
ATOM 2930 N N . VAL B 1 168 ? 5.168 -12.516 -2.07 1 98.81 168 VAL B N 1
ATOM 2931 C CA . VAL B 1 168 ? 6.172 -11.758 -2.809 1 98.81 168 VAL B CA 1
ATOM 2932 C C . VAL B 1 168 ? 5.57 -11.242 -4.113 1 98.81 168 VAL B C 1
ATOM 2934 O O . VAL B 1 168 ? 5.652 -10.047 -4.41 1 98.81 168 VAL B O 1
ATOM 2937 N N . LEU B 1 169 ? 4.934 -12.125 -4.863 1 98.88 169 LEU B N 1
ATOM 2938 C CA . LEU B 1 169 ? 4.359 -11.727 -6.141 1 98.88 169 LEU B CA 1
ATOM 2939 C C . LEU B 1 169 ? 3.256 -10.695 -5.945 1 98.88 169 LEU B C 1
ATOM 2941 O O . LEU B 1 169 ? 3.186 -9.703 -6.68 1 98.88 169 LEU B O 1
ATOM 2945 N N . ALA B 1 170 ? 2.443 -10.922 -4.977 1 98.62 170 ALA B N 1
ATOM 2946 C CA . ALA B 1 170 ? 1.387 -9.961 -4.664 1 98.62 170 ALA B CA 1
ATOM 2947 C C . ALA B 1 170 ? 1.971 -8.602 -4.289 1 98.62 170 ALA B C 1
ATOM 2949 O O . ALA B 1 170 ? 1.464 -7.562 -4.719 1 98.62 170 ALA B O 1
ATOM 2950 N N . SER B 1 171 ? 3.059 -8.609 -3.508 1 98.56 171 SER B N 1
ATOM 2951 C CA . SER B 1 171 ? 3.695 -7.375 -3.07 1 98.56 171 SER B CA 1
ATOM 2952 C C . SER B 1 171 ? 4.234 -6.582 -4.258 1 98.56 171 SER B C 1
ATOM 2954 O O . SER B 1 171 ? 4.105 -5.359 -4.301 1 98.56 171 SER B O 1
ATOM 2956 N N . LEU B 1 172 ? 4.809 -7.273 -5.176 1 98.81 172 LEU B N 1
ATOM 2957 C CA . LEU B 1 172 ? 5.297 -6.621 -6.383 1 98.81 172 LEU B CA 1
ATOM 2958 C C . LEU B 1 172 ? 4.16 -5.914 -7.117 1 98.81 172 LEU B C 1
ATOM 2960 O O . LEU B 1 172 ? 4.301 -4.754 -7.516 1 98.81 172 LEU B O 1
ATOM 2964 N N . CYS B 1 173 ? 3.029 -6.566 -7.211 1 98.75 173 CYS B N 1
ATOM 2965 C CA . CYS B 1 173 ? 1.871 -5.996 -7.891 1 98.75 173 CYS B CA 1
ATOM 2966 C C . CYS B 1 173 ? 1.27 -4.855 -7.074 1 98.75 173 CYS B C 1
ATOM 2968 O O . CYS B 1 173 ? 0.835 -3.85 -7.637 1 98.75 173 CYS B O 1
ATOM 2970 N N . LEU B 1 174 ? 1.253 -5.02 -5.781 1 98 174 LEU B N 1
ATOM 2971 C CA . LEU B 1 174 ? 0.705 -3.996 -4.895 1 98 174 LEU B CA 1
ATOM 2972 C C . LEU B 1 174 ? 1.516 -2.707 -4.988 1 98 174 LEU B C 1
ATOM 2974 O O . LEU B 1 174 ? 0.987 -1.618 -4.754 1 98 174 LEU B O 1
ATOM 2978 N N . GLY B 1 175 ? 2.758 -2.867 -5.344 1 97.56 175 GLY B N 1
ATOM 2979 C CA . GLY B 1 175 ? 3.566 -1.68 -5.57 1 97.56 175 GLY B CA 1
ATOM 2980 C C . GLY B 1 175 ? 3.008 -0.775 -6.652 1 97.56 175 GLY B C 1
ATOM 2981 O O . GLY B 1 175 ? 3.109 0.45 -6.559 1 97.56 175 GLY B O 1
ATOM 2982 N N . VAL B 1 176 ? 2.414 -1.34 -7.613 1 97.19 176 VAL B N 1
ATOM 2983 C CA . VAL B 1 176 ? 1.796 -0.584 -8.695 1 97.19 176 VAL B CA 1
ATOM 2984 C C . VAL B 1 176 ? 0.56 0.147 -8.18 1 97.19 176 VAL B C 1
ATOM 2986 O O . VAL B 1 176 ? 0.372 1.334 -8.453 1 97.19 176 VAL B O 1
ATOM 2989 N N . GLN B 1 177 ? -0.239 -0.576 -7.41 1 97.44 177 GLN B N 1
ATOM 2990 C CA . GLN B 1 177 ? -1.422 0.045 -6.828 1 97.44 177 GLN B CA 1
ATOM 2991 C C . GLN B 1 177 ? -1.041 1.225 -5.938 1 97.44 177 GLN B C 1
ATOM 2993 O O . GLN B 1 177 ? -1.736 2.242 -5.914 1 97.44 177 GLN B O 1
ATOM 2998 N N . GLN B 1 178 ? 0.041 1.062 -5.164 1 96.56 178 GLN B N 1
ATOM 2999 C CA . GLN B 1 178 ? 0.466 2.102 -4.234 1 96.56 178 GLN B CA 1
ATOM 3000 C C . GLN B 1 178 ? 0.75 3.412 -4.965 1 96.56 178 GLN B C 1
ATOM 3002 O O . GLN B 1 178 ? 0.399 4.488 -4.477 1 96.56 178 GLN B O 1
ATOM 3007 N N . ARG B 1 179 ? 1.345 3.338 -6.109 1 95.44 179 ARG B N 1
ATOM 3008 C CA . ARG B 1 179 ? 1.604 4.539 -6.898 1 95.44 179 ARG B CA 1
ATOM 3009 C C . ARG B 1 179 ? 0.302 5.242 -7.27 1 95.44 179 ARG B C 1
ATOM 3011 O O . ARG B 1 179 ? 0.224 6.473 -7.242 1 95.44 179 ARG B O 1
ATOM 3018 N N . MET B 1 180 ? -0.677 4.477 -7.527 1 95.12 180 MET B N 1
ATOM 3019 C CA . MET B 1 180 ? -1.976 5.035 -7.895 1 95.12 180 MET B CA 1
ATOM 3020 C C . MET B 1 180 ? -2.686 5.605 -6.672 1 95.12 180 MET B C 1
ATOM 3022 O O . MET B 1 180 ? -3.416 6.594 -6.777 1 95.12 180 MET B O 1
ATOM 3026 N N . ILE B 1 181 ? -2.471 4.977 -5.551 1 95.25 181 ILE B N 1
ATOM 3027 C CA . ILE B 1 181 ? -3.002 5.484 -4.293 1 95.25 181 ILE B CA 1
ATOM 3028 C C . ILE B 1 181 ? -2.41 6.859 -4 1 95.25 181 ILE B C 1
ATOM 3030 O O . ILE B 1 181 ? -3.086 7.727 -3.441 1 95.25 181 ILE B O 1
ATOM 3034 N N . TRP B 1 182 ? -1.177 7.062 -4.449 1 93.56 182 TRP B N 1
ATOM 3035 C CA . TRP B 1 182 ? -0.509 8.344 -4.254 1 93.56 182 TRP B CA 1
ATOM 3036 C C . TRP B 1 182 ? -0.935 9.352 -5.316 1 93.56 182 TRP B C 1
ATOM 3038 O O . TRP B 1 182 ? -0.51 10.508 -5.289 1 93.56 182 TRP B O 1
ATOM 3048 N N . GLY B 1 183 ? -1.695 8.906 -6.363 1 92.06 183 GLY B N 1
ATOM 3049 C CA . GLY B 1 183 ? -2.266 9.867 -7.293 1 92.06 183 GLY B CA 1
ATOM 3050 C C . GLY B 1 183 ? -1.738 9.711 -8.711 1 92.06 183 GLY B C 1
ATOM 3051 O O . GLY B 1 183 ? -2.158 10.438 -9.617 1 92.06 183 GLY B O 1
ATOM 3052 N N . GLN B 1 184 ? -0.822 8.766 -8.875 1 93.38 184 GLN B N 1
ATOM 3053 C CA . GLN B 1 184 ? -0.328 8.547 -10.227 1 93.38 184 GLN B CA 1
ATOM 3054 C C . GLN B 1 184 ? -1.378 7.848 -11.086 1 93.38 184 GLN B C 1
ATOM 3056 O O . GLN B 1 184 ? -2.07 6.941 -10.617 1 93.38 184 GLN B O 1
ATOM 3061 N N . GLU B 1 185 ? -1.472 8.32 -12.281 1 92.5 185 GLU B N 1
ATOM 3062 C CA . GLU B 1 185 ? -2.355 7.672 -13.242 1 92.5 185 GLU B CA 1
ATOM 3063 C C . GLU B 1 185 ? -1.576 6.742 -14.172 1 92.5 185 GLU B C 1
ATOM 3065 O O . GLU B 1 185 ? -0.57 7.148 -14.758 1 92.5 185 GLU B O 1
ATOM 3070 N N . LEU B 1 186 ? -1.982 5.57 -14.242 1 95.94 186 LEU B N 1
ATOM 3071 C CA . LEU B 1 186 ? -1.401 4.594 -15.156 1 95.94 186 LEU B CA 1
ATOM 3072 C C . LEU B 1 186 ? -2.447 4.086 -16.141 1 95.94 186 LEU B C 1
ATOM 3074 O O . LEU B 1 186 ? -3.52 3.629 -15.734 1 95.94 186 LEU B O 1
ATOM 3078 N N . SER B 1 187 ? -2.145 4.238 -17.406 1 96.69 187 SER B N 1
ATOM 3079 C CA . SER B 1 187 ? -3.016 3.695 -18.453 1 96.69 187 SER B CA 1
ATOM 3080 C C . SER B 1 187 ? -3.047 2.17 -18.406 1 96.69 187 SER B C 1
ATOM 3082 O O . SER B 1 187 ? -2.242 1.549 -17.703 1 96.69 187 SER B O 1
ATOM 3084 N N . ALA B 1 188 ? -4.02 1.593 -19.109 1 95.94 188 ALA B N 1
ATOM 3085 C CA . ALA B 1 188 ? -4.086 0.137 -19.203 1 95.94 188 ALA B CA 1
ATOM 3086 C C . ALA B 1 188 ? -2.791 -0.433 -19.781 1 95.94 188 ALA B C 1
ATOM 3088 O O . ALA B 1 188 ? -2.314 -1.479 -19.344 1 95.94 188 ALA B O 1
ATOM 3089 N N . ALA B 1 189 ? -2.234 0.268 -20.719 1 97.25 189 ALA B N 1
ATOM 3090 C CA . ALA B 1 189 ? -0.989 -0.172 -21.344 1 97.25 189 ALA B CA 1
ATOM 3091 C C . ALA B 1 189 ? 0.171 -0.116 -20.344 1 97.25 189 ALA B C 1
ATOM 3093 O O . ALA B 1 189 ? 0.994 -1.033 -20.297 1 97.25 189 ALA B O 1
ATOM 3094 N N . GLU B 1 190 ? 0.23 0.933 -19.562 1 97.56 190 GLU B N 1
ATOM 3095 C CA . GLU B 1 190 ? 1.277 1.072 -18.562 1 97.56 190 GLU B CA 1
ATOM 3096 C C . GLU B 1 190 ? 1.15 0.001 -17.484 1 97.56 190 GLU B C 1
ATOM 3098 O O . GLU B 1 190 ? 2.152 -0.57 -17.047 1 97.56 190 GLU B O 1
ATOM 3103 N N . ARG B 1 191 ? -0.095 -0.276 -17.094 1 98 191 ARG B N 1
ATOM 3104 C CA . ARG B 1 191 ? -0.329 -1.327 -16.109 1 98 191 ARG B CA 1
ATOM 3105 C C . ARG B 1 191 ? 0.079 -2.691 -16.656 1 98 191 ARG B C 1
ATOM 3107 O O . ARG B 1 191 ? 0.628 -3.52 -15.922 1 98 191 ARG B O 1
ATOM 3114 N N . GLY B 1 192 ? -0.23 -2.9 -17.906 1 97.94 192 GLY B N 1
ATOM 3115 C CA . GLY B 1 192 ? 0.204 -4.129 -18.547 1 97.94 192 GLY B CA 1
ATOM 3116 C C . GLY B 1 192 ? 1.713 -4.285 -18.594 1 97.94 192 GLY B C 1
ATOM 3117 O O . GLY B 1 192 ? 2.234 -5.375 -18.359 1 97.94 192 GLY B O 1
ATOM 3118 N N . HIS B 1 193 ? 2.369 -3.176 -18.875 1 98.06 193 HIS B N 1
ATOM 3119 C CA . HIS B 1 193 ? 3.828 -3.178 -18.891 1 98.06 193 HIS B CA 1
ATOM 3120 C C . HIS B 1 193 ? 4.387 -3.469 -17.5 1 98.06 193 HIS B C 1
ATOM 3122 O O . HIS B 1 193 ? 5.312 -4.266 -17.359 1 98.06 193 HIS B O 1
ATOM 3128 N N . GLU B 1 194 ? 3.83 -2.855 -16.484 1 98 194 GLU B N 1
ATOM 3129 C CA . GLU B 1 194 ? 4.238 -3.115 -15.102 1 98 194 GLU B CA 1
ATOM 3130 C C . GLU B 1 194 ? 4.043 -4.586 -14.734 1 98 194 GLU B C 1
ATOM 3132 O O . GLU B 1 194 ? 4.91 -5.191 -14.102 1 98 194 GLU B O 1
ATOM 3137 N N . ALA B 1 195 ? 2.922 -5.117 -15.172 1 98.75 195 ALA B N 1
ATOM 3138 C CA . ALA B 1 195 ? 2.623 -6.516 -14.875 1 98.75 195 ALA B CA 1
ATOM 3139 C C . ALA B 1 195 ? 3.703 -7.438 -15.438 1 98.75 195 ALA B C 1
ATOM 3141 O O . ALA B 1 195 ? 4.156 -8.359 -14.75 1 98.75 195 ALA B O 1
ATOM 3142 N N . ALA B 1 196 ? 4.09 -7.176 -16.641 1 98.75 196 ALA B N 1
ATOM 3143 C CA . ALA B 1 196 ? 5.117 -7.984 -17.281 1 98.75 196 ALA B CA 1
ATOM 3144 C C . ALA B 1 196 ? 6.449 -7.871 -16.547 1 98.75 196 ALA B C 1
ATOM 3146 O O . ALA B 1 196 ? 7.156 -8.867 -16.375 1 98.75 196 ALA B O 1
ATOM 3147 N N . GLN B 1 197 ? 6.762 -6.699 -16.094 1 98.62 197 GLN B N 1
ATOM 3148 C CA . GLN B 1 197 ? 8.008 -6.469 -15.383 1 98.62 197 GLN B CA 1
ATOM 3149 C C . GLN B 1 197 ? 8.008 -7.176 -14.031 1 98.62 197 GLN B C 1
ATOM 3151 O O . GLN B 1 197 ? 9.008 -7.781 -13.641 1 98.62 197 GLN B O 1
ATOM 3156 N N . MET B 1 198 ? 6.887 -7.094 -13.336 1 98.81 198 MET B N 1
ATOM 3157 C CA . MET B 1 198 ? 6.797 -7.746 -12.031 1 98.81 198 MET B CA 1
ATOM 3158 C C . MET B 1 198 ? 6.879 -9.258 -12.172 1 98.81 198 MET B C 1
ATOM 3160 O O . MET B 1 198 ? 7.523 -9.93 -11.367 1 98.81 198 MET B O 1
ATOM 3164 N N . ALA B 1 199 ? 6.191 -9.742 -13.219 1 98.88 199 ALA B N 1
ATOM 3165 C CA . ALA B 1 199 ? 6.254 -11.172 -13.484 1 98.88 199 ALA B CA 1
ATOM 3166 C C . ALA B 1 199 ? 7.691 -11.625 -13.734 1 98.88 199 ALA B C 1
ATOM 3168 O O . ALA B 1 199 ? 8.133 -12.641 -13.195 1 98.88 199 ALA B O 1
ATOM 3169 N N . GLU B 1 200 ? 8.422 -10.867 -14.477 1 98.56 200 GLU B N 1
ATOM 3170 C CA . GLU B 1 200 ? 9.805 -11.211 -14.797 1 98.56 200 GLU B CA 1
ATOM 3171 C C . GLU B 1 200 ? 10.68 -11.188 -13.555 1 98.56 200 GLU B C 1
ATOM 3173 O O . GLU B 1 200 ? 11.516 -12.078 -13.359 1 98.56 200 GLU B O 1
ATOM 3178 N N . VAL B 1 201 ? 10.508 -10.188 -12.727 1 98.75 201 VAL B N 1
ATOM 3179 C CA . VAL B 1 201 ? 11.266 -10.07 -11.484 1 98.75 201 VAL B CA 1
ATOM 3180 C C . VAL B 1 201 ? 11.008 -11.297 -10.609 1 98.75 201 VAL B C 1
ATOM 3182 O O . VAL B 1 201 ? 11.945 -11.898 -10.086 1 98.75 201 VAL B O 1
ATOM 3185 N N . PHE B 1 202 ? 9.75 -11.641 -10.484 1 98.94 202 PHE B N 1
ATOM 3186 C CA . PHE B 1 202 ? 9.375 -12.781 -9.664 1 98.94 202 PHE B CA 1
ATOM 3187 C C . PHE B 1 202 ? 10 -14.062 -10.195 1 98.94 202 PHE B C 1
ATOM 3189 O O . PHE B 1 202 ? 10.57 -14.844 -9.438 1 98.94 202 PHE B O 1
ATOM 3196 N N . LEU B 1 203 ? 9.859 -14.25 -11.508 1 98.69 203 LEU B N 1
ATOM 3197 C CA . LEU B 1 203 ? 10.352 -15.477 -12.125 1 98.69 203 LEU B CA 1
ATOM 3198 C C . LEU B 1 203 ? 11.867 -15.586 -11.992 1 98.69 203 LEU B C 1
ATOM 3200 O O . LEU B 1 203 ? 12.398 -16.672 -11.805 1 98.69 203 LEU B O 1
ATOM 3204 N N . ARG B 1 204 ? 12.57 -14.5 -12.062 1 98.12 204 ARG B N 1
ATOM 3205 C CA . ARG B 1 204 ? 14.016 -14.516 -11.859 1 98.12 204 ARG B CA 1
ATOM 3206 C C . ARG B 1 204 ? 14.359 -14.852 -10.414 1 98.12 204 ARG B C 1
ATOM 3208 O O . ARG B 1 204 ? 15.281 -15.633 -10.156 1 98.12 204 ARG B O 1
ATOM 3215 N N . ALA B 1 205 ? 13.633 -14.25 -9.469 1 98.56 205 ALA B N 1
ATOM 3216 C CA . ALA B 1 205 ? 13.906 -14.445 -8.047 1 98.56 205 ALA B CA 1
ATOM 3217 C C . ALA B 1 205 ? 13.703 -15.898 -7.645 1 98.56 205 ALA B C 1
ATOM 3219 O O . ALA B 1 205 ? 14.367 -16.406 -6.734 1 98.56 205 ALA B O 1
ATOM 3220 N N . PHE B 1 206 ? 12.773 -16.516 -8.359 1 98.5 206 PHE B N 1
ATOM 3221 C CA . PHE B 1 206 ? 12.438 -17.891 -7.973 1 98.5 206 PHE B CA 1
ATOM 3222 C C . PHE B 1 206 ? 12.844 -18.875 -9.055 1 98.5 206 PHE B C 1
ATOM 3224 O O . PHE B 1 206 ? 12.32 -19.984 -9.117 1 98.5 206 PHE B O 1
ATOM 3231 N N . ALA B 1 207 ? 13.688 -18.453 -9.961 1 96.19 207 ALA B N 1
ATOM 3232 C CA . ALA B 1 207 ? 14.219 -19.359 -10.984 1 96.19 207 ALA B CA 1
ATOM 3233 C C . ALA B 1 207 ? 14.906 -20.562 -10.352 1 96.19 207 ALA B C 1
ATOM 3235 O O . ALA B 1 207 ? 15.523 -20.453 -9.289 1 96.19 207 ALA B O 1
ATOM 3236 N N . PRO B 1 208 ? 14.758 -21.641 -11.047 1 92.12 208 PRO B N 1
ATOM 3237 C CA . PRO B 1 208 ? 15.445 -22.828 -10.523 1 92.12 208 PRO B CA 1
ATOM 3238 C C . PRO B 1 208 ? 16.969 -22.672 -10.508 1 92.12 208 PRO B C 1
ATOM 3240 O O . PRO B 1 208 ? 17.516 -21.922 -11.312 1 92.12 208 PRO B O 1
ATOM 3243 N N . GLY B 1 209 ? 17.672 -23 -9.43 1 77.38 209 GLY B N 1
ATOM 3244 C CA . GLY B 1 209 ? 19.125 -23 -9.367 1 77.38 209 GLY B CA 1
ATOM 3245 C C . GLY B 1 209 ? 19.75 -23.875 -10.43 1 77.38 209 GLY B C 1
ATOM 3246 O O . GLY B 1 209 ? 19.094 -24.766 -10.992 1 77.38 209 GLY B O 1
#

Sequence (418 aa):
MEKILDRPSGKREARKEERREAILAIAKRVFLDQGYSGASMSAISAELGGSKGTLWSYFPSKEELFAAVLDDATKEYRGQLADVLKPGEDVRAAVLQFCRGFIAKISSPDGLRLHRLIASEVSRFPEIGDIFYRRAPMPTQQLLAGFLERAMDAGTLRRADPLFAARVLASLCLGVQQRMIWGQELSAAERGHEAAQMAEVFLRAFAPGMEKILDRPSGKREARKEERREAILAIAKRVFLDQGYSGASMSAISAELGGSKGTLWSYFPSKEELFAAVLDDATKEYRGQLADVLKPGEDVRAAVLQFCRGFIAKISSPDGLRLHRLIASEVSRFPEIGDIFYRRAPMPTQQLLAGFLERAMDAGTLRRADPLFAARVLASLCLGVQQRMIWGQELSAAERGHEAAQMAEVFLRAFAPG

pLDDT: mean 92.93, std 11.07, range [32.75, 98.94]